Protein 3W5S (pdb70)

Solvent-accessible surface area: 25792 Å² total; per-residue (Å²): 100,68,107,14,57,25,76,27,42,82,17,45,5,20,2,3,62,22,21,25,138,21,2,26,49,14,0,144,161,64,69,35,55,95,0,4,0,0,0,19,80,166,39,97,46,78,0,73,64,29,14,81,87,10,35,114,22,15,19,24,52,12,14,61,4,33,90,11,12,30,32,117,29,0,55,131,0,8,125,32,19,152,96,33,50,13,42,0,0,0,0,10,2,15,25,26,0,1,6,4,0,0,0,0,0,59,95,30,118,4,32,0,0,0,1,2,5,20,0,16,0,23,3,17,2,18,18,3,18,17,16,94,140,40,58,24,76,42,86,125,11,117,96,2,25,1,67,4,0,0,0,2,0,90,64,0,39,66,24,88,48,49,59,0,3,4,4,0,2,4,0,0,0,8,0,0,0,0,3,1,2,154,69,95,8,43,0,4,21,39,12,0,43,37,0,0,91,0,0,27,88,2,0,19,17,0,114,143,103,36,118,52,55,148,6,0,14,20,0,0,19,0,0,1,0,0,0,26,0,12,8,47,4,13,32,0,3,0,2,20,0,0,20,7,0,0,8,33,50,107,9,51,43,8,42,0,1,2,1,0,1,5,3,0,0,23,16,0,8,126,50,19,70,110,36,0,49,50,0,18,79,50,28,73,38,130,0,0,17,4,2,41,62,10,7,69,149,3,48,14,41,42,21,0,49,73,26,68,8,16,32,147,39,0,84,60,15,0,64,49,2,53,45,122,80,34,117,17,37,73,110,27,91,94,118,31,4,62,42,1,0,54,95,0,48,110,10,65,136,51,101,83,89,16,68,35,90,26,34,78,15,47,3,20,2,3,66,22,21,25,138,23,2,23,48,11,0,148,157,63,68,33,52,97,0,4,0,0,0,34,90,161,25,98,49,81,0,80,60,28,14,80,210,6,38,119,17,20,21,26,47,20,14,61,4,35,144,127,9,36,14,105,16,0,136,90,0,5,118,36,14,146,90,33,48,14,41,0,0,0,0,17,2,20,27,31,0,1,7,4,0,1,0,0,2,56,82,31,116,3,30,1,0,0,1,2,30,32,4,46,0,24,2,13,3,20,41,3,35,12,28,92,152,68,95,84,67,101,58,137,13,116,80,0,36,1,58,3,0,0,0,2,1,91,68,0,38,69,24,88,46,49,67,0,2,5,16,0,2,13,2,0,0,12,0,0,0,0,6,0,3,161,78,68,10,23,2,4,21,29,6,0,42,27,0,0,93,0,0,28,98,2,0,15,21,0,111,171,44,43,117,54,61,154,10,0,10,12,0,0,5,0,0,2,0,0,1,26,0,29,13,57,5,33,45,4,0,0,4,22,1,4,107,53,2,9,51,58,74,126,23,64,109,7,49,1,1,2,2,0,1,6,2,0,0,21,7,0,4,138,48,26,60,124,48,0,48,55,0,8,83,60,23,83,48,104,0,0,36,5,1,42,66,9,8,63,138,4,50,11,37,49,16,0,49,69,24,67,9,19,42,145,38,19,85,57,4,1,81,79,8,44,73,114,123,79,98,16,31,41,104,43,61,79,112,28,0,100,43,0,0,76,85,0,43,109,12,40,134,54

Structure (mmCIF, N/CA/C/O backbone):
data_3W5S
#
_entry.id   3W5S
#
_cell.length_a   56.855
_cell.length_b   121.150
_cell.length_c   94.109
_cell.angle_alpha   90.00
_cell.angle_beta   101.48
_cell.angle_gamma   90.00
#
_symmetry.space_group_name_H-M   'C 1 2 1'
#
loop_
_entity.id
_entity.type
_entity.pdbx_description
1 polymer 'Maleylacetate reductase'
2 non-polymer 'SULFATE ION'
3 non-polymer BENZAMIDINE
4 non-polymer GLYCEROL
5 water water
#
loop_
_atom_site.group_PDB
_atom_site.id
_atom_site.type_symbol
_atom_site.label_atom_id
_atom_site.label_alt_id
_atom_site.label_comp_id
_atom_site.label_asym_id
_atom_site.label_entity_id
_atom_site.label_seq_id
_atom_site.pdbx_PDB_ins_code
_atom_site.Cartn_x
_atom_site.Cartn_y
_atom_site.Cartn_z
_atom_site.occupancy
_atom_site.B_iso_or_equiv
_atom_site.auth_seq_id
_atom_site.auth_comp_id
_atom_site.auth_asym_id
_atom_site.auth_atom_id
_atom_site.pdbx_PDB_model_num
ATOM 1 N N . MET A 1 21 ? 21.834 85.238 8.793 1.00 37.22 1 MET A N 1
ATOM 2 C CA . MET A 1 21 ? 22.219 86.593 9.279 1.00 35.95 1 MET A CA 1
ATOM 3 C C . MET A 1 21 ? 22.709 87.470 8.142 1.00 35.05 1 MET A C 1
ATOM 4 O O . MET A 1 21 ? 23.492 87.016 7.296 1.00 36.28 1 MET A O 1
ATOM 9 N N . GLN A 1 22 ? 22.259 88.722 8.130 1.00 33.69 2 GLN A N 1
ATOM 10 C CA . GLN A 1 22 ? 22.794 89.717 7.203 1.00 31.94 2 GLN A CA 1
ATOM 11 C C . GLN A 1 22 ? 24.213 90.043 7.674 1.00 29.93 2 GLN A C 1
ATOM 12 O O . GLN A 1 22 ? 24.451 90.086 8.883 1.00 29.71 2 GLN A O 1
ATOM 14 N N . PRO A 1 23 ? 25.155 90.242 6.733 1.00 28.04 3 PRO A N 1
ATOM 15 C CA . PRO A 1 23 ? 26.479 90.715 7.155 1.00 26.44 3 PRO A CA 1
ATOM 16 C C . PRO A 1 23 ? 26.437 92.134 7.689 1.00 23.88 3 PRO A C 1
ATOM 17 O O . PRO A 1 23 ? 25.525 92.915 7.373 1.00 24.70 3 PRO A O 1
ATOM 21 N N . PHE A 1 24 ? 27.422 92.466 8.513 1.00 20.66 4 PHE A N 1
ATOM 22 C CA . PHE A 1 24 ? 27.502 93.762 9.129 1.00 18.52 4 PHE A CA 1
ATOM 23 C C . PHE A 1 24 ? 28.925 94.091 9.513 1.00 17.46 4 PHE A C 1
ATOM 24 O O . PHE A 1 24 ? 29.808 93.222 9.508 1.00 16.86 4 PHE A O 1
ATOM 32 N N . VAL A 1 25 ? 29.121 95.354 9.848 1.00 17.52 5 VAL A N 1
ATOM 33 C CA . VAL A 1 25 ? 30.343 95.863 10.430 1.00 17.90 5 VAL A CA 1
ATOM 34 C C . VAL A 1 25 ? 29.931 96.552 11.713 1.00 18.55 5 VAL A C 1
ATOM 35 O O . VAL A 1 25 ? 28.945 97.331 11.747 1.00 20.83 5 VAL A O 1
ATOM 39 N N . TYR A 1 26 ? 30.662 96.278 12.779 1.00 16.85 6 TYR A N 1
ATOM 40 C CA . TYR A 1 26 ? 30.464 96.937 14.047 1.00 16.47 6 TYR A CA 1
ATOM 41 C C . TYR A 1 26 ? 31.766 97.626 14.379 1.00 16.44 6 TYR A C 1
ATOM 42 O O . TYR A 1 26 ? 32.810 97.001 14.295 1.00 17.13 6 TYR A O 1
ATOM 51 N N . THR A 1 27 ? 31.707 98.916 14.712 1.00 16.28 7 THR A N 1
ATOM 52 C CA . THR A 1 27 ? 32.909 99.724 14.948 1.00 17.92 7 THR A CA 1
ATOM 53 C C . THR A 1 27 ? 32.776 100.450 16.275 1.00 17.57 7 THR A C 1
ATOM 54 O O . THR A 1 27 ? 31.715 101.018 16.569 1.00 18.74 7 THR A O 1
ATOM 58 N N . THR A 1 28 ? 33.853 100.437 17.054 1.00 17.74 8 THR A N 1
ATOM 59 C CA . THR A 1 28 ? 33.972 101.250 18.264 1.00 18.01 8 THR A CA 1
ATOM 60 C C . THR A 1 28 ? 35.130 102.231 18.077 1.00 18.69 8 THR A C 1
ATOM 61 O O . THR A 1 28 ? 36.104 101.962 17.347 1.00 18.93 8 THR A O 1
ATOM 65 N N . ALA A 1 29 ? 34.972 103.398 18.705 1.00 19.38 9 ALA A N 1
ATOM 66 C CA . ALA A 1 29 ? 35.986 104.435 18.717 1.00 20.76 9 ALA A CA 1
ATOM 67 C C . ALA A 1 29 ? 36.339 104.752 20.178 1.00 21.49 9 ALA A C 1
ATOM 68 O O . ALA A 1 29 ? 35.623 104.340 21.087 1.00 22.77 9 ALA A O 1
ATOM 70 N N . PRO A 1 30 ? 37.455 105.449 20.425 1.00 22.82 10 PRO A N 1
ATOM 71 C CA . PRO A 1 30 ? 37.853 105.721 21.814 1.00 23.04 10 PRO A CA 1
ATOM 72 C C . PRO A 1 30 ? 36.956 106.730 22.505 1.00 22.94 10 PRO A C 1
ATOM 73 O O . PRO A 1 30 ? 36.820 107.851 22.019 1.00 23.96 10 PRO A O 1
ATOM 77 N N . ALA A 1 31 ? 36.374 106.334 23.639 1.00 21.28 11 ALA A N 1
ATOM 78 C CA . ALA A 1 31 ? 35.547 107.225 24.456 1.00 21.05 11 ALA A CA 1
ATOM 79 C C . ALA A 1 31 ? 35.457 106.682 25.876 1.00 19.95 11 ALA A C 1
ATOM 80 O O . ALA A 1 31 ? 35.677 105.489 26.127 1.00 21.16 11 ALA A O 1
ATOM 82 N N . ARG A 1 32 ? 35.205 107.592 26.802 1.00 17.94 12 ARG A N 1
ATOM 83 C CA . ARG A 1 32 ? 35.103 107.286 28.217 1.00 16.45 12 ARG A CA 1
ATOM 84 C C . ARG A 1 32 ? 33.806 107.920 28.697 1.00 17.00 12 ARG A C 1
ATOM 85 O O . ARG A 1 32 ? 33.672 109.145 28.703 1.00 16.21 12 ARG A O 1
ATOM 93 N N . ILE A 1 33 ? 32.865 107.071 29.109 1.00 16.29 13 ILE A N 1
ATOM 94 C CA . ILE A 1 33 ? 31.531 107.512 29.499 1.00 16.78 13 ILE A CA 1
ATOM 95 C C . ILE A 1 33 ? 31.357 107.250 30.983 1.00 17.69 13 ILE A C 1
ATOM 96 O O . ILE A 1 33 ? 31.369 106.090 31.424 1.00 18.69 13 ILE A O 1
ATOM 101 N N . VAL A 1 34 ? 31.208 108.322 31.752 1.00 16.63 14 VAL A N 1
ATOM 102 C CA . VAL A 1 34 ? 30.992 108.239 33.193 1.00 17.46 14 VAL A CA 1
ATOM 103 C C . VAL A 1 34 ? 29.518 108.458 33.468 1.00 17.45 14 VAL A C 1
ATOM 104 O O . VAL A 1 34 ? 28.954 109.446 33.006 1.00 18.37 14 VAL A O 1
ATOM 108 N N . PHE A 1 35 ? 28.866 107.539 34.180 1.00 17.12 15 PHE A N 1
ATOM 109 C CA . PHE A 1 35 ? 27.417 107.639 34.354 1.00 17.05 15 PHE A CA 1
ATOM 110 C C . PHE A 1 35 ? 27.070 107.427 35.809 1.00 18.10 15 PHE A C 1
ATOM 111 O O . PHE A 1 35 ? 27.406 106.392 36.388 1.00 18.97 15 PHE A O 1
ATOM 119 N N . GLY A 1 36 ? 26.351 108.381 36.382 1.00 17.28 16 GLY A N 1
ATOM 120 C CA . GLY A 1 36 ? 25.861 108.207 37.752 1.00 18.29 16 GLY A CA 1
ATOM 121 C C . GLY A 1 36 ? 25.350 109.505 38.333 1.00 19.06 16 GLY A C 1
ATOM 122 O O . GLY A 1 36 ? 25.875 110.563 38.033 1.00 18.15 16 GLY A O 1
ATOM 123 N N . THR A 1 37 ? 24.327 109.426 39.181 1.00 20.73 17 THR A N 1
ATOM 124 C CA . THR A 1 37 ? 23.849 110.627 39.856 1.00 23.01 17 THR A CA 1
ATOM 125 C C . THR A 1 37 ? 24.940 111.161 40.763 1.00 23.28 17 THR A C 1
ATOM 126 O O . THR A 1 37 ? 25.582 110.398 41.497 1.00 24.52 17 THR A O 1
ATOM 130 N N . GLY A 1 38 ? 25.173 112.465 40.664 1.00 22.31 18 GLY A N 1
ATOM 131 C CA . GLY A 1 38 ? 26.266 113.142 41.339 1.00 22.65 18 GLY A CA 1
ATOM 132 C C . GLY A 1 38 ? 27.632 113.013 40.677 1.00 22.15 18 GLY A C 1
ATOM 133 O O . GLY A 1 38 ? 28.616 113.533 41.213 1.00 23.32 18 GLY A O 1
ATOM 134 N N . SER A 1 39 ? 27.713 112.340 39.531 1.00 21.17 19 SER A N 1
ATOM 135 C CA . SER A 1 39 ? 29.020 112.085 38.892 1.00 20.55 19 SER A CA 1
ATOM 136 C C . SER A 1 39 ? 29.734 113.361 38.432 1.00 20.83 19 SER A C 1
ATOM 137 O O . SER A 1 39 ? 30.941 113.351 38.202 1.00 21.05 19 SER A O 1
ATOM 140 N N . SER A 1 40 ? 28.991 114.453 38.311 1.00 20.53 20 SER A N 1
ATOM 141 C CA . SER A 1 40 ? 29.552 115.701 37.824 1.00 21.16 20 SER A CA 1
ATOM 142 C C . SER A 1 40 ? 30.475 116.360 38.850 1.00 22.69 20 SER A C 1
ATOM 143 O O . SER A 1 40 ? 31.164 117.320 38.527 1.00 24.21 20 SER A O 1
ATOM 146 N N . VAL A 1 41 ? 30.523 115.816 40.063 1.00 23.54 21 VAL A N 1
ATOM 147 C CA . VAL A 1 41 ? 31.537 116.257 41.031 1.00 25.56 21 VAL A CA 1
ATOM 148 C C . VAL A 1 41 ? 32.937 115.937 40.522 1.00 25.71 21 VAL A C 1
ATOM 149 O O . VAL A 1 41 ? 33.911 116.529 40.986 1.00 27.13 21 VAL A O 1
ATOM 153 N N . GLY A 1 42 ? 33.023 115.017 39.563 1.00 24.37 22 GLY A N 1
ATOM 154 C CA . GLY A 1 42 ? 34.291 114.512 39.043 1.00 24.43 22 GLY A CA 1
ATOM 155 C C . GLY A 1 42 ? 34.887 115.263 37.863 1.00 23.63 22 GLY A C 1
ATOM 156 O O . GLY A 1 42 ? 35.855 114.793 37.259 1.00 23.18 22 GLY A O 1
ATOM 157 N N . VAL A 1 43 ? 34.339 116.431 37.527 1.00 22.71 23 VAL A N 1
ATOM 158 C CA . VAL A 1 43 ? 34.798 117.137 36.320 1.00 21.67 23 VAL A CA 1
ATOM 159 C C . VAL A 1 43 ? 36.298 117.453 36.420 1.00 22.05 23 VAL A C 1
ATOM 160 O O . VAL A 1 43 ? 37.041 117.193 35.484 1.00 21.91 23 VAL A O 1
ATOM 164 N N . ALA A 1 44 ? 36.725 117.990 37.563 1.00 22.61 24 ALA A N 1
ATOM 165 C CA . ALA A 1 44 ? 38.138 118.297 37.796 1.00 22.65 24 ALA A CA 1
ATOM 166 C C . ALA A 1 44 ? 39.053 117.100 37.584 1.00 24.06 24 ALA A C 1
ATOM 167 O O . ALA A 1 44 ? 40.080 117.213 36.910 1.00 24.15 24 ALA A O 1
ATOM 169 N N . GLU A 1 45 ? 38.681 115.964 38.169 1.00 24.30 25 GLU A N 1
ATOM 170 C CA . GLU A 1 45 ? 39.463 114.738 38.032 1.00 24.93 25 GLU A CA 1
ATOM 171 C C . GLU A 1 45 ? 39.548 114.296 36.576 1.00 23.95 25 GLU A C 1
ATOM 172 O O . GLU A 1 45 ? 40.583 113.797 36.148 1.00 25.00 25 GLU A O 1
ATOM 174 N N . GLU A 1 46 ? 38.467 114.495 35.819 1.00 22.69 26 GLU A N 1
ATOM 175 C CA . GLU A 1 46 ? 38.462 114.116 34.415 1.00 22.08 26 GLU A CA 1
ATOM 176 C C . GLU A 1 46 ? 39.370 115.008 33.586 1.00 22.13 26 GLU A C 1
ATOM 177 O O . GLU A 1 46 ? 40.050 114.522 32.687 1.00 21.92 26 GLU A O 1
ATOM 183 N N . ILE A 1 47 ? 39.422 116.299 33.918 1.00 21.87 27 ILE A N 1
ATOM 184 C CA . ILE A 1 47 ? 40.375 117.200 33.270 1.00 22.58 27 ILE A CA 1
ATOM 185 C C . ILE A 1 47 ? 41.819 116.751 33.551 1.00 24.25 27 ILE A C 1
ATOM 186 O O . ILE A 1 47 ? 42.631 116.636 32.633 1.00 24.42 27 ILE A O 1
ATOM 191 N N . ARG A 1 48 ? 42.112 116.440 34.807 1.00 24.93 28 ARG A N 1
ATOM 192 C CA . ARG A 1 48 ? 43.455 115.991 35.200 1.00 26.58 28 ARG A CA 1
ATOM 193 C C . ARG A 1 48 ? 43.830 114.633 34.605 1.00 26.95 28 ARG A C 1
ATOM 194 O O . ARG A 1 48 ? 45.002 114.389 34.278 1.00 27.30 28 ARG A O 1
ATOM 202 N N . ARG A 1 49 ? 42.838 113.754 34.452 1.00 26.43 29 ARG A N 1
ATOM 203 C CA . ARG A 1 49 ? 43.061 112.420 33.905 1.00 27.40 29 ARG A CA 1
ATOM 204 C C . ARG A 1 49 ? 43.539 112.513 32.452 1.00 27.10 29 ARG A C 1
ATOM 205 O O . ARG A 1 49 ? 44.329 111.687 31.990 1.00 27.79 29 ARG A O 1
ATOM 213 N N . LEU A 1 50 ? 43.081 113.550 31.754 1.00 26.58 30 LEU A N 1
ATOM 214 C CA . LEU A 1 50 ? 43.511 113.822 30.386 1.00 26.42 30 LEU A CA 1
ATOM 215 C C . LEU A 1 50 ? 44.876 114.512 30.306 1.00 27.17 30 LEU A C 1
ATOM 216 O O . LEU A 1 50 ? 45.401 114.729 29.210 1.00 27.76 30 LEU A O 1
ATOM 221 N N . GLY A 1 51 ? 45.437 114.866 31.461 1.00 27.51 31 GLY A N 1
ATOM 222 C CA . GLY A 1 51 ? 46.707 115.574 31.528 1.00 28.73 31 GLY A CA 1
ATOM 223 C C . GLY A 1 51 ? 46.570 117.049 31.191 1.00 28.37 31 GLY A C 1
ATOM 224 O O . GLY A 1 51 ? 47.552 117.689 30.800 1.00 30.15 31 GLY A O 1
ATOM 225 N N . LEU A 1 52 ? 45.355 117.584 31.345 1.00 27.45 32 LEU A N 1
ATOM 226 C CA . LEU A 1 52 ? 45.044 118.953 30.949 1.00 26.95 32 LEU A CA 1
ATOM 227 C C . LEU A 1 52 ? 44.803 119.848 32.162 1.00 27.28 32 LEU A C 1
ATOM 228 O O . LEU A 1 52 ? 44.709 119.358 33.290 1.00 28.35 32 LEU A O 1
ATOM 233 N N . SER A 1 53 ? 44.700 121.159 31.947 1.00 27.23 33 SER A N 1
ATOM 234 C CA . SER A 1 53 ? 44.612 122.068 33.083 1.00 27.69 33 SER A CA 1
ATOM 235 C C . SER A 1 53 ? 43.922 123.406 32.840 1.00 26.70 33 SER A C 1
ATOM 236 O O . SER A 1 53 ? 43.845 124.209 33.755 1.00 26.90 33 SER A O 1
ATOM 239 N N . ARG A 1 54 ? 43.439 123.665 31.625 1.00 25.21 34 ARG A N 1
ATOM 240 C CA . ARG A 1 54 ? 42.811 124.970 31.348 1.00 24.30 34 ARG A CA 1
ATOM 241 C C . ARG A 1 54 ? 41.565 124.835 30.470 1.00 22.71 34 ARG A C 1
ATOM 242 O O . ARG A 1 54 ? 41.619 125.029 29.260 1.00 22.70 34 ARG A O 1
ATOM 250 N N . ALA A 1 55 ? 40.436 124.533 31.094 1.00 21.63 35 ALA A N 1
ATOM 251 C CA . ALA A 1 55 ? 39.197 124.302 30.338 1.00 20.45 35 ALA A CA 1
ATOM 252 C C . ALA A 1 55 ? 38.435 125.588 29.985 1.00 19.92 35 ALA A C 1
ATOM 253 O O . ALA A 1 55 ? 38.283 126.475 30.821 1.00 22.00 35 ALA A O 1
ATOM 255 N N . LEU A 1 56 ? 37.940 125.688 28.748 1.00 19.53 36 LEU A N 1
ATOM 256 C CA . LEU A 1 56 ? 36.963 126.721 28.403 1.00 19.01 36 LEU A CA 1
ATOM 257 C C . LEU A 1 56 ? 35.589 126.089 28.618 1.00 18.31 36 LEU A C 1
ATOM 258 O O . LEU A 1 56 ? 35.250 125.107 27.946 1.00 18.24 36 LEU A O 1
ATOM 263 N N . VAL A 1 57 ? 34.825 126.600 29.581 1.00 18.05 37 VAL A N 1
ATOM 264 C CA . VAL A 1 57 ? 33.488 126.073 29.842 1.00 17.27 37 VAL A CA 1
ATOM 265 C C . VAL A 1 57 ? 32.499 126.724 28.876 1.00 17.26 37 VAL A C 1
ATOM 266 O O . VAL A 1 57 ? 32.425 127.954 28.763 1.00 18.71 37 VAL A O 1
ATOM 270 N N . LEU A 1 58 ? 31.729 125.887 28.187 1.00 15.78 38 LEU A N 1
ATOM 271 C CA . LEU A 1 58 ? 30.781 126.332 27.169 1.00 15.69 38 LEU A CA 1
ATOM 272 C C . LEU A 1 58 ? 29.352 126.135 27.633 1.00 15.49 38 LEU A C 1
ATOM 273 O O . LEU A 1 58 ? 29.038 125.168 28.330 1.00 16.31 38 LEU A O 1
ATOM 278 N N . SER A 1 59 ? 28.507 127.099 27.272 1.00 16.36 39 SER A N 1
ATOM 279 C CA . SER A 1 59 ? 27.048 126.982 27.465 1.00 16.14 39 SER A CA 1
ATOM 280 C C . SER A 1 59 ? 26.294 127.805 26.431 1.00 16.19 39 SER A C 1
ATOM 281 O O . SER A 1 59 ? 26.876 128.614 25.701 1.00 16.15 39 SER A O 1
ATOM 284 N N . THR A 1 60 ? 24.982 127.590 26.383 1.00 16.49 40 THR A N 1
ATOM 285 C CA . THR A 1 60 ? 24.059 128.569 25.832 1.00 17.69 40 THR A CA 1
ATOM 286 C C . THR A 1 60 ? 23.737 129.606 26.935 1.00 19.01 40 THR A C 1
ATOM 287 O O . THR A 1 60 ? 24.070 129.434 28.109 1.00 19.80 40 THR A O 1
ATOM 291 N N . PRO A 1 61 ? 23.018 130.667 26.573 1.00 20.81 41 PRO A N 1
ATOM 292 C CA . PRO A 1 61 ? 22.597 131.609 27.608 1.00 22.36 41 PRO A CA 1
ATOM 293 C C . PRO A 1 61 ? 21.673 131.005 28.669 1.00 23.21 41 PRO A C 1
ATOM 294 O O . PRO A 1 61 ? 21.614 131.522 29.799 1.00 24.90 41 PRO A O 1
ATOM 298 N N . HIS A 1 62 ? 21.019 129.900 28.306 1.00 23.75 42 HIS A N 1
ATOM 299 C CA . HIS A 1 62 ? 20.039 129.227 29.153 1.00 23.51 42 HIS A CA 1
ATOM 300 C C . HIS A 1 62 ? 20.677 128.529 30.343 1.00 22.45 42 HIS A C 1
ATOM 301 O O . HIS A 1 62 ? 19.991 128.203 31.317 1.00 23.06 42 HIS A O 1
ATOM 308 N N . GLN A 1 63 ? 21.989 128.296 30.267 1.00 20.57 43 GLN A N 1
ATOM 309 C CA . GLN A 1 63 ? 22.720 127.702 31.380 1.00 20.18 43 GLN A CA 1
ATOM 310 C C . GLN A 1 63 ? 23.999 128.468 31.712 1.00 18.48 43 GLN A C 1
ATOM 311 O O . GLN A 1 63 ? 24.964 127.921 32.245 1.00 19.29 43 GLN A O 1
ATOM 317 N N . LYS A 1 64 ? 23.963 129.769 31.454 1.00 19.42 44 LYS A N 1
ATOM 318 C CA . LYS A 1 64 ? 25.089 130.634 31.762 1.00 20.19 44 LYS A CA 1
ATOM 319 C C . LYS A 1 64 ? 25.538 130.570 33.228 1.00 20.19 44 LYS A C 1
ATOM 320 O O . LYS A 1 64 ? 26.734 130.402 33.497 1.00 21.19 44 LYS A O 1
ATOM 326 N N . GLY A 1 65 ? 24.598 130.705 34.167 1.00 20.93 45 GLY A N 1
ATOM 327 C CA . GLY A 1 65 ? 24.932 130.660 35.590 1.00 20.55 45 GLY A CA 1
ATOM 328 C C . GLY A 1 65 ? 25.515 129.328 35.995 1.00 20.89 45 GLY A C 1
ATOM 329 O O . GLY A 1 65 ? 26.491 129.278 36.734 1.00 22.08 45 GLY A O 1
ATOM 330 N N . ASP A 1 66 ? 24.936 128.242 35.465 1.00 20.12 46 ASP A N 1
ATOM 331 C CA . ASP A 1 66 ? 25.449 126.909 35.764 1.00 20.51 46 ASP A CA 1
ATOM 332 C C . ASP A 1 66 ? 26.894 126.771 35.274 1.00 19.45 46 ASP A C 1
ATOM 333 O O . ASP A 1 66 ? 27.742 126.211 35.962 1.00 21.37 46 ASP A O 1
ATOM 338 N N . ALA A 1 67 ? 27.176 127.317 34.106 1.00 20.27 47 ALA A N 1
ATOM 339 C CA . ALA A 1 67 ? 28.532 127.269 33.559 1.00 19.91 47 ALA A CA 1
ATOM 340 C C . ALA A 1 67 ? 29.517 128.074 34.413 1.00 20.62 47 ALA A C 1
ATOM 341 O O . ALA A 1 67 ? 30.648 127.634 34.665 1.00 20.26 47 ALA A O 1
ATOM 343 N N . GLU A 1 68 ? 29.064 129.232 34.885 1.00 20.62 48 GLU A N 1
ATOM 344 C CA . GLU A 1 68 ? 29.910 130.103 35.713 1.00 21.44 48 GLU A CA 1
ATOM 345 C C . GLU A 1 68 ? 30.215 129.481 37.075 1.00 21.50 48 GLU A C 1
ATOM 346 O O . GLU A 1 68 ? 31.347 129.579 37.576 1.00 22.37 48 GLU A O 1
ATOM 352 N N . ALA A 1 69 ? 29.205 128.821 37.635 1.00 21.26 49 ALA A N 1
ATOM 353 C CA . ALA A 1 69 ? 29.339 128.103 38.879 1.00 22.66 49 ALA A CA 1
ATOM 354 C C . ALA A 1 69 ? 30.307 126.935 38.719 1.00 22.10 49 ALA A C 1
ATOM 355 O O . ALA A 1 69 ? 31.189 126.754 39.565 1.00 23.19 49 ALA A O 1
ATOM 357 N N . LEU A 1 70 ? 30.182 126.175 37.614 1.00 20.39 50 LEU A N 1
ATOM 358 C CA . LEU A 1 70 ? 31.134 125.099 37.349 1.00 20.98 50 LEU A CA 1
ATOM 359 C C . LEU A 1 70 ? 32.559 125.635 37.193 1.00 21.15 50 LEU A C 1
ATOM 360 O O . LEU A 1 70 ? 33.508 125.078 37.763 1.00 22.35 50 LEU A O 1
ATOM 365 N N . ALA A 1 71 ? 32.710 126.720 36.436 1.00 21.25 51 ALA A N 1
ATOM 366 C CA . ALA A 1 71 ? 34.024 127.351 36.278 1.00 21.89 51 ALA A CA 1
ATOM 367 C C . ALA A 1 71 ? 34.626 127.753 37.619 1.00 23.56 51 ALA A C 1
ATOM 368 O O . ALA A 1 71 ? 35.817 127.526 37.860 1.00 24.01 51 ALA A O 1
ATOM 370 N N . ALA A 1 72 ? 33.796 128.313 38.495 1.00 23.77 52 ALA A N 1
ATOM 371 C CA . ALA A 1 72 ? 34.255 128.701 39.828 1.00 24.92 52 ALA A CA 1
ATOM 372 C C . ALA A 1 72 ? 34.708 127.474 40.629 1.00 24.99 52 ALA A C 1
ATOM 373 O O . ALA A 1 72 ? 35.768 127.508 41.264 1.00 25.07 52 ALA A O 1
ATOM 375 N N . ARG A 1 73 ? 33.937 126.388 40.549 1.00 24.03 53 ARG A N 1
ATOM 376 C CA . ARG A 1 73 ? 34.302 125.136 41.210 1.00 25.73 53 ARG A CA 1
ATOM 377 C C . ARG A 1 73 ? 35.629 124.597 40.697 1.00 25.76 53 ARG A C 1
ATOM 378 O O . ARG A 1 73 ? 36.444 124.112 41.489 1.00 27.98 53 ARG A O 1
ATOM 380 N N . LEU A 1 74 ? 35.848 124.691 39.383 1.00 24.98 54 LEU A N 1
ATOM 381 C CA . LEU A 1 74 ? 37.115 124.256 38.783 1.00 25.19 54 LEU A CA 1
ATOM 382 C C . LEU A 1 74 ? 38.335 125.087 39.166 1.00 26.43 54 LEU A C 1
ATOM 383 O O . LEU A 1 74 ? 39.451 124.584 39.109 1.00 26.83 54 LEU A O 1
ATOM 388 N N . GLY A 1 75 ? 38.129 126.350 39.537 1.00 27.05 55 GLY A N 1
ATOM 389 C CA . GLY A 1 75 ? 39.230 127.198 39.996 1.00 28.72 55 GLY A CA 1
ATOM 390 C C . GLY A 1 75 ? 40.295 127.319 38.917 1.00 28.96 55 GLY A C 1
ATOM 391 O O . GLY A 1 75 ? 39.978 127.714 37.790 1.00 28.76 55 GLY A O 1
ATOM 392 N N . PRO A 1 76 ? 41.555 126.943 39.246 1.00 29.88 56 PRO A N 1
ATOM 393 C CA . PRO A 1 76 ? 42.670 127.113 38.317 1.00 30.03 56 PRO A CA 1
ATOM 394 C C . PRO A 1 76 ? 42.561 126.230 37.079 1.00 29.10 56 PRO A C 1
ATOM 395 O O . PRO A 1 76 ? 43.277 126.451 36.101 1.00 29.93 56 PRO A O 1
ATOM 399 N N . LEU A 1 77 ? 41.657 125.251 37.117 1.00 27.99 57 LEU A N 1
ATOM 400 C CA . LEU A 1 77 ? 41.419 124.372 35.963 1.00 28.05 57 LEU A CA 1
ATOM 401 C C . LEU A 1 77 ? 40.485 124.979 34.922 1.00 27.46 57 LEU A C 1
ATOM 402 O O . LEU A 1 77 ? 40.336 124.417 33.830 1.00 27.09 57 LEU A O 1
ATOM 407 N N . ALA A 1 78 ? 39.855 126.112 35.235 1.00 28.24 58 ALA A N 1
ATOM 408 C CA . ALA A 1 78 ? 39.006 126.787 34.247 1.00 27.10 58 ALA A CA 1
ATOM 409 C C . ALA A 1 78 ? 39.718 128.004 33.673 1.00 27.41 58 ALA A C 1
ATOM 410 O O . ALA A 1 78 ? 40.247 128.837 34.416 1.00 29.15 58 ALA A O 1
ATOM 412 N N . ALA A 1 79 ? 39.756 128.085 32.346 1.00 26.25 59 ALA A N 1
ATOM 413 C CA . ALA A 1 79 ? 40.378 129.214 31.660 1.00 26.74 59 ALA A CA 1
ATOM 414 C C . ALA A 1 79 ? 39.371 130.318 31.323 1.00 26.16 59 ALA A C 1
ATOM 415 O O . ALA A 1 79 ? 39.757 131.448 31.016 1.00 27.52 59 ALA A O 1
ATOM 417 N N . GLY A 1 80 ? 38.080 129.997 31.390 1.00 24.33 60 GLY A N 1
ATOM 418 C CA . GLY A 1 80 ? 37.052 130.966 31.048 1.00 23.69 60 GLY A CA 1
ATOM 419 C C . GLY A 1 80 ? 35.722 130.310 30.752 1.00 22.23 60 GLY A C 1
ATOM 420 O O . GLY A 1 80 ? 35.598 129.099 30.810 1.00 22.21 60 GLY A O 1
ATOM 421 N N . VAL A 1 81 ? 34.734 131.137 30.444 1.00 22.61 61 VAL A N 1
ATOM 422 C CA . VAL A 1 81 ? 33.375 130.694 30.132 1.00 21.37 61 VAL A CA 1
ATOM 423 C C . VAL A 1 81 ? 32.958 131.366 28.829 1.00 21.03 61 VAL A C 1
ATOM 424 O O . VAL A 1 81 ? 33.126 132.580 28.650 1.00 21.60 61 VAL A O 1
ATOM 428 N N . PHE A 1 82 ? 32.431 130.582 27.894 1.00 20.03 62 PHE A N 1
ATOM 429 C CA . PHE A 1 82 ? 31.795 131.159 26.726 1.00 19.86 62 PHE A CA 1
ATOM 430 C C . PHE A 1 82 ? 30.355 130.661 26.735 1.00 19.58 62 PHE A C 1
ATOM 431 O O . PHE A 1 82 ? 30.094 129.472 26.517 1.00 18.59 62 PHE A O 1
ATOM 439 N N . SER A 1 83 ? 29.425 131.581 27.000 1.00 20.23 63 SER A N 1
ATOM 440 C CA . SER A 1 83 ? 28.029 131.219 27.258 1.00 20.20 63 SER A CA 1
ATOM 441 C C . SER A 1 83 ? 27.088 131.613 26.111 1.00 20.46 63 SER A C 1
ATOM 442 O O . SER A 1 83 ? 25.860 131.754 26.322 1.00 22.55 63 SER A O 1
ATOM 445 N N . ASP A 1 84 ? 27.628 131.701 24.893 1.00 20.47 64 ASP A N 1
ATOM 446 C CA . ASP A 1 84 ? 26.872 132.191 23.745 1.00 19.83 64 ASP A CA 1
ATOM 447 C C . ASP A 1 84 ? 26.580 131.122 22.644 1.00 19.32 64 ASP A C 1
ATOM 448 O O . ASP A 1 84 ? 26.251 131.437 21.485 1.00 19.70 64 ASP A O 1
ATOM 453 N N . ALA A 1 85 ? 26.635 129.844 23.023 1.00 18.01 65 ALA A N 1
ATOM 454 C CA . ALA A 1 85 ? 26.255 128.783 22.078 1.00 17.03 65 ALA A CA 1
ATOM 455 C C . ALA A 1 85 ? 24.851 129.012 21.524 1.00 18.22 65 ALA A C 1
ATOM 456 O O . ALA A 1 85 ? 23.952 129.439 22.247 1.00 19.18 65 ALA A O 1
ATOM 458 N N . ALA A 1 86 ? 24.677 128.686 20.245 1.00 17.30 66 ALA A N 1
ATOM 459 C CA . ALA A 1 86 ? 23.454 128.970 19.497 1.00 17.87 66 ALA A CA 1
ATOM 460 C C . ALA A 1 86 ? 22.908 127.754 18.779 1.00 17.24 66 ALA A C 1
ATOM 461 O O . ALA A 1 86 ? 23.671 126.883 18.317 1.00 16.61 66 ALA A O 1
ATOM 463 N N . MET A 1 87 ? 21.588 127.678 18.687 1.00 17.31 67 MET A N 1
ATOM 464 C CA . MET A 1 87 ? 20.969 126.574 17.967 1.00 17.15 67 MET A CA 1
ATOM 465 C C . MET A 1 87 ? 21.467 126.517 16.524 1.00 16.65 67 MET A C 1
ATOM 466 O O . MET A 1 87 ? 21.649 127.553 15.872 1.00 18.02 67 MET A O 1
ATOM 471 N N . HIS A 1 88 ? 21.691 125.296 16.045 1.00 15.86 68 HIS A N 1
ATOM 472 C CA . HIS A 1 88 ? 22.110 125.035 14.665 1.00 16.30 68 HIS A CA 1
ATOM 473 C C . HIS A 1 88 ? 23.586 125.345 14.370 1.00 16.88 68 HIS A C 1
ATOM 474 O O . HIS A 1 88 ? 24.018 125.270 13.223 1.00 17.53 68 HIS A O 1
ATOM 481 N N . THR A 1 89 ? 24.338 125.679 15.415 1.00 15.88 69 THR A N 1
ATOM 482 C CA . THR A 1 89 ? 25.798 125.841 15.368 1.00 16.05 69 THR A CA 1
ATOM 483 C C . THR A 1 89 ? 26.243 126.677 14.154 1.00 17.04 69 THR A C 1
ATOM 484 O O . THR A 1 89 ? 26.962 126.189 13.268 1.00 16.38 69 THR A O 1
ATOM 488 N N . PRO A 1 90 ? 25.807 127.949 14.097 1.00 17.02 70 PRO A N 1
ATOM 489 C CA . PRO A 1 90 ? 26.163 128.829 12.990 1.00 17.65 70 PRO A CA 1
ATOM 490 C C . PRO A 1 90 ? 27.660 129.160 13.022 1.00 18.22 70 PRO A C 1
ATOM 491 O O . PRO A 1 90 ? 28.226 129.373 14.086 1.00 17.77 70 PRO A O 1
ATOM 495 N N . VAL A 1 91 ? 28.285 129.200 11.860 1.00 19.19 71 VAL A N 1
ATOM 496 C CA . VAL A 1 91 ? 29.725 129.425 11.782 1.00 20.20 71 VAL A CA 1
ATOM 497 C C . VAL A 1 91 ? 30.197 130.735 12.429 1.00 20.82 71 VAL A C 1
ATOM 498 O O . VAL A 1 91 ? 31.310 130.794 12.948 1.00 21.46 71 VAL A O 1
ATOM 502 N N . GLU A 1 92 ? 29.329 131.754 12.452 1.00 21.63 72 GLU A N 1
ATOM 503 C CA . GLU A 1 92 ? 29.691 133.056 13.045 1.00 22.30 72 GLU A CA 1
ATOM 504 C C . GLU A 1 92 ? 29.948 132.973 14.540 1.00 21.38 72 GLU A C 1
ATOM 505 O O . GLU A 1 92 ? 30.815 133.669 15.083 1.00 22.22 72 GLU A O 1
ATOM 511 N N . VAL A 1 93 ? 29.169 132.131 15.208 1.00 19.97 73 VAL A N 1
ATOM 512 C CA . VAL A 1 93 ? 29.306 131.948 16.639 1.00 19.40 73 VAL A CA 1
ATOM 513 C C . VAL A 1 93 ? 30.550 131.099 16.909 1.00 19.36 73 VAL A C 1
ATOM 514 O O . VAL A 1 93 ? 31.324 131.394 17.815 1.00 19.30 73 VAL A O 1
ATOM 518 N N . THR A 1 94 ? 30.752 130.052 16.110 1.00 18.70 74 THR A N 1
ATOM 519 C CA . THR A 1 94 ? 31.948 129.228 16.237 1.00 18.94 74 THR A CA 1
ATOM 520 C C . THR A 1 94 ? 33.202 130.082 16.098 1.00 19.56 74 THR A C 1
ATOM 521 O O . THR A 1 94 ? 34.138 129.914 16.881 1.00 20.01 74 THR A O 1
ATOM 525 N N . LYS A 1 95 ? 33.198 131.016 15.149 1.00 19.86 75 LYS A N 1
ATOM 526 C CA . LYS A 1 95 ? 34.364 131.872 14.944 1.00 21.01 75 LYS A CA 1
ATOM 527 C C . LYS A 1 95 ? 34.683 132.662 16.220 1.00 22.24 75 LYS A C 1
ATOM 528 O O . LYS A 1 95 ? 35.860 132.791 16.581 1.00 22.51 75 LYS A O 1
ATOM 530 N N . ARG A 1 96 ? 33.654 133.185 16.901 1.00 22.61 76 ARG A N 1
ATOM 531 C CA . ARG A 1 96 ? 33.834 133.908 18.178 1.00 23.39 76 ARG A CA 1
ATOM 532 C C . ARG A 1 96 ? 34.379 132.998 19.249 1.00 22.00 76 ARG A C 1
ATOM 533 O O . ARG A 1 96 ? 35.259 133.375 20.026 1.00 22.91 76 ARG A O 1
ATOM 541 N N . ALA A 1 97 ? 33.817 131.797 19.323 1.00 20.80 77 ALA A N 1
ATOM 542 C CA . ALA A 1 97 ? 34.191 130.860 20.361 1.00 20.19 77 ALA A CA 1
ATOM 543 C C . ALA A 1 97 ? 35.628 130.377 20.208 1.00 20.29 77 ALA A C 1
ATOM 544 O O . ALA A 1 97 ? 36.331 130.204 21.203 1.00 20.25 77 ALA A O 1
ATOM 546 N N . VAL A 1 98 ? 36.051 130.127 18.972 1.00 20.45 78 VAL A N 1
ATOM 547 C CA . VAL A 1 98 ? 37.440 129.728 18.704 1.00 20.70 78 VAL A CA 1
ATOM 548 C C . VAL A 1 98 ? 38.411 130.858 19.088 1.00 22.03 78 VAL A C 1
ATOM 549 O O . VAL A 1 98 ? 39.479 130.608 19.668 1.00 22.71 78 VAL A O 1
ATOM 553 N N . GLU A 1 99 ? 38.047 132.092 18.759 1.00 22.76 79 GLU A N 1
ATOM 554 C CA . GLU A 1 99 ? 38.863 133.238 19.167 1.00 24.62 79 GLU A CA 1
ATOM 555 C C . GLU A 1 99 ? 38.964 133.295 20.693 1.00 24.22 79 GLU A C 1
ATOM 556 O O . GLU A 1 99 ? 40.035 133.570 21.243 1.00 25.04 79 GLU A O 1
ATOM 562 N N . ALA A 1 100 ? 37.864 132.982 21.375 1.00 23.80 80 ALA A N 1
ATOM 563 C CA . ALA A 1 100 ? 37.849 133.009 22.838 1.00 23.72 80 ALA A CA 1
ATOM 564 C C . ALA A 1 100 ? 38.701 131.877 23.414 1.00 23.37 80 ALA A C 1
ATOM 565 O O . ALA A 1 100 ? 39.425 132.079 24.396 1.00 23.80 80 ALA A O 1
ATOM 567 N N . TYR A 1 101 ? 38.611 130.701 22.793 1.00 22.39 81 TYR A N 1
ATOM 568 C CA . TYR A 1 101 ? 39.406 129.536 23.161 1.00 21.83 81 TYR A CA 1
ATOM 569 C C . TYR A 1 101 ? 40.893 129.851 23.074 1.00 23.02 81 TYR A C 1
ATOM 570 O O . TYR A 1 101 ? 41.673 129.524 23.970 1.00 22.81 81 TYR A O 1
ATOM 579 N N . ARG A 1 102 ? 41.281 130.477 21.969 1.00 23.24 82 ARG A N 1
ATOM 580 C CA . ARG A 1 102 ? 42.677 130.800 21.737 1.00 24.78 82 ARG A CA 1
ATOM 581 C C . ARG A 1 102 ? 43.111 131.867 22.731 1.00 25.88 82 ARG A C 1
ATOM 582 O O . ARG A 1 102 ? 44.111 131.691 23.439 1.00 26.93 82 ARG A O 1
ATOM 590 N N . ALA A 1 103 ? 42.334 132.942 22.843 1.00 25.61 83 ALA A N 1
ATOM 591 C CA . ALA A 1 103 ? 42.726 134.059 23.709 1.00 27.66 83 ALA A CA 1
ATOM 592 C C . ALA A 1 103 ? 42.818 133.650 25.176 1.00 27.27 83 ALA A C 1
ATOM 593 O O . ALA A 1 103 ? 43.660 134.170 25.902 1.00 28.77 83 ALA A O 1
ATOM 595 N N . ALA A 1 104 ? 41.962 132.716 25.600 1.00 26.94 84 ALA A N 1
ATOM 596 C CA . ALA A 1 104 ? 41.956 132.258 26.997 1.00 26.41 84 ALA A CA 1
ATOM 597 C C . ALA A 1 104 ? 43.083 131.284 27.347 1.00 26.82 84 ALA A C 1
ATOM 598 O O . ALA A 1 104 ? 43.270 130.950 28.522 1.00 27.78 84 ALA A O 1
ATOM 600 N N . GLY A 1 105 ? 43.806 130.812 26.337 1.00 25.15 85 GLY A N 1
ATOM 601 C CA . GLY A 1 105 ? 44.845 129.809 26.528 1.00 25.51 85 GLY A CA 1
ATOM 602 C C . GLY A 1 105 ? 44.287 128.469 26.957 1.00 24.38 85 GLY A C 1
ATOM 603 O O . GLY A 1 105 ? 44.978 127.700 27.635 1.00 25.73 85 GLY A O 1
ATOM 604 N N . ALA A 1 106 ? 43.041 128.181 26.562 1.00 23.10 86 ALA A N 1
ATOM 605 C CA . ALA A 1 106 ? 42.414 126.919 26.942 1.00 21.95 86 ALA A CA 1
ATOM 606 C C . ALA A 1 106 ? 43.123 125.741 26.277 1.00 21.90 86 ALA A C 1
ATOM 607 O O . ALA A 1 106 ? 43.720 125.877 25.204 1.00 22.12 86 ALA A O 1
ATOM 609 N N . ASP A 1 107 ? 43.056 124.579 26.925 1.00 21.90 87 ASP A N 1
ATOM 610 C CA . ASP A 1 107 ? 43.603 123.353 26.345 1.00 22.14 87 ASP A CA 1
ATOM 611 C C . ASP A 1 107 ? 42.527 122.284 26.178 1.00 21.04 87 ASP A C 1
ATOM 612 O O . ASP A 1 107 ? 42.810 121.158 25.775 1.00 21.60 87 ASP A O 1
ATOM 617 N N . CYS A 1 108 ? 41.288 122.651 26.478 1.00 20.44 88 CYS A N 1
ATOM 618 C CA . CYS A 1 108 ? 40.147 121.765 26.267 1.00 19.00 88 CYS A CA 1
ATOM 619 C C . CYS A 1 108 ? 38.863 122.554 26.419 1.00 18.66 88 CYS A C 1
ATOM 620 O O . CYS A 1 108 ? 38.874 123.706 26.871 1.00 19.09 88 CYS A O 1
ATOM 623 N N . VAL A 1 109 ? 37.751 121.929 26.040 1.00 16.98 89 VAL A N 1
ATOM 624 C CA . VAL A 1 109 ? 36.420 122.500 26.291 1.00 16.89 89 VAL A CA 1
ATOM 625 C C . VAL A 1 109 ? 35.617 121.587 27.199 1.00 15.74 89 VAL A C 1
ATOM 626 O O . VAL A 1 109 ? 35.744 120.355 27.115 1.00 16.44 89 VAL A O 1
ATOM 630 N N . VAL A 1 110 ? 34.853 122.191 28.107 1.00 15.47 90 VAL A N 1
ATOM 631 C CA . VAL A 1 110 ? 33.880 121.471 28.902 1.00 15.41 90 VAL A CA 1
ATOM 632 C C . VAL A 1 110 ? 32.522 121.965 28.440 1.00 15.58 90 VAL A C 1
ATOM 633 O O . VAL A 1 110 ? 32.171 123.133 28.642 1.00 15.55 90 VAL A O 1
ATOM 637 N N . SER A 1 111 ? 31.753 121.081 27.805 1.00 14.50 91 SER A N 1
ATOM 638 C CA . SER A 1 111 ? 30.486 121.467 27.195 1.00 14.91 91 SER A CA 1
ATOM 639 C C . SER A 1 111 ? 29.318 121.137 28.107 1.00 14.40 91 SER A C 1
ATOM 640 O O . SER A 1 111 ? 28.832 120.001 28.123 1.00 15.44 91 SER A O 1
ATOM 643 N N . LEU A 1 112 ? 28.867 122.138 28.864 1.00 14.87 92 LEU A N 1
ATOM 644 C CA . LEU A 1 112 ? 27.787 121.931 29.826 1.00 15.38 92 LEU A CA 1
ATOM 645 C C . LEU A 1 112 ? 26.485 122.348 29.177 1.00 15.71 92 LEU A C 1
ATOM 646 O O . LEU A 1 112 ? 26.220 123.541 29.010 1.00 16.19 92 LEU A O 1
ATOM 651 N N . GLY A 1 113 ? 25.629 121.386 28.855 1.00 14.42 93 GLY A N 1
ATOM 652 C CA . GLY A 1 113 ? 24.340 121.758 28.277 1.00 15.36 93 GLY A CA 1
ATOM 653 C C . GLY A 1 113 ? 23.776 120.761 27.297 1.00 14.49 93 GLY A C 1
ATOM 654 O O . GLY A 1 113 ? 24.139 119.571 27.273 1.00 14.71 93 GLY A O 1
ATOM 655 N N . GLY A 1 114 ? 22.877 121.274 26.473 1.00 15.14 94 GLY A N 1
ATOM 656 C CA . GLY A 1 114 ? 22.208 120.426 25.471 1.00 15.11 94 GLY A CA 1
ATOM 657 C C . GLY A 1 114 ? 22.971 120.303 24.159 1.00 14.84 94 GLY A C 1
ATOM 658 O O . GLY A 1 114 ? 24.187 120.565 24.067 1.00 15.15 94 GLY A O 1
ATOM 659 N N . GLY A 1 115 ? 22.242 119.907 23.127 1.00 13.65 95 GLY A N 1
ATOM 660 C CA . GLY A 1 115 ? 22.842 119.646 21.836 1.00 12.91 95 GLY A CA 1
ATOM 661 C C . GLY A 1 115 ? 23.507 120.859 21.205 1.00 13.18 95 GLY A C 1
ATOM 662 O O . GLY A 1 115 ? 24.507 120.719 20.510 1.00 14.07 95 GLY A O 1
ATOM 663 N N . SER A 1 116 ? 22.962 122.047 21.427 1.00 13.96 96 SER A N 1
ATOM 664 C CA . SER A 1 116 ? 23.631 123.225 20.904 1.00 14.12 96 SER A CA 1
ATOM 665 C C . SER A 1 116 ? 25.003 123.435 21.548 1.00 13.95 96 SER A C 1
ATOM 666 O O . SER A 1 116 ? 25.969 123.818 20.877 1.00 15.01 96 SER A O 1
ATOM 669 N N . THR A 1 117 ? 25.100 123.202 22.853 1.00 13.75 97 THR A N 1
ATOM 670 C CA . THR A 1 117 ? 26.378 123.368 23.513 1.00 13.66 97 THR A CA 1
ATOM 671 C C . THR A 1 117 ? 27.365 122.282 23.078 1.00 13.11 97 THR A C 1
ATOM 672 O O . THR A 1 117 ? 28.527 122.567 22.783 1.00 14.51 97 THR A O 1
ATOM 676 N N . THR A 1 118 ? 26.891 121.038 22.982 1.00 13.01 98 THR A N 1
ATOM 677 C CA . THR A 1 118 ? 27.780 119.985 22.506 1.00 13.14 98 THR A CA 1
ATOM 678 C C . THR A 1 118 ? 28.285 120.307 21.087 1.00 12.87 98 THR A C 1
ATOM 679 O O . THR A 1 118 ? 29.469 120.110 20.763 1.00 13.82 98 THR A O 1
ATOM 683 N N . GLY A 1 119 ? 27.358 120.769 20.242 1.00 12.39 99 GLY A N 1
ATOM 684 C CA . GLY A 1 119 ? 27.699 121.156 18.869 1.00 13.31 99 GLY A CA 1
ATOM 685 C C . GLY A 1 119 ? 28.782 122.224 18.789 1.00 12.88 99 GLY A C 1
ATOM 686 O O . GLY A 1 119 ? 29.709 122.116 17.979 1.00 13.64 99 GLY A O 1
ATOM 687 N N . LEU A 1 120 ? 28.681 123.245 19.643 1.00 13.33 100 LEU A N 1
ATOM 688 C CA . LEU A 1 120 ? 29.726 124.257 19.690 1.00 13.21 100 LEU A CA 1
ATOM 689 C C . LEU A 1 120 ? 31.084 123.670 20.058 1.00 14.59 100 LEU A C 1
ATOM 690 O O . LEU A 1 120 ? 32.096 123.991 19.425 1.00 14.18 100 LEU A O 1
ATOM 695 N N . GLY A 1 121 ? 31.106 122.833 21.091 1.00 13.64 101 GLY A N 1
ATOM 696 C CA . GLY A 1 121 ? 32.359 122.176 21.483 1.00 14.32 101 GLY A CA 1
ATOM 697 C C . GLY A 1 121 ? 32.970 121.380 20.333 1.00 13.09 101 GLY A C 1
ATOM 698 O O . GLY A 1 121 ? 34.198 121.375 20.158 1.00 14.53 101 GLY A O 1
ATOM 699 N N . LYS A 1 122 ? 32.103 120.667 19.600 1.00 13.21 102 LYS A N 1
ATOM 700 C CA . LYS A 1 122 ? 32.556 119.892 18.454 1.00 13.48 102 LYS A CA 1
ATOM 701 C C . LYS A 1 122 ? 33.122 120.793 17.367 1.00 14.47 102 LYS A C 1
ATOM 702 O O . LYS A 1 122 ? 34.137 120.459 16.754 1.00 15.35 102 LYS A O 1
ATOM 708 N N . ALA A 1 123 ? 32.490 121.950 17.152 1.00 14.66 103 ALA A N 1
ATOM 709 C CA . ALA A 1 123 ? 32.929 122.866 16.106 1.00 14.90 103 ALA A CA 1
ATOM 710 C C . ALA A 1 123 ? 34.276 123.508 16.490 1.00 15.17 103 ALA A C 1
ATOM 711 O O . ALA A 1 123 ? 35.143 123.728 15.630 1.00 17.05 103 ALA A O 1
ATOM 713 N N . ILE A 1 124 ? 34.453 123.768 17.788 1.00 15.60 104 ILE A N 1
ATOM 714 C CA . ILE A 1 124 ? 35.737 124.244 18.303 1.00 16.35 104 ILE A CA 1
ATOM 715 C C . ILE A 1 124 ? 36.809 123.151 18.128 1.00 16.37 104 ILE A C 1
ATOM 716 O O . ILE A 1 124 ? 37.906 123.424 17.636 1.00 17.98 104 ILE A O 1
ATOM 721 N N . ALA A 1 125 ? 36.473 121.912 18.492 1.00 16.33 105 ALA A N 1
ATOM 722 C CA . ALA A 1 125 ? 37.407 120.788 18.357 1.00 16.81 105 ALA A CA 1
ATOM 723 C C . ALA A 1 125 ? 37.853 120.601 16.907 1.00 17.48 105 ALA A C 1
ATOM 724 O O . ALA A 1 125 ? 39.031 120.338 16.648 1.00 19.76 105 ALA A O 1
ATOM 726 N N . LEU A 1 126 ? 36.908 120.722 15.967 1.00 18.04 106 LEU A N 1
ATOM 727 C CA . LEU A 1 126 ? 37.221 120.557 14.548 1.00 19.23 106 LEU A CA 1
ATOM 728 C C . LEU A 1 126 ? 38.306 121.542 14.105 1.00 20.03 106 LEU A C 1
ATOM 729 O O . LEU A 1 126 ? 39.181 121.193 13.303 1.00 21.00 106 LEU A O 1
ATOM 734 N N . ARG A 1 127 ? 38.236 122.767 14.628 1.00 20.50 107 ARG A N 1
ATOM 735 C CA . ARG A 1 127 ? 39.150 123.847 14.228 1.00 21.60 107 ARG A CA 1
ATOM 736 C C . ARG A 1 127 ? 40.452 123.932 15.034 1.00 22.51 107 ARG A C 1
ATOM 737 O O . ARG A 1 127 ? 41.454 124.475 14.541 1.00 24.98 107 ARG A O 1
ATOM 745 N N . THR A 1 128 ? 40.437 123.408 16.257 1.00 21.67 108 THR A N 1
ATOM 746 C CA . THR A 1 128 ? 41.559 123.579 17.196 1.00 21.34 108 THR A CA 1
ATOM 747 C C . THR A 1 128 ? 42.179 122.293 17.745 1.00 21.65 108 THR A C 1
ATOM 748 O O . THR A 1 128 ? 43.223 122.360 18.412 1.00 23.00 108 THR A O 1
ATOM 752 N N . ASP A 1 129 ? 41.532 121.152 17.507 1.00 20.66 109 ASP A N 1
ATOM 753 C CA . ASP A 1 129 ? 41.887 119.858 18.123 1.00 22.00 109 ASP A CA 1
ATOM 754 C C . ASP A 1 129 ? 41.643 119.801 19.630 1.00 20.76 109 ASP A C 1
ATOM 755 O O . ASP A 1 129 ? 42.113 118.860 20.295 1.00 22.20 109 ASP A O 1
ATOM 760 N N . ALA A 1 130 ? 40.886 120.765 20.166 1.00 19.76 110 ALA A N 1
ATOM 761 C CA . ALA A 1 130 ? 40.557 120.761 21.607 1.00 18.62 110 ALA A CA 1
ATOM 762 C C . ALA A 1 130 ? 39.917 119.438 22.025 1.00 18.51 110 ALA A C 1
ATOM 763 O O . ALA A 1 130 ? 38.914 119.027 21.421 1.00 18.45 110 ALA A O 1
ATOM 765 N N . PRO A 1 131 ? 40.463 118.788 23.075 1.00 17.81 111 PRO A N 1
ATOM 766 C CA . PRO A 1 131 ? 39.728 117.697 23.705 1.00 17.03 111 PRO A CA 1
ATOM 767 C C . PRO A 1 131 ? 38.428 118.226 24.298 1.00 16.79 111 PRO A C 1
ATOM 768 O O . PRO A 1 131 ? 38.356 119.377 24.719 1.00 16.93 111 PRO A O 1
ATOM 772 N N . GLN A 1 132 ? 37.413 117.369 24.305 1.00 15.34 112 GLN A N 1
ATOM 773 C CA . GLN A 1 132 ? 36.098 117.731 24.827 1.00 15.38 112 GLN A CA 1
ATOM 774 C C . GLN A 1 132 ? 35.708 116.861 26.005 1.00 15.21 112 GLN A C 1
ATOM 775 O O . GLN A 1 132 ? 35.800 115.622 25.914 1.00 16.28 112 GLN A O 1
ATOM 781 N N . ILE A 1 133 ? 35.260 117.500 27.091 1.00 15.25 113 ILE A N 1
ATOM 782 C CA . ILE A 1 133 ? 34.563 116.826 28.168 1.00 15.58 113 ILE A CA 1
ATOM 783 C C . ILE A 1 133 ? 33.135 117.342 28.135 1.00 14.84 113 ILE A C 1
ATOM 784 O O . ILE A 1 133 ? 32.892 118.533 28.348 1.00 15.16 113 ILE A O 1
ATOM 789 N N . VAL A 1 134 ? 32.187 116.456 27.838 1.00 14.18 114 VAL A N 1
ATOM 790 C CA . VAL A 1 134 ? 30.809 116.880 27.641 1.00 14.01 114 VAL A CA 1
ATOM 791 C C . VAL A 1 134 ? 29.953 116.474 28.822 1.00 14.15 114 VAL A C 1
ATOM 792 O O . VAL A 1 134 ? 30.018 115.319 29.282 1.00 15.11 114 VAL A O 1
ATOM 796 N N . ILE A 1 135 ? 29.144 117.422 29.283 1.00 13.61 115 ILE A N 1
ATOM 797 C CA . ILE A 1 135 ? 28.242 117.203 30.418 1.00 14.31 115 ILE A CA 1
ATOM 798 C C . ILE A 1 135 ? 26.808 117.463 29.903 1.00 13.53 115 ILE A C 1
ATOM 799 O O . ILE A 1 135 ? 26.304 118.590 29.990 1.00 14.76 115 ILE A O 1
ATOM 804 N N . PRO A 1 136 ? 26.135 116.419 29.380 1.00 13.25 116 PRO A N 1
ATOM 805 C CA . PRO A 1 136 ? 24.818 116.656 28.753 1.00 13.32 116 PRO A CA 1
ATOM 806 C C . PRO A 1 136 ? 23.725 116.905 29.749 1.00 14.67 116 PRO A C 1
ATOM 807 O O . PRO A 1 136 ? 23.673 116.277 30.816 1.00 15.40 116 PRO A O 1
ATOM 811 N N . THR A 1 137 ? 22.844 117.846 29.428 1.00 13.89 117 THR A N 1
ATOM 812 C CA . THR A 1 137 ? 21.727 118.142 30.329 1.00 14.44 117 THR A CA 1
ATOM 813 C C . THR A 1 137 ? 20.380 118.003 29.602 1.00 13.62 117 THR A C 1
ATOM 814 O O . THR A 1 137 ? 19.329 118.393 30.122 1.00 14.75 117 THR A O 1
ATOM 818 N N . THR A 1 138 ? 20.426 117.455 28.387 1.00 13.26 118 THR A N 1
ATOM 819 C CA . THR A 1 138 ? 19.189 117.140 27.638 1.00 13.38 118 THR A CA 1
ATOM 820 C C . THR A 1 138 ? 19.276 115.723 27.080 1.00 13.59 118 THR A C 1
ATOM 821 O O . THR A 1 138 ? 20.170 114.966 27.459 1.00 14.17 118 THR A O 1
ATOM 825 N N . TYR A 1 139 ? 18.366 115.384 26.169 1.00 12.76 119 TYR A N 1
ATOM 826 C CA . TYR A 1 139 ? 18.381 114.055 25.554 1.00 12.33 119 TYR A CA 1
ATOM 827 C C . TYR A 1 139 ? 18.888 114.065 24.107 1.00 12.25 119 TYR A C 1
ATOM 828 O O . TYR A 1 139 ? 18.708 113.088 23.393 1.00 12.98 119 TYR A O 1
ATOM 837 N N . ALA A 1 140 ? 19.569 115.143 23.717 1.00 11.74 120 ALA A N 1
ATOM 838 C CA . ALA A 1 140 ? 20.079 115.274 22.329 1.00 12.19 120 ALA A CA 1
ATOM 839 C C . ALA A 1 140 ? 21.017 114.154 21.874 1.00 12.00 120 ALA A C 1
ATOM 840 O O . ALA A 1 140 ? 21.005 113.800 20.708 1.00 13.17 120 ALA A O 1
ATOM 842 N N . GLY A 1 141 ? 21.838 113.622 22.786 1.00 12.82 121 GLY A N 1
ATOM 843 C CA . GLY A 1 141 ? 22.708 112.496 22.464 1.00 13.13 121 GLY A CA 1
ATOM 844 C C . GLY A 1 141 ? 23.955 112.852 21.663 1.00 12.91 121 GLY A C 1
ATOM 845 O O . GLY A 1 141 ? 24.733 111.968 21.362 1.00 13.95 121 GLY A O 1
ATOM 846 N N . SER A 1 142 ? 24.149 114.129 21.344 1.00 13.44 122 SER A N 1
ATOM 847 C CA . SER A 1 142 ? 25.274 114.561 20.531 1.00 13.76 122 SER A CA 1
ATOM 848 C C . SER A 1 142 ? 26.621 114.215 21.166 1.00 13.26 122 SER A C 1
ATOM 849 O O . SER A 1 142 ? 27.599 113.950 20.450 1.00 13.78 122 SER A O 1
ATOM 852 N N . GLU A 1 143 ? 26.641 114.116 22.493 1.00 13.06 123 GLU A N 1
ATOM 853 C CA . GLU A 1 143 ? 27.858 113.837 23.244 1.00 13.57 123 GLU A CA 1
ATOM 854 C C . GLU A 1 143 ? 28.560 112.537 22.878 1.00 13.78 123 GLU A C 1
ATOM 855 O O . GLU A 1 143 ? 29.764 112.395 23.135 1.00 14.28 123 GLU A O 1
ATOM 861 N N . VAL A 1 144 ? 27.830 111.587 22.289 1.00 14.16 124 VAL A N 1
ATOM 862 C CA . VAL A 1 144 ? 28.406 110.282 21.931 1.00 15.36 124 VAL A CA 1
ATOM 863 C C . VAL A 1 144 ? 28.408 110.010 20.436 1.00 15.94 124 VAL A C 1
ATOM 864 O O . VAL A 1 144 ? 28.464 108.827 20.001 1.00 18.51 124 VAL A O 1
ATOM 868 N N . THR A 1 145 ? 28.355 111.060 19.619 1.00 14.44 125 THR A N 1
ATOM 869 C CA . THR A 1 145 ? 28.425 110.847 18.169 1.00 14.95 125 THR A CA 1
ATOM 870 C C . THR A 1 145 ? 29.597 111.610 17.595 1.00 14.66 125 THR A C 1
ATOM 871 O O . THR A 1 145 ? 30.009 112.628 18.147 1.00 14.34 125 THR A O 1
ATOM 875 N N . PRO A 1 146 ? 30.130 111.140 16.445 1.00 15.09 126 PRO A N 1
ATOM 876 C CA . PRO A 1 146 ? 31.196 111.844 15.739 1.00 16.20 126 PRO A CA 1
ATOM 877 C C . PRO A 1 146 ? 30.630 112.773 14.674 1.00 16.10 126 PRO A C 1
ATOM 878 O O . PRO A 1 146 ? 31.339 113.135 13.716 1.00 17.04 126 PRO A O 1
ATOM 882 N N . ILE A 1 147 ? 29.359 113.151 14.817 1.00 15.52 127 ILE A N 1
ATOM 883 C CA . ILE A 1 147 ? 28.654 113.917 13.784 1.00 16.20 127 ILE A CA 1
ATOM 884 C C . ILE A 1 147 ? 28.526 115.369 14.213 1.00 15.71 127 ILE A C 1
ATOM 885 O O . ILE A 1 147 ? 28.188 115.664 15.363 1.00 15.27 127 ILE A O 1
ATOM 890 N N . LEU A 1 148 ? 28.791 116.287 13.293 1.00 16.45 128 LEU A N 1
ATOM 891 C CA . LEU A 1 148 ? 28.565 117.717 13.544 1.00 17.10 128 LEU A CA 1
ATOM 892 C C . LEU A 1 148 ? 27.792 118.364 12.425 1.00 17.52 128 LEU A C 1
ATOM 893 O O . LEU A 1 148 ? 28.180 118.265 11.272 1.00 17.42 128 LEU A O 1
ATOM 898 N N . GLY A 1 149 ? 26.708 119.051 12.775 1.00 16.83 129 GLY A N 1
ATOM 899 C CA . GLY A 1 149 ? 25.967 119.876 11.810 1.00 17.91 129 GLY A CA 1
ATOM 900 C C . GLY A 1 149 ? 26.281 121.334 12.081 1.00 17.91 129 GLY A C 1
ATOM 901 O O . GLY A 1 149 ? 26.228 121.785 13.235 1.00 19.45 129 GLY A O 1
ATOM 902 N N . GLN A 1 150 ? 26.613 122.073 11.030 1.00 17.92 130 GLN A N 1
ATOM 903 C CA . GLN A 1 150 ? 26.913 123.500 11.148 1.00 17.72 130 GLN A CA 1
ATOM 904 C C . GLN A 1 150 ? 26.112 124.247 10.107 1.00 19.46 130 GLN A C 1
ATOM 905 O O . GLN A 1 150 ? 25.916 123.765 8.997 1.00 20.15 130 GLN A O 1
ATOM 911 N N . THR A 1 151 ? 25.711 125.462 10.441 1.00 19.47 131 THR A N 1
ATOM 912 C CA . THR A 1 151 ? 24.906 126.243 9.519 1.00 21.12 131 THR A CA 1
ATOM 913 C C . THR A 1 151 ? 25.682 127.426 8.984 1.00 21.81 131 THR A C 1
ATOM 914 O O . THR A 1 151 ? 26.339 128.146 9.718 1.00 21.59 131 THR A O 1
ATOM 918 N N . GLU A 1 152 ? 25.622 127.574 7.665 1.00 23.24 132 GLU A N 1
ATOM 919 C CA . GLU A 1 152 ? 26.286 128.663 6.988 1.00 25.71 132 GLU A CA 1
ATOM 920 C C . GLU A 1 152 ? 25.455 129.018 5.767 1.00 27.34 132 GLU A C 1
ATOM 921 O O . GLU A 1 152 ? 25.049 128.141 4.990 1.00 27.38 132 GLU A O 1
ATOM 927 N N . ASN A 1 153 ? 25.189 130.314 5.638 1.00 29.17 133 ASN A N 1
ATOM 928 C CA . ASN A 1 153 ? 24.404 130.855 4.541 1.00 30.89 133 ASN A CA 1
ATOM 929 C C . ASN A 1 153 ? 23.104 130.099 4.293 1.00 30.57 133 ASN A C 1
ATOM 930 O O . ASN A 1 153 ? 22.778 129.750 3.152 1.00 31.95 133 ASN A O 1
ATOM 935 N N . GLY A 1 154 ? 22.386 129.850 5.389 1.00 30.22 134 GLY A N 1
ATOM 936 C CA . GLY A 1 154 ? 21.052 129.251 5.365 1.00 29.62 134 GLY A CA 1
ATOM 937 C C . GLY A 1 154 ? 20.987 127.757 5.109 1.00 28.64 134 GLY A C 1
ATOM 938 O O . GLY A 1 154 ? 19.910 127.217 4.858 1.00 29.76 134 GLY A O 1
ATOM 939 N N . VAL A 1 155 ? 22.129 127.080 5.156 1.00 26.43 135 VAL A N 1
ATOM 940 C CA . VAL A 1 155 ? 22.156 125.645 4.919 1.00 25.80 135 VAL A CA 1
ATOM 941 C C . VAL A 1 155 ? 22.960 124.992 6.035 1.00 23.61 135 VAL A C 1
ATOM 942 O O . VAL A 1 155 ? 24.068 125.439 6.369 1.00 23.42 135 VAL A O 1
ATOM 946 N N . LYS A 1 156 ? 22.384 123.946 6.624 1.00 23.44 136 LYS A N 1
ATOM 947 C CA . LYS A 1 156 ? 23.058 123.132 7.620 1.00 22.94 136 LYS A CA 1
ATOM 948 C C . LYS A 1 156 ? 23.667 121.940 6.903 1.00 24.15 136 LYS A C 1
ATOM 949 O O . LYS A 1 156 ? 23.002 121.284 6.090 1.00 26.18 136 LYS A O 1
ATOM 955 N N . THR A 1 157 ? 24.948 121.715 7.121 1.00 23.93 137 THR A N 1
ATOM 956 C CA . THR A 1 157 ? 25.612 120.566 6.506 1.00 25.35 137 THR A CA 1
ATOM 957 C C . THR A 1 157 ? 26.248 119.740 7.601 1.00 23.79 137 THR A C 1
ATOM 958 O O . THR A 1 157 ? 26.715 120.287 8.598 1.00 24.37 137 THR A O 1
ATOM 962 N N A THR A 1 158 ? 26.250 118.423 7.430 0.50 23.53 138 THR A N 1
ATOM 963 N N B THR A 1 158 ? 26.290 118.433 7.380 0.50 23.84 138 THR A N 1
ATOM 964 C CA A THR A 1 158 ? 26.815 117.520 8.427 0.50 22.69 138 THR A CA 1
ATOM 965 C CA B THR A 1 158 ? 26.802 117.483 8.346 0.50 23.28 138 THR A CA 1
ATOM 966 C C A THR A 1 158 ? 28.146 116.932 7.979 0.50 22.65 138 THR A C 1
ATOM 967 C C B THR A 1 158 ? 28.195 116.993 7.947 0.50 22.96 138 THR A C 1
ATOM 968 O O A THR A 1 158 ? 28.368 116.665 6.788 0.50 24.13 138 THR A O 1
ATOM 969 O O B THR A 1 158 ? 28.516 116.870 6.752 0.50 24.22 138 THR A O 1
ATOM 976 N N . LEU A 1 159 ? 29.027 116.763 8.959 1.00 22.09 139 LEU A N 1
ATOM 977 C CA . LEU A 1 159 ? 30.328 116.133 8.802 1.00 22.82 139 LEU A CA 1
ATOM 978 C C . LEU A 1 159 ? 30.426 115.059 9.868 1.00 21.61 139 LEU A C 1
ATOM 979 O O . LEU A 1 159 ? 29.813 115.165 10.941 1.00 19.04 139 LEU A O 1
ATOM 984 N N . ARG A 1 160 ? 31.232 114.039 9.589 1.00 22.71 140 ARG A N 1
ATOM 985 C CA . ARG A 1 160 ? 31.508 112.991 10.561 1.00 23.09 140 ARG A CA 1
ATOM 986 C C . ARG A 1 160 ? 33.003 112.708 10.534 1.00 23.07 140 ARG A C 1
ATOM 987 O O . ARG A 1 160 ? 33.592 112.617 9.439 1.00 24.80 140 ARG A O 1
ATOM 995 N N . GLY A 1 161 ? 33.618 112.575 11.708 1.00 21.27 141 GLY A N 1
ATOM 996 C CA . GLY A 1 161 ? 35.041 112.228 11.783 1.00 22.01 141 GLY A CA 1
ATOM 997 C C . GLY A 1 161 ? 35.524 112.075 13.206 1.00 21.33 141 GLY A C 1
ATOM 998 O O . GLY A 1 161 ? 34.860 112.512 14.152 1.00 20.48 141 GLY A O 1
ATOM 999 N N . PRO A 1 162 ? 36.698 111.462 13.368 1.00 22.63 142 PRO A N 1
ATOM 1000 C CA . PRO A 1 162 ? 37.243 111.214 14.694 1.00 22.98 142 PRO A CA 1
ATOM 1001 C C . PRO A 1 162 ? 37.534 112.485 15.475 1.00 22.51 142 PRO A C 1
ATOM 1002 O O . PRO A 1 162 ? 37.486 112.469 16.722 1.00 22.93 142 PRO A O 1
ATOM 1006 N N . GLU A 1 163 ? 37.830 113.576 14.763 1.00 22.50 143 GLU A N 1
ATOM 1007 C CA . GLU A 1 163 ? 38.132 114.858 15.396 1.00 22.19 143 GLU A CA 1
ATOM 1008 C C . GLU A 1 163 ? 36.931 115.364 16.192 1.00 20.93 143 GLU A C 1
ATOM 1009 O O . GLU A 1 163 ? 37.084 116.139 17.133 1.00 21.06 143 GLU A O 1
ATOM 1015 N N . ILE A 1 164 ? 35.740 114.920 15.789 1.00 19.96 144 ILE A N 1
ATOM 1016 C CA . ILE A 1 164 ? 34.484 115.443 16.320 1.00 18.28 144 ILE A CA 1
ATOM 1017 C C . ILE A 1 164 ? 34.022 114.682 17.558 1.00 17.32 144 ILE A C 1
ATOM 1018 O O . ILE A 1 164 ? 33.408 115.267 18.461 1.00 15.79 144 ILE A O 1
ATOM 1023 N N . LEU A 1 165 ? 34.303 113.378 17.617 1.00 17.17 145 LEU A N 1
ATOM 1024 C CA . LEU A 1 165 ? 33.812 112.542 18.741 1.00 17.34 145 LEU A CA 1
ATOM 1025 C C . LEU A 1 165 ? 34.381 113.011 20.087 1.00 16.67 145 LEU A C 1
ATOM 1026 O O . LEU A 1 165 ? 35.600 113.088 20.245 1.00 17.34 145 LEU A O 1
ATOM 1031 N N . PRO A 1 166 ? 33.507 113.344 21.061 1.00 14.94 146 PRO A N 1
ATOM 1032 C CA . PRO A 1 166 ? 34.060 113.784 22.346 1.00 15.41 146 PRO A CA 1
ATOM 1033 C C . PRO A 1 166 ? 34.838 112.692 23.072 1.00 15.54 146 PRO A C 1
ATOM 1034 O O . PRO A 1 166 ? 34.457 111.514 23.050 1.00 16.81 146 PRO A O 1
ATOM 1038 N N . GLU A 1 167 ? 35.949 113.094 23.679 1.00 16.02 147 GLU A N 1
ATOM 1039 C CA . GLU A 1 167 ? 36.783 112.166 24.444 1.00 16.05 147 GLU A CA 1
ATOM 1040 C C . GLU A 1 167 ? 36.090 111.621 25.699 1.00 15.51 147 GLU A C 1
ATOM 1041 O O . GLU A 1 167 ? 36.257 110.447 26.036 1.00 17.57 147 GLU A O 1
ATOM 1047 N N . VAL A 1 168 ? 35.381 112.491 26.420 1.00 15.13 148 VAL A N 1
ATOM 1048 C CA . VAL A 1 168 ? 34.852 112.126 27.722 1.00 15.41 148 VAL A CA 1
ATOM 1049 C C . VAL A 1 168 ? 33.461 112.676 27.860 1.00 14.37 148 VAL A C 1
ATOM 1050 O O . VAL A 1 168 ? 33.212 113.829 27.481 1.00 15.22 148 VAL A O 1
ATOM 1054 N N . VAL A 1 169 ? 32.560 111.857 28.412 1.00 13.83 149 VAL A N 1
ATOM 1055 C CA . VAL A 1 169 ? 31.174 112.287 28.670 1.00 13.59 149 VAL A CA 1
ATOM 1056 C C . VAL A 1 169 ? 30.850 111.962 30.112 1.00 13.86 149 VAL A C 1
ATOM 1057 O O . VAL A 1 169 ? 31.162 110.868 30.588 1.00 15.10 149 VAL A O 1
ATOM 1061 N N . ILE A 1 170 ? 30.215 112.911 30.791 1.00 14.15 150 ILE A N 1
ATOM 1062 C CA . ILE A 1 170 ? 29.796 112.733 32.199 1.00 14.33 150 ILE A CA 1
ATOM 1063 C C . ILE A 1 170 ? 28.288 112.890 32.250 1.00 14.00 150 ILE A C 1
ATOM 1064 O O . ILE A 1 170 ? 27.760 114.003 32.049 1.00 15.21 150 ILE A O 1
ATOM 1069 N N . TYR A 1 171 ? 27.596 111.781 32.526 1.00 14.57 151 TYR A N 1
ATOM 1070 C CA . TYR A 1 171 ? 26.122 111.755 32.631 1.00 14.08 151 TYR A CA 1
ATOM 1071 C C . TYR A 1 171 ? 25.735 111.786 34.098 1.00 14.92 151 TYR A C 1
ATOM 1072 O O . TYR A 1 171 ? 25.984 110.822 34.842 1.00 15.85 151 TYR A O 1
ATOM 1081 N N . ASP A 1 172 ? 25.100 112.883 34.493 1.00 14.50 152 ASP A N 1
ATOM 1082 C CA . ASP A 1 172 ? 24.655 113.070 35.866 1.00 15.36 152 ASP A CA 1
ATOM 1083 C C . ASP A 1 172 ? 23.188 113.467 35.822 1.00 15.78 152 ASP A C 1
ATOM 1084 O O . ASP A 1 172 ? 22.857 114.616 35.520 1.00 15.65 152 ASP A O 1
ATOM 1089 N N . ALA A 1 173 ? 22.296 112.531 36.112 1.00 16.36 153 ALA A N 1
ATOM 1090 C CA . ALA A 1 173 ? 20.870 112.812 36.009 1.00 15.96 153 ALA A CA 1
ATOM 1091 C C . ALA A 1 173 ? 20.403 113.981 36.880 1.00 16.44 153 ALA A C 1
ATOM 1092 O O . ALA A 1 173 ? 19.389 114.591 36.568 1.00 17.11 153 ALA A O 1
ATOM 1094 N N . GLU A 1 174 ? 21.123 114.273 37.964 1.00 17.83 154 GLU A N 1
ATOM 1095 C CA . GLU A 1 174 ? 20.741 115.410 38.803 1.00 18.34 154 GLU A CA 1
ATOM 1096 C C . GLU A 1 174 ? 20.764 116.723 38.028 1.00 18.56 154 GLU A C 1
ATOM 1097 O O . GLU A 1 174 ? 20.021 117.667 38.342 1.00 17.91 154 GLU A O 1
ATOM 1103 N N . LEU A 1 175 ? 21.564 116.764 36.960 1.00 17.74 155 LEU A N 1
ATOM 1104 C CA . LEU A 1 175 ? 21.706 117.969 36.149 1.00 17.94 155 LEU A CA 1
ATOM 1105 C C . LEU A 1 175 ? 20.571 118.161 35.146 1.00 17.59 155 LEU A C 1
ATOM 1106 O O . LEU A 1 175 ? 20.500 119.178 34.453 1.00 19.20 155 LEU A O 1
ATOM 1111 N N . THR A 1 176 ? 19.670 117.188 35.093 1.00 16.39 156 THR A N 1
ATOM 1112 C CA . THR A 1 176 ? 18.516 117.249 34.208 1.00 16.23 156 THR A CA 1
ATOM 1113 C C . THR A 1 176 ? 17.203 117.576 34.928 1.00 16.09 156 THR A C 1
ATOM 1114 O O . THR A 1 176 ? 16.163 117.751 34.276 1.00 16.13 156 THR A O 1
ATOM 1118 N N . LEU A 1 177 ? 17.235 117.649 36.270 1.00 17.26 157 LEU A N 1
ATOM 1119 C CA . LEU A 1 177 ? 16.018 117.951 37.022 1.00 18.92 157 LEU A CA 1
ATOM 1120 C C . LEU A 1 177 ? 15.394 119.271 36.622 1.00 18.58 157 LEU A C 1
ATOM 1121 O O . LEU A 1 177 ? 14.169 119.382 36.587 1.00 20.29 157 LEU A O 1
ATOM 1126 N N . GLY A 1 178 ? 16.227 120.254 36.287 1.00 17.01 158 GLY A N 1
ATOM 1127 C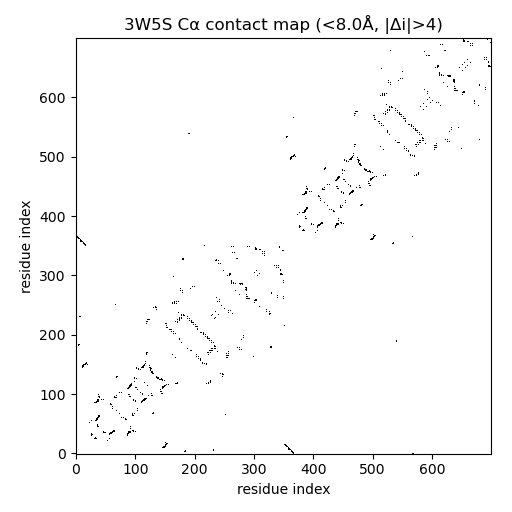 CA . GLY A 1 178 ? 15.738 121.566 35.907 1.00 17.15 158 GLY A CA 1
ATOM 1128 C C . GLY A 1 178 ? 15.351 121.753 34.456 1.00 15.89 158 GLY A C 1
ATOM 1129 O O . GLY A 1 178 ? 14.977 122.863 34.073 1.00 17.09 158 GLY A O 1
ATOM 1130 N N . LEU A 1 179 ? 15.445 120.700 33.645 1.00 15.56 159 LEU A N 1
ATOM 1131 C CA . LEU A 1 179 ? 15.082 120.825 32.236 1.00 15.13 159 LEU A CA 1
ATOM 1132 C C . LEU A 1 179 ? 13.562 120.978 32.140 1.00 15.22 159 LEU A C 1
ATOM 1133 O O . LEU A 1 179 ? 12.833 120.132 32.616 1.00 15.75 159 LEU A O 1
ATOM 1138 N N . PRO A 1 180 ? 13.076 122.090 31.565 1.00 15.52 160 PRO A N 1
ATOM 1139 C CA . PRO A 1 180 ? 11.622 122.313 31.545 1.00 15.73 160 PRO A CA 1
ATOM 1140 C C . PRO A 1 180 ? 10.899 121.156 30.875 1.00 15.13 160 PRO A C 1
ATOM 1141 O O . PRO A 1 180 ? 11.459 120.498 30.006 1.00 15.17 160 PRO A O 1
ATOM 1145 N N A VAL A 1 181 ? 9.658 120.910 31.286 0.50 16.00 161 VAL A N 1
ATOM 1146 N N B VAL A 1 181 ? 9.657 120.921 31.274 0.50 16.45 161 VAL A N 1
ATOM 1147 C CA A VAL A 1 181 ? 8.913 119.729 30.825 0.50 15.95 161 VAL A CA 1
ATOM 1148 C CA B VAL A 1 181 ? 8.986 119.690 30.869 0.50 16.72 161 VAL A CA 1
ATOM 1149 C C A VAL A 1 181 ? 8.772 119.692 29.320 0.50 16.25 161 VAL A C 1
ATOM 1150 C C B VAL A 1 181 ? 8.643 119.652 29.366 0.50 16.98 161 VAL A C 1
ATOM 1151 O O A VAL A 1 181 ? 9.054 118.680 28.689 0.50 15.53 161 VAL A O 1
ATOM 1152 O O B VAL A 1 181 ? 8.717 118.581 28.773 0.50 16.59 161 VAL A O 1
ATOM 1159 N N . GLY A 1 182 ? 8.319 120.796 28.753 1.00 17.39 162 GLY A N 1
ATOM 1160 C CA . GLY A 1 182 ? 8.049 120.864 27.302 1.00 17.40 162 GLY A CA 1
ATOM 1161 C C . GLY A 1 182 ? 9.241 120.401 26.477 1.00 16.82 162 GLY A C 1
ATOM 1162 O O . GLY A 1 182 ? 9.119 119.494 25.650 1.00 16.97 162 GLY A O 1
ATOM 1163 N N . ILE A 1 183 ? 10.403 121.005 26.717 1.00 15.99 163 ILE A N 1
ATOM 1164 C CA . ILE A 1 183 ? 11.624 120.630 25.999 1.00 15.72 163 ILE A CA 1
ATOM 1165 C C . ILE A 1 183 ? 12.136 119.248 26.420 1.00 14.31 163 ILE A C 1
ATOM 1166 O O . ILE A 1 183 ? 12.774 118.548 25.635 1.00 14.74 163 ILE A O 1
ATOM 1171 N N . SER A 1 184 ? 11.818 118.816 27.641 1.00 13.89 164 SER A N 1
ATOM 1172 C CA . SER A 1 184 ? 12.128 117.460 28.030 1.00 13.37 164 SER A CA 1
ATOM 1173 C C . SER A 1 184 ? 11.415 116.475 27.115 1.00 13.23 164 SER A C 1
ATOM 1174 O O . SER A 1 184 ? 12.014 115.463 26.712 1.00 13.80 164 SER A O 1
ATOM 1177 N N . MET A 1 185 ? 10.147 116.761 26.786 1.00 14.35 165 MET A N 1
ATOM 1178 C CA . MET A 1 185 ? 9.386 115.850 25.917 1.00 14.35 165 MET A CA 1
ATOM 1179 C C . MET A 1 185 ? 9.908 115.858 24.484 1.00 14.49 165 MET A C 1
ATOM 1180 O O . MET A 1 185 ? 10.113 114.786 23.869 1.00 14.71 165 MET A O 1
ATOM 1185 N N . THR A 1 186 ? 10.143 117.045 23.930 1.00 13.97 166 THR A N 1
ATOM 1186 C CA . THR A 1 186 ? 10.598 117.101 22.530 1.00 13.84 166 THR A CA 1
ATOM 1187 C C . THR A 1 186 ? 12.064 116.650 22.395 1.00 13.39 166 THR A C 1
ATOM 1188 O O . THR A 1 186 ? 12.406 115.943 21.430 1.00 13.42 166 THR A O 1
ATOM 1192 N N . SER A 1 187 ? 12.915 116.993 23.368 1.00 13.62 167 SER A N 1
ATOM 1193 C CA . SER A 1 187 ? 14.284 116.436 23.349 1.00 13.36 167 SER A CA 1
ATOM 1194 C C . SER A 1 187 ? 14.213 114.920 23.465 1.00 12.71 167 SER A C 1
ATOM 1195 O O . SER A 1 187 ? 14.980 114.204 22.812 1.00 12.87 167 SER A O 1
ATOM 1198 N N . GLY A 1 188 ? 13.278 114.416 24.278 1.00 12.67 168 GLY A N 1
ATOM 1199 C CA . GLY A 1 188 ? 13.103 112.963 24.407 1.00 12.14 168 GLY A CA 1
ATOM 1200 C C . GLY A 1 188 ? 12.742 112.313 23.079 1.00 12.14 168 GLY A C 1
ATOM 1201 O O . GLY A 1 188 ? 13.263 111.247 22.737 1.00 13.05 168 GLY A O 1
ATOM 1202 N N . LEU A 1 189 ? 11.844 112.962 22.325 1.00 12.57 169 LEU A N 1
ATOM 1203 C CA . LEU A 1 189 ? 11.479 112.474 20.988 1.00 12.64 169 LEU A CA 1
ATOM 1204 C C . LEU A 1 189 ? 12.651 112.561 20.009 1.00 13.25 169 LEU A C 1
ATOM 1205 O O . LEU A 1 189 ? 12.811 111.691 19.166 1.00 12.77 169 LEU A O 1
ATOM 1210 N N . ASN A 1 190 ? 13.494 113.584 20.162 1.00 12.77 170 ASN A N 1
ATOM 1211 C CA . ASN A 1 190 ? 14.765 113.708 19.407 1.00 12.80 170 ASN A CA 1
ATOM 1212 C C . ASN A 1 190 ? 15.653 112.486 19.659 1.00 11.92 170 ASN A C 1
ATOM 1213 O O . ASN A 1 190 ? 16.204 111.926 18.720 1.00 13.30 170 ASN A O 1
ATOM 1218 N N . ALA A 1 191 ? 15.763 112.066 20.923 1.00 12.27 171 ALA A N 1
ATOM 1219 C CA . ALA A 1 191 ? 16.527 110.847 21.259 1.00 11.70 171 ALA A CA 1
ATOM 1220 C C . ALA A 1 191 ? 15.899 109.635 20.560 1.00 11.66 171 ALA A C 1
ATOM 1221 O O . ALA A 1 191 ? 16.604 108.845 19.907 1.00 12.08 171 ALA A O 1
ATOM 1223 N N . MET A 1 192 ? 14.576 109.509 20.678 1.00 12.25 172 MET A N 1
ATOM 1224 C CA . MET A 1 192 ? 13.880 108.377 20.066 1.00 12.17 172 MET A CA 1
ATOM 1225 C C . MET A 1 192 ? 14.098 108.333 18.552 1.00 11.71 172 MET A C 1
ATOM 1226 O O . MET A 1 192 ? 14.257 107.241 17.983 1.00 13.09 172 MET A O 1
ATOM 1231 N N . ALA A 1 193 ? 14.170 109.496 17.912 1.00 12.13 173 ALA A N 1
ATOM 1232 C CA . ALA A 1 193 ? 14.420 109.571 16.466 1.00 12.40 173 ALA A CA 1
ATOM 1233 C C . ALA A 1 193 ? 15.759 108.912 16.104 1.00 11.86 173 ALA A C 1
ATOM 1234 O O . ALA A 1 193 ? 15.853 108.211 15.082 1.00 12.58 173 ALA A O 1
ATOM 1236 N N . HIS A 1 194 ? 16.780 109.119 16.955 1.00 11.96 174 HIS A N 1
ATOM 1237 C CA . HIS A 1 194 ? 18.088 108.517 16.724 1.00 12.20 174 HIS A CA 1
ATOM 1238 C C . HIS A 1 194 ? 17.971 106.996 16.689 1.00 12.14 174 HIS A C 1
ATOM 1239 O O . HIS A 1 194 ? 18.518 106.345 15.786 1.00 12.91 174 HIS A 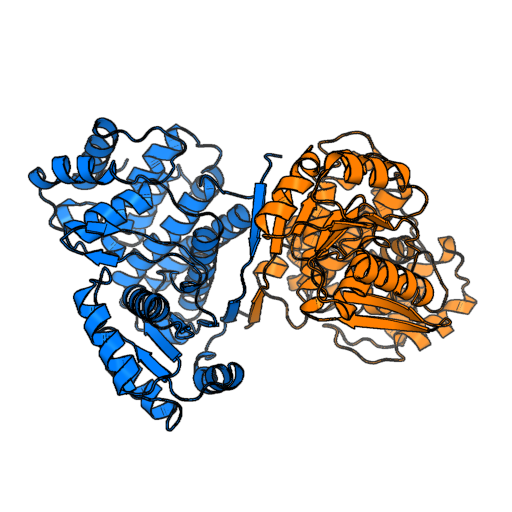O 1
ATOM 1246 N N . ALA A 1 195 ? 17.280 106.447 17.689 1.00 12.41 175 ALA A N 1
ATOM 1247 C CA . ALA A 1 195 ? 17.162 104.994 17.808 1.00 12.28 175 ALA A CA 1
ATOM 1248 C C . ALA A 1 195 ? 16.262 104.409 16.731 1.00 13.10 175 ALA A C 1
ATOM 1249 O O . ALA A 1 195 ? 16.549 103.329 16.223 1.00 13.55 175 ALA A O 1
ATOM 1251 N N . ALA A 1 196 ? 15.197 105.124 16.372 1.00 12.83 176 ALA A N 1
ATOM 1252 C CA . ALA A 1 196 ? 14.259 104.622 15.362 1.00 13.22 176 ALA A CA 1
ATOM 1253 C C . ALA A 1 196 ? 14.969 104.491 14.025 1.00 13.17 176 ALA A C 1
ATOM 1254 O O . ALA A 1 196 ? 14.884 103.449 13.372 1.00 13.29 176 ALA A O 1
ATOM 1256 N N . GLU A 1 197 ? 15.712 105.530 13.630 1.00 13.13 177 GLU A N 1
ATOM 1257 C CA . GLU A 1 197 ? 16.401 105.428 12.352 1.00 13.52 177 GLU A CA 1
ATOM 1258 C C . GLU A 1 197 ? 17.560 104.431 12.393 1.00 13.56 177 GLU A C 1
ATOM 1259 O O . GLU A 1 197 ? 17.914 103.861 11.363 1.00 14.01 177 GLU A O 1
ATOM 1265 N N . ALA A 1 198 ? 18.152 104.224 13.566 1.00 12.93 178 ALA A N 1
ATOM 1266 C CA . ALA A 1 198 ? 19.239 103.242 13.667 1.00 13.57 178 ALA A CA 1
ATOM 1267 C C . ALA A 1 198 ? 18.754 101.845 13.269 1.00 13.39 178 ALA A C 1
ATOM 1268 O O . ALA A 1 198 ? 19.538 101.047 12.770 1.00 13.60 178 ALA A O 1
ATOM 1270 N N . LEU A 1 199 ? 17.452 101.572 13.450 1.00 13.24 179 LEU A N 1
ATOM 1271 C CA . LEU A 1 199 ? 16.901 100.271 13.111 1.00 13.33 179 LEU A CA 1
ATOM 1272 C C . LEU A 1 199 ? 16.938 99.954 11.619 1.00 13.82 179 LEU A C 1
ATOM 1273 O O . LEU A 1 199 ? 16.984 98.766 11.250 1.00 14.29 179 LEU A O 1
ATOM 1278 N N . TYR A 1 200 ? 16.937 100.973 10.766 1.00 13.83 180 TYR A N 1
ATOM 1279 C CA . TYR A 1 200 ? 16.939 100.732 9.329 1.00 13.77 180 TYR A CA 1
ATOM 1280 C C . TYR A 1 200 ? 18.055 101.472 8.602 1.00 14.57 180 TYR A C 1
ATOM 1281 O O . TYR A 1 200 ? 18.060 101.515 7.362 1.00 15.15 180 TYR A O 1
ATOM 1290 N N . ALA A 1 201 ? 19.029 101.989 9.352 1.00 14.99 181 ALA A N 1
ATOM 1291 C CA . ALA A 1 201 ? 20.161 102.706 8.739 1.00 16.71 181 ALA A CA 1
ATOM 1292 C C . ALA A 1 201 ? 20.951 101.797 7.808 1.00 17.27 181 ALA A C 1
ATOM 1293 O O . ALA A 1 201 ? 21.000 100.564 7.976 1.00 17.48 181 ALA A O 1
ATOM 1295 N N . ARG A 1 202 ? 21.593 102.415 6.814 1.00 17.95 182 ARG A N 1
ATOM 1296 C CA . ARG A 1 202 ? 22.453 101.678 5.903 1.00 18.92 182 ARG A CA 1
ATOM 1297 C C . ARG A 1 202 ? 23.439 100.764 6.640 1.00 18.21 182 ARG A C 1
ATOM 1298 O O . ARG A 1 202 ? 23.601 99.623 6.267 1.00 20.40 182 ARG A O 1
ATOM 1306 N N . ASP A 1 203 ? 24.058 101.306 7.690 1.00 19.02 183 ASP A N 1
ATOM 1307 C CA . ASP A 1 203 ? 25.127 100.620 8.404 1.00 19.75 183 ASP A CA 1
ATOM 1308 C C . ASP A 1 203 ? 24.619 99.967 9.680 1.00 19.07 183 ASP A C 1
ATOM 1309 O O . ASP A 1 203 ? 25.377 99.776 10.608 1.00 19.49 183 ASP A O 1
ATOM 1314 N N . ARG A 1 204 ? 23.333 99.620 9.703 1.00 17.97 184 ARG A N 1
ATOM 1315 C CA . ARG A 1 204 ? 22.756 98.942 10.863 1.00 16.67 184 ARG A CA 1
ATOM 1316 C C . ARG A 1 204 ? 23.526 97.670 11.212 1.00 16.48 184 ARG A C 1
ATOM 1317 O O . ARG A 1 204 ? 24.115 97.021 10.353 1.00 17.52 184 ARG A O 1
ATOM 1325 N N . ASN A 1 205 ? 23.505 97.317 12.486 1.00 15.64 185 ASN A N 1
ATOM 1326 C CA . ASN A 1 205 ? 24.072 96.029 12.886 1.00 16.20 185 ASN A CA 1
ATOM 1327 C C . ASN A 1 205 ? 23.239 95.520 14.066 1.00 15.23 185 ASN A C 1
ATOM 1328 O O . ASN A 1 205 ? 22.531 96.314 14.705 1.00 14.88 185 ASN A O 1
ATOM 1333 N N . PRO A 1 206 ? 23.345 94.215 14.406 1.00 15.64 186 PRO A N 1
ATOM 1334 C CA . PRO A 1 206 ? 22.422 93.667 15.403 1.00 15.57 186 PRO A CA 1
ATOM 1335 C C . PRO A 1 206 ? 22.639 94.206 16.796 1.00 15.40 186 PRO A C 1
ATOM 1336 O O . PRO A 1 206 ? 21.688 94.253 17.595 1.00 15.92 186 PRO A O 1
ATOM 1340 N N . ILE A 1 207 ? 23.866 94.633 17.100 1.00 15.42 187 ILE A N 1
ATOM 1341 C CA . ILE A 1 207 ? 24.125 95.164 18.448 1.00 16.00 187 ILE A CA 1
ATOM 1342 C C . ILE A 1 207 ? 23.598 96.586 18.604 1.00 15.35 187 ILE A C 1
ATOM 1343 O O . ILE A 1 207 ? 22.954 96.921 19.610 1.00 15.53 187 ILE A O 1
ATOM 1348 N N . ALA A 1 208 ? 23.857 97.430 17.618 1.00 14.78 188 ALA A N 1
ATOM 1349 C CA . ALA A 1 208 ? 23.231 98.759 17.594 1.00 14.05 188 ALA A CA 1
ATOM 1350 C C . ALA A 1 208 ? 21.714 98.636 17.621 1.00 13.34 188 ALA A C 1
ATOM 1351 O O . ALA A 1 208 ? 21.057 99.385 18.335 1.00 14.14 188 ALA A O 1
ATOM 1353 N N . SER A 1 209 ? 21.150 97.676 16.890 1.00 13.30 189 SER A N 1
ATOM 1354 C CA . SER A 1 209 ? 19.681 97.512 16.912 1.00 13.49 189 SER A CA 1
ATOM 1355 C C . SER A 1 209 ? 19.175 97.101 18.297 1.00 14.11 189 SER A C 1
ATOM 1356 O O . SER A 1 209 ? 18.186 97.657 18.773 1.00 13.50 189 SER A O 1
ATOM 1359 N N . MET A 1 210 ? 19.875 96.175 18.963 1.00 13.89 190 MET A N 1
ATOM 1360 C CA . MET A 1 210 ? 19.549 95.807 20.355 1.00 15.34 190 MET A CA 1
ATOM 1361 C C . MET A 1 210 ? 19.588 97.022 21.282 1.00 15.19 190 MET A C 1
ATOM 1362 O O . MET A 1 210 ? 18.645 97.269 22.063 1.00 15.01 190 MET A O 1
ATOM 1367 N N . MET A 1 211 ? 20.641 97.817 21.142 1.00 14.42 191 MET A N 1
ATOM 1368 C CA . MET A 1 211 ? 20.796 99.010 21.972 1.00 13.98 191 MET A CA 1
ATOM 1369 C C . MET A 1 211 ? 19.733 100.062 21.656 1.00 13.41 191 MET A C 1
ATOM 1370 O O . MET A 1 211 ? 19.243 100.754 22.551 1.00 14.71 191 MET A O 1
ATOM 1375 N N . ALA A 1 212 ? 19.381 100.178 20.371 1.00 13.04 192 ALA A N 1
ATOM 1376 C CA . ALA A 1 212 ? 18.334 101.117 19.948 1.00 12.66 192 ALA A CA 1
ATOM 1377 C C . ALA A 1 212 ? 16.994 100.736 20.566 1.00 13.12 192 ALA A C 1
ATOM 1378 O O . ALA A 1 212 ? 16.252 101.600 21.049 1.00 13.33 192 ALA A O 1
ATOM 1380 N N . VAL A 1 213 ? 16.683 99.440 20.577 1.00 13.04 193 VAL A N 1
ATOM 1381 C CA . VAL A 1 213 ? 15.429 98.970 21.201 1.00 14.42 193 VAL A CA 1
ATOM 1382 C C . VAL A 1 213 ? 15.411 99.297 22.706 1.00 14.26 193 VAL A C 1
ATOM 1383 O O . VAL A 1 213 ? 14.409 99.784 23.229 1.00 14.77 193 VAL A O 1
ATOM 1387 N N . GLU A 1 214 ? 16.528 99.076 23.388 1.00 14.50 194 GLU A N 1
ATOM 1388 C CA . GLU A 1 214 ? 16.589 99.355 24.820 1.00 15.26 194 GLU A CA 1
ATOM 1389 C C . GLU A 1 214 ? 16.486 100.870 25.068 1.00 14.69 194 GLU A C 1
ATOM 1390 O O . GLU A 1 214 ? 15.815 101.288 26.006 1.00 14.88 194 GLU A O 1
ATOM 1396 N N . GLY A 1 215 ? 17.127 101.681 24.231 1.00 14.34 195 GLY A N 1
ATOM 1397 C CA . GLY A 1 215 ? 17.007 103.133 24.365 1.00 13.71 195 GLY A CA 1
ATOM 1398 C C . GLY A 1 215 ? 15.567 103.579 24.168 1.00 13.56 195 GLY A C 1
ATOM 1399 O O . GLY A 1 215 ? 15.028 104.393 24.946 1.00 14.28 195 GLY A O 1
ATOM 1400 N N . LEU A 1 216 ? 14.917 103.057 23.123 1.00 13.57 196 LEU A N 1
ATOM 1401 C CA . LEU A 1 216 ? 13.506 103.392 22.902 1.00 13.78 196 LEU A CA 1
ATOM 1402 C C . LEU A 1 216 ? 12.625 102.967 24.073 1.00 13.70 196 LEU A C 1
ATOM 1403 O O . LEU A 1 216 ? 11.743 103.709 24.500 1.00 13.91 196 LEU A O 1
ATOM 1408 N N . ARG A 1 217 ? 12.861 101.768 24.587 1.00 13.96 197 ARG A N 1
ATOM 1409 C CA . ARG A 1 217 ? 12.106 101.256 25.728 1.00 15.25 197 ARG A CA 1
ATOM 1410 C C . ARG A 1 217 ? 12.242 102.188 26.928 1.00 15.47 197 ARG A C 1
ATOM 1411 O O . ARG A 1 217 ? 11.250 102.530 27.569 1.00 16.08 197 ARG A O 1
ATOM 1419 N N . ALA A 1 218 ? 13.475 102.605 27.218 1.00 15.02 198 ALA A N 1
ATOM 1420 C CA . ALA A 1 218 ? 13.721 103.503 28.335 1.00 14.93 198 ALA A CA 1
ATOM 1421 C C . ALA A 1 218 ? 12.999 104.846 28.146 1.00 14.08 198 ALA A C 1
ATOM 1422 O O . ALA A 1 218 ? 12.420 105.373 29.090 1.00 14.69 198 ALA A O 1
ATOM 1424 N N . MET A 1 219 ? 13.043 105.389 26.924 1.00 13.41 199 MET A N 1
ATOM 1425 C CA . MET A 1 219 ? 12.407 106.700 26.710 1.00 14.38 199 MET A CA 1
ATOM 1426 C C . MET A 1 219 ? 10.893 106.608 26.836 1.00 14.76 199 MET A C 1
ATOM 1427 O O . MET A 1 219 ? 10.248 107.498 27.409 1.00 15.11 199 MET A O 1
ATOM 1432 N N . ILE A 1 220 ? 10.323 105.525 26.318 1.00 15.03 200 ILE A N 1
ATOM 1433 C CA . ILE A 1 220 ? 8.881 105.336 26.365 1.00 15.36 200 ILE A CA 1
ATOM 1434 C C . ILE A 1 220 ? 8.397 105.138 27.801 1.00 16.36 200 ILE A C 1
ATOM 1435 O O . ILE A 1 220 ? 7.316 105.627 28.184 1.00 18.02 200 ILE A O 1
ATOM 1440 N N . GLU A 1 221 ? 9.191 104.443 28.615 1.00 16.75 201 GLU A N 1
ATOM 1441 C CA . GLU A 1 221 ? 8.878 104.309 30.036 1.00 18.16 201 GLU A CA 1
ATOM 1442 C C . GLU A 1 221 ? 9.045 105.640 30.785 1.00 17.99 201 GLU A C 1
ATOM 1443 O O . GLU A 1 221 ? 8.187 106.024 31.595 1.00 18.85 201 GLU A O 1
ATOM 1449 N N . ALA A 1 222 ? 10.156 106.336 30.520 1.00 16.41 202 ALA A N 1
ATOM 1450 C CA . ALA A 1 222 ? 10.534 107.475 31.350 1.00 15.70 202 ALA A CA 1
ATOM 1451 C C . ALA A 1 222 ? 9.816 108.776 31.020 1.00 15.47 202 ALA A C 1
ATOM 1452 O O . ALA A 1 222 ? 9.487 109.538 31.926 1.00 16.67 202 ALA A O 1
ATOM 1454 N N . LEU A 1 223 ? 9.630 109.081 29.731 1.00 14.81 203 LEU A N 1
ATOM 1455 C CA . LEU A 1 223 ? 9.104 110.416 29.405 1.00 15.08 203 LEU A CA 1
ATOM 1456 C C . LEU A 1 223 ? 7.732 110.705 30.035 1.00 16.12 203 LEU A C 1
ATOM 1457 O O . LEU A 1 223 ? 7.537 111.793 30.541 1.00 15.93 203 LEU A O 1
ATOM 1462 N N . PRO A 1 224 ? 6.790 109.730 30.023 1.00 16.36 204 PRO A N 1
ATOM 1463 C CA . PRO A 1 224 ? 5.535 110.047 30.742 1.00 17.51 204 PRO A CA 1
ATOM 1464 C C . PRO A 1 224 ? 5.739 110.277 32.239 1.00 18.46 204 PRO A C 1
ATOM 1465 O O . PRO A 1 224 ? 5.010 111.081 32.838 1.00 19.99 204 PRO A O 1
ATOM 1469 N N . GLY A 1 225 ? 6.725 109.599 32.825 1.00 18.62 205 GLY A N 1
ATOM 1470 C CA . GLY A 1 225 ? 7.030 109.801 34.246 1.00 19.05 205 GLY A CA 1
ATOM 1471 C C . GLY A 1 225 ? 7.604 111.181 34.505 1.00 19.27 205 GLY A C 1
ATOM 1472 O O . GLY A 1 225 ? 7.259 111.834 35.499 1.00 20.05 205 GLY A O 1
ATOM 1473 N N . VAL A 1 226 ? 8.471 111.632 33.605 1.00 17.99 206 VAL A N 1
ATOM 1474 C CA . VAL A 1 226 ? 9.066 112.967 33.694 1.00 18.65 206 VAL A CA 1
ATOM 1475 C C . VAL A 1 226 ? 7.974 114.026 33.544 1.00 19.33 206 VAL A C 1
ATOM 1476 O O . VAL A 1 226 ? 7.970 115.016 34.266 1.00 20.64 206 VAL A O 1
ATOM 1480 N N . ARG A 1 227 ? 7.028 113.800 32.625 1.00 18.59 207 ARG A N 1
ATOM 1481 C CA . ARG A 1 227 ? 5.908 114.730 32.453 1.00 20.67 207 ARG A CA 1
ATOM 1482 C C . ARG A 1 227 ? 5.055 114.853 33.732 1.00 21.84 207 ARG A C 1
ATOM 1483 O O . ARG A 1 227 ? 4.653 115.962 34.109 1.00 23.87 207 ARG A O 1
ATOM 1491 N N A MET A 1 228 ? 4.825 113.707 34.377 0.50 22.34 208 MET A N 1
ATOM 1492 N N B MET A 1 228 ? 4.762 113.746 34.396 0.50 22.50 208 MET A N 1
ATOM 1493 C CA A MET A 1 228 ? 4.032 113.570 35.612 0.50 23.80 208 MET A CA 1
ATOM 1494 C CA B MET A 1 228 ? 3.978 113.853 35.627 0.50 23.96 208 MET A CA 1
ATOM 1495 C C A MET A 1 228 ? 4.717 114.209 36.821 0.50 23.80 208 MET A C 1
ATOM 1496 C C B MET A 1 228 ? 4.792 114.530 36.725 0.50 23.72 208 MET A C 1
ATOM 1497 O O A MET A 1 228 ? 4.034 114.739 37.714 0.50 24.27 208 MET A O 1
ATOM 1498 O O B MET A 1 228 ? 4.290 115.404 37.437 0.50 23.89 208 MET A O 1
ATOM 1507 N N . GLU A 1 229 ? 6.052 114.140 36.851 1.00 22.88 209 GLU A N 1
ATOM 1508 C CA . GLU A 1 229 ? 6.875 114.622 37.972 1.00 23.65 209 GLU A CA 1
ATOM 1509 C C . GLU A 1 229 ? 8.270 114.949 37.474 1.00 21.86 209 GLU A C 1
ATOM 1510 O O . GLU A 1 229 ? 9.146 114.099 37.495 1.00 21.01 209 GLU A O 1
ATOM 1516 N N . PRO A 1 230 ? 8.490 116.191 37.026 1.00 21.49 210 PRO A N 1
ATOM 1517 C CA . PRO A 1 230 ? 9.790 116.545 36.445 1.00 20.54 210 PRO A CA 1
ATOM 1518 C C . PRO A 1 230 ? 10.970 116.446 37.389 1.00 20.34 210 PRO A C 1
ATOM 1519 O O . PRO A 1 230 ? 12.109 116.349 36.925 1.00 19.73 210 PRO A O 1
ATOM 1523 N N . GLN A 1 231 ? 10.705 116.451 38.700 1.00 19.71 211 GLN A N 1
ATOM 1524 C CA . GLN A 1 231 ? 11.761 116.298 39.685 1.00 20.70 211 GLN A CA 1
ATOM 1525 C C . GLN A 1 231 ? 11.984 114.843 40.133 1.00 20.69 211 GLN A C 1
ATOM 1526 O O . GLN A 1 231 ? 12.769 114.613 41.049 1.00 21.51 211 GLN A O 1
ATOM 1532 N N . ASP A 1 232 ? 11.298 113.891 39.498 1.00 20.42 212 ASP A N 1
ATOM 1533 C CA . ASP A 1 232 ? 11.441 112.439 39.803 1.00 21.44 212 ASP A CA 1
ATOM 1534 C C . ASP A 1 232 ? 12.819 111.973 39.315 1.00 20.94 212 ASP A C 1
ATOM 1535 O O . ASP A 1 232 ? 13.039 111.817 38.116 1.00 19.18 212 ASP A O 1
ATOM 1540 N N A THR A 1 233 ? 13.748 111.763 40.247 0.50 21.54 213 THR A N 1
ATOM 1541 N N B THR A 1 233 ? 13.736 111.776 40.258 0.50 21.85 213 THR A N 1
ATOM 1542 C CA A THR A 1 233 ? 15.114 111.361 39.890 0.50 21.45 213 THR A CA 1
ATOM 1543 C CA B THR A 1 233 ? 15.092 111.330 39.953 0.50 22.22 213 THR A CA 1
ATOM 1544 C C A THR A 1 233 ? 15.179 109.981 39.210 0.50 21.03 213 THR A C 1
ATOM 1545 C C B THR A 1 233 ? 15.111 110.022 39.164 0.50 21.31 213 THR A C 1
ATOM 1546 O O A THR A 1 233 ? 16.036 109.760 38.348 0.50 20.20 213 THR A O 1
ATOM 1547 O O B THR A 1 233 ? 15.868 109.886 38.202 0.50 20.23 213 THR A O 1
ATOM 1554 N N . LYS A 1 234 ? 14.261 109.075 39.554 1.00 21.39 214 LYS A N 1
ATOM 1555 C CA . LYS A 1 234 ? 14.237 107.750 38.914 1.00 21.72 214 LYS A CA 1
ATOM 1556 C C . LYS A 1 234 ? 13.829 107.868 37.440 1.00 19.93 214 LYS A C 1
ATOM 1557 O O . LYS A 1 234 ? 14.489 107.300 36.548 1.00 18.77 214 LYS A O 1
ATOM 1563 N N . ALA A 1 235 ? 12.767 108.624 37.167 1.00 19.46 215 ALA A N 1
ATOM 1564 C CA . ALA A 1 235 ? 12.342 108.815 35.784 1.00 18.16 215 ALA A CA 1
ATOM 1565 C C . ALA A 1 235 ? 13.407 109.589 34.997 1.00 17.01 215 ALA A C 1
ATOM 1566 O O . ALA A 1 235 ? 13.712 109.234 33.843 1.00 16.21 215 ALA A O 1
ATOM 1568 N N . ARG A 1 236 ? 14.004 110.605 35.631 1.00 16.50 216 ARG A N 1
ATOM 1569 C CA . ARG A 1 236 ? 15.089 111.344 34.972 1.00 15.98 216 ARG A CA 1
ATOM 1570 C C . ARG A 1 236 ? 16.297 110.449 34.694 1.00 16.32 216 ARG A C 1
ATOM 1571 O O . ARG A 1 236 ? 16.865 110.534 33.606 1.00 14.87 216 ARG A O 1
ATOM 1579 N N . GLU A 1 237 ? 16.660 109.575 35.628 1.00 17.19 217 GLU A N 1
ATOM 1580 C CA . GLU A 1 237 ? 17.812 108.700 35.366 1.00 17.43 217 GLU A CA 1
ATOM 1581 C C . GLU A 1 237 ? 17.513 107.757 34.198 1.00 16.15 217 GLU A C 1
ATOM 1582 O O . GLU A 1 237 ? 18.380 107.557 33.343 1.00 15.83 217 GLU A O 1
ATOM 1588 N N . THR A 1 238 ? 16.302 107.196 34.170 1.00 15.65 218 THR A N 1
ATOM 1589 C CA . THR A 1 238 ? 15.923 106.318 33.055 1.00 15.70 218 THR A CA 1
ATOM 1590 C C . THR A 1 238 ? 15.945 107.041 31.701 1.00 15.20 218 THR A C 1
ATOM 1591 O O . THR A 1 238 ? 16.433 106.486 30.719 1.00 15.14 218 THR A O 1
ATOM 1595 N N . ALA A 1 239 ? 15.453 108.286 31.658 1.00 14.85 219 ALA A N 1
ATOM 1596 C CA . ALA A 1 239 ? 15.454 109.056 30.415 1.00 14.07 219 ALA A CA 1
ATOM 1597 C C . ALA A 1 239 ? 16.874 109.366 29.941 1.00 14.86 219 ALA A C 1
ATOM 1598 O O . ALA A 1 239 ? 17.151 109.338 28.748 1.00 14.77 219 ALA A O 1
ATOM 1600 N N . LEU A 1 240 ? 17.769 109.659 30.881 1.00 14.42 220 LEU A N 1
ATOM 1601 C CA . LEU A 1 240 ? 19.143 109.988 30.508 1.00 14.18 220 LEU A CA 1
ATOM 1602 C C . LEU A 1 240 ? 19.916 108.748 30.046 1.00 14.55 220 LEU A C 1
ATOM 1603 O O . LEU A 1 240 ? 20.666 108.829 29.059 1.00 14.62 220 LEU A O 1
ATOM 1608 N N . TYR A 1 241 ? 19.702 107.621 30.730 1.00 14.61 221 TYR A N 1
ATOM 1609 C CA . TYR A 1 241 ? 20.199 106.338 30.279 1.00 14.16 221 TYR A CA 1
ATOM 1610 C C . TYR A 1 241 ? 19.689 106.044 28.865 1.00 14.58 221 TYR A C 1
ATOM 1611 O O . TYR A 1 241 ? 20.469 105.637 27.986 1.00 14.67 221 TYR A O 1
ATOM 1620 N N . GLY A 1 242 ? 18.388 106.235 28.637 1.00 14.17 222 GLY A N 1
ATOM 1621 C CA . GLY A 1 242 ? 17.864 106.013 27.294 1.00 13.64 222 GLY A CA 1
ATOM 1622 C C . GLY A 1 242 ? 18.504 106.926 26.274 1.00 13.26 222 GLY A C 1
ATOM 1623 O O . GLY A 1 242 ? 18.824 106.493 25.167 1.00 13.18 222 GLY A O 1
ATOM 1624 N N . ALA A 1 243 ? 18.712 108.199 26.632 1.00 13.23 223 ALA A N 1
ATOM 1625 C CA . ALA A 1 243 ? 19.293 109.158 25.675 1.00 13.31 223 ALA A CA 1
ATOM 1626 C C . ALA A 1 243 ? 20.725 108.799 25.320 1.00 13.34 223 ALA A C 1
ATOM 1627 O O . ALA A 1 243 ? 21.146 109.006 24.173 1.00 13.30 223 ALA A O 1
ATOM 1629 N N . TRP A 1 244 ? 21.469 108.273 26.294 1.00 13.75 224 TRP A N 1
ATOM 1630 C CA . TRP A 1 244 ? 22.816 107.787 26.049 1.00 13.72 224 TRP A CA 1
ATOM 1631 C C . TRP A 1 244 ? 22.807 106.671 25.009 1.00 14.08 224 TRP A C 1
ATOM 1632 O O . TRP A 1 244 ? 23.568 106.702 24.034 1.00 13.18 224 TRP A O 1
ATOM 1643 N N . LEU A 1 245 ? 21.904 105.705 25.172 1.00 12.99 225 LEU A N 1
ATOM 1644 C CA . LEU A 1 245 ? 21.860 104.607 24.208 1.00 13.12 225 LEU A CA 1
ATOM 1645 C C . LEU A 1 245 ? 21.389 105.080 22.830 1.00 12.34 225 LEU A C 1
ATOM 1646 O O . LEU A 1 245 ? 21.941 104.669 21.803 1.00 12.74 225 LEU A O 1
ATOM 1651 N N . CYS A 1 246 ? 20.383 105.949 22.814 1.00 12.17 226 CYS A N 1
ATOM 1652 C CA . CYS A 1 246 ? 19.898 106.496 21.544 1.00 12.90 226 CYS A CA 1
ATOM 1653 C C . CYS A 1 246 ? 20.990 107.272 20.807 1.00 13.18 226 CYS A C 1
ATOM 1654 O O . CYS A 1 246 ? 21.161 107.124 19.587 1.00 13.57 226 CYS A O 1
ATOM 1657 N N . GLY A 1 247 ? 21.760 108.090 21.528 1.00 13.65 227 GLY A N 1
ATOM 1658 C CA . GLY A 1 247 ? 22.851 108.825 20.867 1.00 13.72 227 GLY A CA 1
ATOM 1659 C C . GLY A 1 247 ? 23.950 107.891 20.402 1.00 13.73 227 GLY A C 1
ATOM 1660 O O . GLY A 1 247 ? 24.508 108.062 19.334 1.00 14.82 227 GLY A O 1
ATOM 1661 N N . THR A 1 248 ? 24.238 106.873 21.199 1.00 13.35 228 THR A N 1
ATOM 1662 C CA . THR A 1 248 ? 25.310 105.937 20.881 1.00 14.36 228 THR A CA 1
ATOM 1663 C C . THR A 1 248 ? 25.017 105.238 19.559 1.00 14.58 228 THR A C 1
ATOM 1664 O O . THR A 1 248 ? 25.914 105.094 18.710 1.00 15.39 228 THR A O 1
ATOM 1668 N N . VAL A 1 249 ? 23.761 104.814 19.376 1.00 14.60 229 VAL A N 1
ATOM 1669 C CA . VAL A 1 249 ? 23.458 104.065 18.154 1.00 15.49 229 VAL A CA 1
ATOM 1670 C C . VAL A 1 249 ? 23.455 104.974 16.943 1.00 15.26 229 VAL A C 1
ATOM 1671 O O . VAL A 1 249 ? 23.919 104.558 15.891 1.00 15.75 229 VAL A O 1
ATOM 1675 N N . LEU A 1 250 ? 22.993 106.229 17.086 1.00 16.29 230 LEU A N 1
ATOM 1676 C CA . LEU A 1 250 ? 23.189 107.245 16.031 1.00 17.54 230 LEU A CA 1
ATOM 1677 C C . LEU A 1 250 ? 24.664 107.370 15.623 1.00 18.37 230 LEU A C 1
ATOM 1678 O O . LEU A 1 250 ? 25.003 107.312 14.435 1.00 18.40 230 LEU A O 1
ATOM 1683 N N . GLY A 1 251 ? 25.541 107.522 16.607 1.00 18.21 231 GLY A N 1
ATOM 1684 C CA . GLY A 1 251 ? 26.969 107.636 16.362 1.00 19.15 231 GLY A CA 1
ATOM 1685 C C . GLY A 1 251 ? 27.536 106.410 15.672 1.00 20.11 231 GLY A C 1
ATOM 1686 O O . GLY A 1 251 ? 28.488 106.508 14.887 1.00 22.13 231 GLY A O 1
ATOM 1687 N N . ALA A 1 252 ? 26.981 105.244 15.988 1.00 18.35 232 ALA A N 1
ATOM 1688 C CA . ALA A 1 252 ? 27.527 103.985 15.466 1.00 18.96 232 ALA A CA 1
ATOM 1689 C C . ALA A 1 252 ? 27.095 103.712 14.032 1.00 18.64 232 ALA A C 1
ATOM 1690 O O . ALA A 1 252 ? 27.925 103.268 13.224 1.00 20.43 232 ALA A O 1
ATOM 1692 N N . VAL A 1 253 ? 25.814 103.917 13.711 1.00 17.20 233 VAL A N 1
ATOM 1693 C CA . VAL A 1 253 ? 25.278 103.407 12.446 1.00 17.24 233 VAL A CA 1
ATOM 1694 C C . VAL A 1 253 ? 24.764 104.482 11.507 1.00 17.08 233 VAL A C 1
ATOM 1695 O O . VAL A 1 253 ? 24.441 104.199 10.352 1.00 19.20 233 VAL A O 1
ATOM 1699 N N . GLY A 1 254 ? 24.657 105.709 12.000 1.00 17.63 234 GLY A N 1
ATOM 1700 C CA . GLY A 1 254 ? 24.303 106.794 11.125 1.00 18.99 234 GLY A CA 1
ATOM 1701 C C . GLY A 1 254 ? 22.815 107.057 11.095 1.00 18.88 234 GLY A C 1
ATOM 1702 O O . GLY A 1 254 ? 22.081 106.695 12.026 1.00 20.28 234 GLY A O 1
ATOM 1703 N N . MET A 1 255 ? 22.394 107.750 10.033 1.00 20.00 235 MET A N 1
ATOM 1704 C CA . MET A 1 255 ? 21.047 108.310 10.000 1.00 19.44 235 MET A CA 1
ATOM 1705 C C . MET A 1 255 ? 20.486 108.319 8.588 1.00 18.01 235 MET A C 1
ATOM 1706 O O . MET A 1 255 ? 21.155 107.934 7.608 1.00 18.93 235 MET A O 1
ATOM 1711 N N . SER A 1 256 ? 19.225 108.733 8.509 1.00 15.39 236 SER A N 1
ATOM 1712 C CA . SER A 1 256 ? 18.481 108.551 7.279 1.00 15.16 236 SER A CA 1
ATOM 1713 C C . SER A 1 256 ? 17.537 109.731 7.034 1.00 15.27 236 SER A C 1
ATOM 1714 O O . SER A 1 256 ? 17.808 110.863 7.487 1.00 14.06 236 SER A O 1
ATOM 1717 N N . LEU A 1 257 ? 16.457 109.468 6.306 1.00 14.75 237 LEU A N 1
ATOM 1718 C CA . LEU A 1 257 ? 15.513 110.520 5.884 1.00 14.69 237 LEU A CA 1
ATOM 1719 C C . LEU A 1 257 ? 15.062 111.438 6.996 1.00 13.73 237 LEU A C 1
ATOM 1720 O O . LEU A 1 257 ? 14.996 112.666 6.796 1.00 13.67 237 LEU A O 1
ATOM 1725 N N . HIS A 1 258 ? 14.714 110.884 8.155 1.00 13.12 238 HIS A N 1
ATOM 1726 C CA . HIS A 1 258 ? 14.201 111.731 9.206 1.00 12.52 238 HIS A CA 1
ATOM 1727 C C . HIS A 1 258 ? 15.222 112.799 9.628 1.00 12.70 238 HIS A C 1
ATOM 1728 O O . HIS A 1 258 ? 14.894 113.996 9.689 1.00 12.23 238 HIS A O 1
ATOM 1735 N N . HIS A 1 259 ? 16.450 112.375 9.903 1.00 12.28 239 HIS A N 1
ATOM 1736 C CA . HIS A 1 259 ? 17.469 113.336 10.282 1.00 11.93 239 HIS A CA 1
ATOM 1737 C C . HIS A 1 259 ? 17.754 114.328 9.159 1.00 13.32 239 HIS A C 1
ATOM 1738 O O . HIS A 1 259 ? 17.960 115.513 9.439 1.00 14.00 239 HIS A O 1
ATOM 1745 N N . LYS A 1 260 ? 17.721 113.876 7.902 1.00 14.31 240 LYS A N 1
ATOM 1746 C CA . LYS A 1 260 ? 17.943 114.776 6.769 1.00 14.30 240 LYS A CA 1
ATOM 1747 C C . LYS A 1 260 ? 16.893 115.879 6.758 1.00 14.52 240 LYS A C 1
ATOM 1748 O O . LYS A 1 260 ? 17.239 117.048 6.581 1.00 14.77 240 LYS A O 1
ATOM 1754 N N . LEU A 1 261 ? 15.629 115.498 6.916 1.00 14.71 241 LEU A N 1
ATOM 1755 C CA . LEU A 1 261 ? 14.565 116.511 6.882 1.00 15.25 241 LEU A CA 1
ATOM 1756 C C . LEU A 1 261 ? 14.702 117.464 8.068 1.00 15.44 241 LEU A C 1
ATOM 1757 O O . LEU A 1 261 ? 14.515 118.691 7.923 1.00 16.03 241 LEU A O 1
ATOM 1762 N N . CYS A 1 262 ? 15.045 116.935 9.242 1.00 14.83 242 CYS A N 1
ATOM 1763 C CA . CYS A 1 262 ? 15.235 117.807 10.408 1.00 15.04 242 CYS A CA 1
ATOM 1764 C C . CYS A 1 262 ? 16.360 118.805 10.157 1.00 15.29 242 CYS A C 1
ATOM 1765 O O . CYS A 1 262 ? 16.246 119.992 10.490 1.00 15.96 242 CYS A O 1
ATOM 1768 N N . HIS A 1 263 ? 17.467 118.339 9.602 1.00 15.45 243 HIS A N 1
ATOM 1769 C CA . HIS A 1 263 ? 18.574 119.246 9.332 1.00 15.76 243 HIS A CA 1
ATOM 1770 C C . HIS A 1 263 ? 18.253 120.281 8.271 1.00 16.68 243 HIS A C 1
ATOM 1771 O O . HIS A 1 263 ? 18.682 121.438 8.373 1.00 17.75 243 HIS A O 1
ATOM 1778 N N . THR A 1 264 ? 17.491 119.874 7.266 1.00 17.04 244 THR A N 1
ATOM 1779 C CA . THR A 1 264 ? 17.113 120.768 6.194 1.00 17.65 244 THR A CA 1
ATOM 1780 C C . THR A 1 264 ? 16.236 121.901 6.745 1.00 17.94 244 THR A C 1
ATOM 1781 O O . THR A 1 264 ? 16.553 123.088 6.576 1.00 18.98 244 THR A O 1
ATOM 1785 N N . LEU A 1 265 ? 15.134 121.545 7.398 1.00 17.82 245 LEU A N 1
ATOM 1786 C CA . LEU A 1 265 ? 14.195 122.561 7.910 1.00 18.76 245 LEU A CA 1
ATOM 1787 C C . LEU A 1 265 ? 14.810 123.349 9.067 1.00 20.07 245 LEU A C 1
ATOM 1788 O O . LEU A 1 265 ? 14.693 124.577 9.153 1.00 19.19 245 LEU A O 1
ATOM 1793 N N . GLY A 1 266 ? 15.483 122.638 9.965 1.00 20.46 246 GLY A N 1
ATOM 1794 C CA . GLY A 1 266 ? 16.084 123.272 11.137 1.00 22.40 246 GLY A CA 1
ATOM 1795 C C . GLY A 1 266 ? 17.043 124.350 10.729 1.00 23.81 246 GLY A C 1
ATOM 1796 O O . GLY A 1 266 ? 16.905 125.501 11.159 1.00 25.78 246 GLY A O 1
ATOM 1797 N N . GLY A 1 267 ? 17.991 123.990 9.864 1.00 24.37 247 GLY A N 1
ATOM 1798 C CA . GLY A 1 267 ? 19.023 124.875 9.375 1.00 25.24 247 GLY A CA 1
ATOM 1799 C C . GLY A 1 267 ? 18.438 126.049 8.629 1.00 25.35 247 GLY A C 1
ATOM 1800 O O . GLY A 1 267 ? 18.674 127.203 9.003 1.00 27.41 247 GLY A O 1
ATOM 1801 N N . SER A 1 268 ? 17.630 125.750 7.612 1.00 24.16 248 SER A N 1
ATOM 1802 C CA . SER A 1 268 ? 17.198 126.745 6.640 1.00 24.62 248 SER A CA 1
ATOM 1803 C C . SER A 1 268 ? 16.066 127.658 7.102 1.00 23.44 248 SER A C 1
ATOM 1804 O O . SER A 1 268 ? 16.013 128.834 6.705 1.00 24.57 248 SER A O 1
ATOM 1807 N N . LEU A 1 269 ? 15.174 127.121 7.930 1.00 21.57 249 LEU A N 1
ATOM 1808 C CA . LEU A 1 269 ? 14.084 127.932 8.498 1.00 20.00 249 LEU A CA 1
ATOM 1809 C C . LEU A 1 269 ? 14.327 128.332 9.951 1.00 19.80 249 LEU A C 1
ATOM 1810 O O . LEU A 1 269 ? 13.501 129.023 10.547 1.00 20.73 249 LEU A O 1
ATOM 1815 N N . ASP A 1 270 ? 15.470 127.938 10.505 1.00 19.22 250 ASP A N 1
ATOM 1816 C CA . ASP A 1 270 ? 15.810 128.238 11.898 1.00 19.83 250 ASP A CA 1
ATOM 1817 C C . ASP A 1 270 ? 14.712 127.755 12.848 1.00 20.07 250 ASP A C 1
ATOM 1818 O O . ASP A 1 270 ? 14.376 128.419 13.846 1.00 21.90 250 ASP A O 1
ATOM 1823 N N . LEU A 1 271 ? 14.160 126.591 12.545 1.00 18.94 251 LEU A N 1
ATOM 1824 C CA . LEU A 1 271 ? 13.129 126.011 13.411 1.00 17.95 251 LEU A CA 1
ATOM 1825 C C . LEU A 1 271 ? 13.696 125.513 14.746 1.00 18.29 251 LEU A C 1
ATOM 1826 O O . LEU A 1 271 ? 14.846 125.049 14.794 1.00 18.82 251 LEU A O 1
ATOM 1831 N N . PRO A 1 272 ? 12.890 125.558 15.819 1.00 17.85 252 PRO A N 1
ATOM 1832 C CA . PRO A 1 272 ? 13.277 124.913 17.066 1.00 17.63 252 PRO A CA 1
ATOM 1833 C C . PRO A 1 272 ? 13.620 123.451 16.763 1.00 16.15 252 PRO A C 1
ATOM 1834 O O . PRO A 1 272 ? 12.807 122.704 16.187 1.00 16.08 252 PRO A O 1
ATOM 1838 N N . HIS A 1 273 ? 14.829 123.056 17.134 1.00 15.52 253 HIS A N 1
ATOM 1839 C CA . HIS A 1 273 ? 15.392 121.804 16.663 1.00 15.22 253 HIS A CA 1
ATOM 1840 C C . HIS A 1 273 ? 14.689 120.552 17.213 1.00 14.32 253 HIS A C 1
ATOM 1841 O O . HIS A 1 273 ? 14.227 119.703 16.437 1.00 14.21 253 HIS A O 1
ATOM 1848 N N . ALA A 1 274 ? 14.621 120.412 18.542 1.00 14.89 254 ALA A N 1
ATOM 1849 C CA . ALA A 1 274 ? 13.953 119.223 19.109 1.00 13.51 254 ALA A CA 1
ATOM 1850 C C . ALA A 1 274 ? 12.497 119.136 18.669 1.00 13.89 254 ALA A C 1
ATOM 1851 O O . ALA A 1 274 ? 11.970 118.038 18.448 1.00 13.79 254 ALA A O 1
ATOM 1853 N N . GLU A 1 275 ? 11.847 120.298 18.580 1.00 14.35 255 GLU A N 1
ATOM 1854 C CA . GLU A 1 275 ? 10.459 120.365 18.144 1.00 14.29 255 GLU A CA 1
ATOM 1855 C C . GLU A 1 275 ? 10.294 119.855 16.717 1.00 13.16 255 GLU A C 1
ATOM 1856 O O . GLU A 1 275 ? 9.299 119.204 16.416 1.00 14.16 255 GLU A O 1
ATOM 1862 N N . THR A 1 276 ? 11.258 120.159 15.851 1.00 13.46 256 THR A N 1
ATOM 1863 C CA . THR A 1 276 ? 11.208 119.697 14.460 1.00 13.72 256 THR A CA 1
ATOM 1864 C C . THR A 1 276 ? 11.279 118.178 14.425 1.00 12.99 256 THR A C 1
ATOM 1865 O O . THR A 1 276 ? 10.493 117.524 13.736 1.00 13.43 256 THR A O 1
ATOM 1869 N N . HIS A 1 277 ? 12.194 117.598 15.212 1.00 13.01 257 HIS A N 1
ATOM 1870 C CA . HIS A 1 277 ? 12.204 116.148 15.403 1.00 12.84 257 HIS A CA 1
ATOM 1871 C C . HIS A 1 277 ? 10.870 115.593 15.852 1.00 12.99 257 HIS A C 1
ATOM 1872 O O . HIS A 1 277 ? 10.380 114.605 15.290 1.00 13.20 257 HIS A O 1
ATOM 1879 N N . ALA A 1 278 ? 10.309 116.197 16.902 1.00 13.01 258 ALA A N 1
ATOM 1880 C CA . ALA A 1 278 ? 9.063 115.703 17.457 1.00 12.93 258 ALA A CA 1
ATOM 1881 C C . ALA A 1 278 ? 7.947 115.693 16.435 1.00 14.15 258 ALA A C 1
ATOM 1882 O O . ALA A 1 278 ? 7.197 114.725 16.360 1.00 14.53 258 ALA A O 1
ATOM 1884 N N . VAL A 1 279 ? 7.831 116.782 15.669 1.00 13.63 259 VAL A N 1
ATOM 1885 C CA . VAL A 1 279 ? 6.772 116.895 14.667 1.00 13.66 259 VAL A CA 1
ATOM 1886 C C . VAL A 1 279 ? 6.966 115.925 13.508 1.00 14.32 259 VAL A C 1
ATOM 1887 O O . VAL A 1 279 ? 6.014 115.258 13.099 1.00 14.24 259 VAL A O 1
ATOM 1891 N N . LEU A 1 280 ? 8.189 115.804 13.012 1.00 13.54 260 LEU A N 1
ATOM 1892 C CA . LEU A 1 280 ? 8.401 115.007 11.807 1.00 13.62 260 LEU A CA 1
ATOM 1893 C C . LEU A 1 280 ? 8.396 113.502 12.056 1.00 13.68 260 LEU A C 1
ATOM 1894 O O . LEU A 1 280 ? 8.041 112.733 11.166 1.00 13.88 260 LEU A O 1
ATOM 1899 N N . LEU A 1 281 ? 8.800 113.093 13.256 1.00 13.10 261 LEU A N 1
ATOM 1900 C CA . LEU A 1 281 ? 9.110 111.654 13.478 1.00 12.98 261 LEU A CA 1
ATOM 1901 C C . LEU A 1 281 ? 7.970 110.677 13.127 1.00 13.52 261 LEU A C 1
ATOM 1902 O O . LEU A 1 281 ? 8.221 109.673 12.487 1.00 13.94 261 LEU A O 1
ATOM 1907 N N . PRO A 1 282 ? 6.711 110.983 13.486 1.00 13.87 262 PRO A N 1
ATOM 1908 C CA . PRO A 1 282 ? 5.688 109.971 13.134 1.00 13.87 262 PRO A CA 1
ATOM 1909 C C . PRO A 1 282 ? 5.568 109.809 11.608 1.00 14.40 262 PRO A C 1
ATOM 1910 O O . PRO A 1 282 ? 5.279 108.701 11.105 1.00 14.12 262 PRO A O 1
ATOM 1914 N N . TYR A 1 283 ? 5.775 110.907 10.871 1.00 14.28 263 TYR A N 1
ATOM 1915 C CA . TYR A 1 283 ? 5.607 110.880 9.404 1.00 14.64 263 TYR A CA 1
ATOM 1916 C C . TYR A 1 283 ? 6.783 110.214 8.709 1.00 15.19 263 TYR A C 1
ATOM 1917 O O . TYR A 1 283 ? 6.604 109.467 7.757 1.00 15.81 263 TYR A O 1
ATOM 1926 N N . THR A 1 284 ? 7.992 110.516 9.169 1.00 14.16 264 THR A N 1
ATOM 1927 C CA . THR A 1 284 ? 9.161 109.930 8.514 1.00 14.42 264 THR A CA 1
ATOM 1928 C C . THR A 1 284 ? 9.214 108.429 8.823 1.00 14.16 264 THR A C 1
ATOM 1929 O O . THR A 1 284 ? 9.461 107.613 7.922 1.00 14.29 264 THR A O 1
ATOM 1933 N N . ILE A 1 285 ? 8.922 108.046 10.070 1.00 13.24 265 ILE A N 1
ATOM 1934 C CA . ILE A 1 285 ? 8.839 106.617 10.395 1.00 13.58 265 ILE A CA 1
ATOM 1935 C C . ILE A 1 285 ? 7.702 105.916 9.654 1.00 14.85 265 ILE A C 1
ATOM 1936 O O . ILE A 1 285 ? 7.920 104.839 9.097 1.00 15.30 265 ILE A O 1
ATOM 1941 N N . ALA A 1 286 ? 6.513 106.527 9.566 1.00 15.20 266 ALA A N 1
ATOM 1942 C CA . ALA A 1 286 ? 5.430 105.922 8.798 1.00 15.07 266 ALA A CA 1
ATOM 1943 C C . ALA A 1 286 ? 5.824 105.696 7.339 1.00 15.25 266 ALA A C 1
ATOM 1944 O O . ALA A 1 286 ? 5.465 104.678 6.748 1.00 17.25 266 ALA A O 1
ATOM 1946 N N . TYR A 1 287 ? 6.553 106.651 6.766 1.00 14.86 267 TYR A N 1
ATOM 1947 C CA . TYR A 1 287 ? 6.992 106.524 5.373 1.00 14.92 267 TYR A CA 1
ATOM 1948 C C . TYR A 1 287 ? 7.923 105.328 5.181 1.00 15.38 267 TYR A C 1
ATOM 1949 O O . TYR A 1 287 ? 7.730 104.508 4.277 1.00 17.09 267 TYR A O 1
ATOM 1958 N N . VAL A 1 288 ? 8.926 105.226 6.040 1.00 15.03 268 VAL A N 1
ATOM 1959 C CA . VAL A 1 288 ? 9.883 104.132 5.918 1.00 14.41 268 VAL A CA 1
ATOM 1960 C C . VAL A 1 288 ? 9.225 102.789 6.263 1.00 14.63 268 VAL A C 1
ATOM 1961 O O . VAL A 1 288 ? 9.560 101.743 5.686 1.00 15.04 268 VAL A O 1
ATOM 1965 N N . GLU A 1 289 ? 8.303 102.816 7.222 1.00 15.32 269 GLU A N 1
ATOM 1966 C CA . GLU A 1 289 ? 7.649 101.584 7.692 1.00 16.18 269 GLU A CA 1
ATOM 1967 C C . GLU A 1 289 ? 6.862 100.872 6.596 1.00 17.45 269 GLU A C 1
ATOM 1968 O O . GLU A 1 289 ? 6.673 99.662 6.659 1.00 18.13 269 GLU A O 1
ATOM 1974 N N . GLN A 1 290 ? 6.430 101.609 5.581 1.00 17.93 270 GLN A N 1
ATOM 1975 C CA . GLN A 1 290 ? 5.741 101.008 4.445 1.00 19.87 270 GLN A CA 1
ATOM 1976 C C . GLN A 1 290 ? 6.639 100.024 3.726 1.00 19.87 270 GLN A C 1
ATOM 1977 O O . GLN A 1 290 ? 6.158 99.016 3.206 1.00 22.08 270 GLN A O 1
ATOM 1983 N N . ALA A 1 291 ? 7.941 100.305 3.725 1.00 18.73 271 ALA A N 1
ATOM 1984 C CA . ALA A 1 291 ? 8.910 99.500 2.983 1.00 19.32 271 ALA A CA 1
ATOM 1985 C C . ALA A 1 291 ? 9.635 98.433 3.801 1.00 18.72 271 ALA A C 1
ATOM 1986 O O . ALA A 1 291 ? 9.880 97.317 3.290 1.00 19.88 271 ALA A O 1
ATOM 1988 N N . VAL A 1 292 ? 9.941 98.744 5.064 1.00 17.61 272 VAL A N 1
ATOM 1989 C CA . VAL A 1 292 ? 10.685 97.827 5.934 1.00 17.03 272 VAL A CA 1
ATOM 1990 C C . VAL A 1 292 ? 9.989 97.632 7.278 1.00 16.50 272 VAL A C 1
ATOM 1991 O O . VAL A 1 292 ? 10.580 97.887 8.345 1.00 15.60 272 VAL A O 1
ATOM 1995 N N . PRO A 1 293 ? 8.720 97.171 7.252 1.00 16.82 273 PRO A N 1
ATOM 1996 C CA . PRO A 1 293 ? 8.007 97.072 8.521 1.00 17.14 273 PRO A CA 1
ATOM 1997 C C . PRO A 1 293 ? 8.649 96.087 9.483 1.00 17.80 273 PRO A C 1
ATOM 1998 O O . PRO A 1 293 ? 8.536 96.266 10.692 1.00 17.81 273 PRO A O 1
ATOM 2002 N N A ASP A 1 294 ? 9.310 95.075 8.927 0.50 18.21 274 ASP A N 1
ATOM 2003 N N B ASP A 1 294 ? 9.299 95.040 8.981 0.50 18.37 274 ASP A N 1
ATOM 2004 C CA A ASP A 1 294 ? 10.045 94.088 9.701 0.50 18.38 274 ASP A CA 1
ATOM 2005 C CA B ASP A 1 294 ? 9.976 94.128 9.901 0.50 18.72 274 ASP A CA 1
ATOM 2006 C C A ASP A 1 294 ? 11.207 94.687 10.516 0.50 17.66 274 ASP A C 1
ATOM 2007 C C B ASP A 1 294 ? 11.137 94.807 10.638 0.50 17.78 274 ASP A C 1
ATOM 2008 O O A ASP A 1 294 ? 11.477 94.252 11.638 0.50 17.52 274 ASP A O 1
ATOM 2009 O O B ASP A 1 294 ? 11.346 94.541 11.829 0.50 17.27 274 ASP A O 1
ATOM 2018 N N . GLN A 1 295 ? 11.867 95.704 9.962 1.00 17.22 275 GLN A N 1
ATOM 2019 C CA . GLN A 1 295 ? 12.995 96.374 10.624 1.00 16.88 275 GLN A CA 1
ATOM 2020 C C . GLN A 1 295 ? 12.503 97.289 11.727 1.00 16.08 275 GLN A C 1
ATOM 2021 O O . GLN A 1 295 ? 13.178 97.471 12.754 1.00 16.69 275 GLN A O 1
ATOM 2027 N N . LEU A 1 296 ? 11.297 97.833 11.539 1.00 14.33 276 LEU A N 1
ATOM 2028 C CA . LEU A 1 296 ? 10.695 98.703 12.565 1.00 14.49 276 LEU A CA 1
ATOM 2029 C C . LEU A 1 296 ? 9.820 97.980 13.591 1.00 14.70 276 LEU A C 1
ATOM 2030 O O . LEU A 1 296 ? 9.334 98.595 14.533 1.00 14.77 276 LEU A O 1
ATOM 2035 N N . ALA A 1 297 ? 9.646 96.670 13.405 1.00 15.52 277 ALA A N 1
ATOM 2036 C CA . ALA A 1 297 ? 8.774 95.887 14.296 1.00 15.70 277 ALA A CA 1
ATOM 2037 C C . ALA A 1 297 ? 9.076 96.040 15.790 1.00 16.42 277 ALA A C 1
ATOM 2038 O O . ALA A 1 297 ? 8.152 96.133 16.570 1.00 16.59 277 ALA A O 1
ATOM 2040 N N . PRO A 1 298 ? 10.375 96.105 16.185 1.00 16.39 278 PRO A N 1
ATOM 2041 C CA . PRO A 1 298 ? 10.613 96.210 17.623 1.00 17.10 278 PRO A CA 1
ATOM 2042 C C . PRO A 1 298 ? 10.122 97.533 18.214 1.00 16.77 278 PRO A C 1
ATOM 2043 O O . PRO A 1 298 ? 9.739 97.606 19.397 1.00 17.38 278 PRO A O 1
ATOM 2047 N N . LEU A 1 299 ? 10.137 98.588 17.398 1.00 15.34 279 LEU A N 1
ATOM 2048 C CA . LEU A 1 299 ? 9.607 99.874 17.815 1.00 14.53 279 LEU A CA 1
ATOM 2049 C C . LEU A 1 299 ? 8.081 99.833 17.863 1.00 15.25 279 LEU A C 1
ATOM 2050 O O . LEU A 1 299 ? 7.464 100.294 18.835 1.00 15.47 279 LEU A O 1
ATOM 2055 N N . ALA A 1 300 ? 7.489 99.249 16.814 1.00 14.34 280 ALA A N 1
ATOM 2056 C CA . ALA A 1 300 ? 6.041 99.029 16.782 1.00 15.21 280 ALA A CA 1
ATOM 2057 C C . ALA A 1 300 ? 5.596 98.312 18.078 1.00 15.85 280 ALA A C 1
ATOM 2058 O O . ALA A 1 300 ? 4.610 98.734 18.697 1.00 16.78 280 ALA A O 1
ATOM 2060 N N . ALA A 1 301 ? 6.354 97.293 18.502 1.00 15.88 281 ALA A N 1
ATOM 2061 C CA . ALA A 1 301 ? 6.027 96.567 19.750 1.00 17.39 281 ALA A CA 1
ATOM 2062 C C . ALA A 1 301 ? 6.016 97.495 20.951 1.00 18.07 281 ALA A C 1
ATOM 2063 O O . ALA A 1 301 ? 5.108 97.432 21.784 1.00 19.49 281 ALA A O 1
ATOM 2065 N N . LEU A 1 302 ? 7.012 98.371 21.029 1.00 17.12 282 LEU A N 1
ATOM 2066 C CA . LEU A 1 302 ? 7.146 99.215 22.219 1.00 17.87 282 LEU A CA 1
ATOM 2067 C C . LEU A 1 302 ? 6.091 100.290 22.295 1.00 18.35 282 LEU A C 1
ATOM 2068 O O . LEU A 1 302 ? 5.774 100.740 23.396 1.00 19.51 282 LEU A O 1
ATOM 2073 N N . VAL A 1 303 ? 5.578 100.748 21.145 1.00 17.90 283 VAL A N 1
ATOM 2074 C CA . VAL A 1 303 ? 4.507 101.742 21.159 1.00 18.60 283 VAL A CA 1
ATOM 2075 C C . VAL A 1 303 ? 3.110 101.112 21.111 1.00 19.44 283 VAL A C 1
ATOM 2076 O O . VAL A 1 303 ? 2.113 101.830 21.123 1.00 19.76 283 VAL A O 1
ATOM 2080 N N . GLY A 1 304 ? 3.047 99.785 21.033 1.00 19.87 284 GLY A N 1
ATOM 2081 C CA . GLY A 1 304 ? 1.778 99.054 21.102 1.00 21.19 284 GLY A CA 1
ATOM 2082 C C . GLY A 1 304 ? 0.908 99.278 19.887 1.00 20.63 284 GLY A C 1
ATOM 2083 O O . GLY A 1 304 ? -0.316 99.198 19.969 1.00 21.39 284 GLY A O 1
ATOM 2084 N N . GLY A 1 305 ? 1.543 99.554 18.747 1.00 19.56 285 GLY A N 1
ATOM 2085 C CA . GLY A 1 305 ? 0.812 99.810 17.507 1.00 20.92 285 GLY A CA 1
ATOM 2086 C C . GLY A 1 305 ? 1.768 99.757 16.342 1.00 20.76 285 GLY A C 1
ATOM 2087 O O . GLY A 1 305 ? 2.867 99.211 16.465 1.00 23.41 285 GLY A O 1
ATOM 2088 N N . ARG A 1 306 ? 1.392 100.352 15.222 1.00 19.86 286 ARG A N 1
ATOM 2089 C CA . ARG A 1 306 ? 2.369 100.566 14.166 1.00 19.50 286 ARG A CA 1
ATOM 2090 C C . ARG A 1 306 ? 3.403 101.586 14.649 1.00 18.16 286 ARG A C 1
ATOM 2091 O O . ARG A 1 306 ? 3.114 102.375 15.555 1.00 17.52 286 ARG A O 1
ATOM 2099 N N . ALA A 1 307 ? 4.613 101.516 14.103 1.00 17.24 287 ALA A N 1
ATOM 2100 C CA . ALA A 1 307 ? 5.670 102.418 14.513 1.00 16.42 287 ALA A CA 1
ATOM 2101 C C . ALA A 1 307 ? 5.275 103.871 14.301 1.00 16.91 287 ALA A C 1
ATOM 2102 O O . ALA A 1 307 ? 5.398 104.677 15.214 1.00 16.63 287 ALA A O 1
ATOM 2104 N N . GLY A 1 308 ? 4.803 104.203 13.102 1.00 16.83 288 GLY A N 1
ATOM 2105 C CA . GLY A 1 308 ? 4.504 105.621 12.776 1.00 16.78 288 GLY A CA 1
ATOM 2106 C C . GLY A 1 308 ? 3.319 106.184 13.548 1.00 16.71 288 GLY A C 1
ATOM 2107 O O . GLY A 1 308 ? 3.436 107.184 14.292 1.00 16.35 288 GLY A O 1
ATOM 2108 N N . THR A 1 309 ? 2.166 105.539 13.398 1.00 17.09 289 THR A N 1
ATOM 2109 C CA . THR A 1 309 ? 0.978 105.948 14.143 1.00 17.45 289 THR A CA 1
ATOM 2110 C C . THR A 1 309 ? 1.177 105.807 15.640 1.00 17.05 289 THR A C 1
ATOM 2111 O O . THR A 1 309 ? 0.693 106.627 16.409 1.00 17.05 289 THR A O 1
ATOM 2115 N N . GLY A 1 310 ? 1.904 104.772 16.050 1.00 16.30 290 GLY A N 1
ATOM 2116 C CA . GLY A 1 310 ? 2.178 104.584 17.477 1.00 16.44 290 GLY A CA 1
ATOM 2117 C C . GLY A 1 310 ? 3.016 105.712 18.061 1.00 16.01 290 GLY A C 1
ATOM 2118 O O . GLY A 1 310 ? 2.785 106.149 19.205 1.00 16.87 290 GLY A O 1
ATOM 2119 N N . LEU A 1 311 ? 3.977 106.213 17.284 1.00 15.27 291 LEU A N 1
ATOM 2120 C CA . LEU A 1 311 ? 4.746 107.384 17.705 1.00 14.65 291 LEU A CA 1
ATOM 2121 C C . LEU A 1 311 ? 3.891 108.633 17.783 1.00 15.65 291 LEU A C 1
ATOM 2122 O O . LEU A 1 311 ? 4.048 109.454 18.705 1.00 15.69 291 LEU A O 1
ATOM 2127 N N . TYR A 1 312 ? 2.971 108.770 16.828 1.00 15.53 292 TYR A N 1
ATOM 2128 C CA . TYR A 1 312 ? 2.068 109.924 16.837 1.00 16.04 292 TYR A CA 1
ATOM 2129 C C . TYR A 1 312 ? 1.233 109.899 18.119 1.00 17.00 292 TYR A C 1
ATOM 2130 O O . TYR A 1 312 ? 1.081 110.926 18.822 1.00 17.67 292 TYR A O 1
ATOM 2139 N N . ASP A 1 313 ? 0.696 108.717 18.439 1.00 16.62 293 ASP A N 1
ATOM 2140 C CA . ASP A 1 313 ? -0.116 108.584 19.658 1.00 17.99 293 ASP A CA 1
ATOM 2141 C C . ASP A 1 313 ? 0.689 108.814 20.937 1.00 17.59 293 ASP A C 1
ATOM 2142 O O . ASP A 1 313 ? 0.208 109.461 21.875 1.00 18.73 293 ASP A O 1
ATOM 2147 N N . PHE A 1 314 ? 1.919 108.304 20.963 1.00 17.47 294 PHE A N 1
ATOM 2148 C CA . PHE A 1 314 ? 2.787 108.470 22.120 1.00 16.89 294 PHE A CA 1
ATOM 2149 C C . PHE A 1 314 ? 3.147 109.960 22.301 1.00 16.73 294 PHE A C 1
ATOM 2150 O O . PHE A 1 314 ? 3.088 110.492 23.419 1.00 17.11 294 PHE A O 1
ATOM 2158 N N . ALA A 1 315 ? 3.512 110.627 21.210 1.00 16.10 295 ALA A N 1
ATOM 2159 C CA . ALA A 1 315 ? 3.841 112.059 21.260 1.00 15.78 295 ALA A CA 1
ATOM 2160 C C . ALA A 1 315 ? 2.650 112.874 21.789 1.00 16.69 295 ALA A C 1
ATOM 2161 O O . ALA A 1 315 ? 2.834 113.835 22.534 1.00 17.42 295 ALA A O 1
ATOM 2163 N N . ALA A 1 316 ? 1.434 112.463 21.430 1.00 17.52 296 ALA A N 1
ATOM 2164 C CA . ALA A 1 316 ? 0.229 113.108 21.962 1.00 19.38 296 ALA A CA 1
ATOM 2165 C C . ALA A 1 316 ? 0.075 112.934 23.479 1.00 20.08 296 ALA A C 1
ATOM 2166 O O . ALA A 1 316 ? -0.357 113.880 24.172 1.00 21.54 296 ALA A O 1
ATOM 2168 N N . ARG A 1 317 ? 0.446 111.760 23.995 1.00 19.73 297 ARG A N 1
ATOM 2169 C CA . ARG A 1 317 ? 0.437 111.511 25.447 1.00 21.37 297 ARG A CA 1
ATOM 2170 C C . ARG A 1 317 ? 1.431 112.442 26.146 1.00 20.04 297 ARG A C 1
ATOM 2171 O O . ARG A 1 317 ? 1.232 112.788 27.309 1.00 21.31 297 ARG A O 1
ATOM 2179 N N . LEU A 1 318 ? 2.512 112.814 25.444 1.00 18.99 298 LEU A N 1
ATOM 2180 C CA . LEU A 1 318 ? 3.511 113.717 26.001 1.00 18.18 298 LEU A CA 1
ATOM 2181 C C . LEU A 1 318 ? 3.184 115.194 25.844 1.00 18.33 298 LEU A C 1
ATOM 2182 O O . LEU A 1 318 ? 3.852 116.030 26.444 1.00 18.76 298 LEU A O 1
ATOM 2187 N N . GLY A 1 319 ? 2.188 115.501 25.015 1.00 18.93 299 GLY A N 1
ATOM 2188 C CA . GLY A 1 319 ? 1.775 116.872 24.750 1.00 18.63 299 GLY A CA 1
ATOM 2189 C C . GLY A 1 319 ? 2.709 117.626 23.815 1.00 18.33 299 GLY A C 1
ATOM 2190 O O . GLY A 1 319 ? 2.732 118.858 23.816 1.00 19.37 299 GLY A O 1
ATOM 2191 N N . ALA A 1 320 ? 3.481 116.889 23.015 1.00 17.34 300 ALA A N 1
ATOM 2192 C CA . ALA A 1 320 ? 4.433 117.497 22.105 1.00 17.25 300 ALA A CA 1
ATOM 2193 C C . ALA A 1 320 ? 3.720 118.168 20.926 1.00 17.34 300 ALA A C 1
ATOM 2194 O O . ALA A 1 320 ? 2.609 117.771 20.561 1.00 18.35 300 ALA A O 1
ATOM 2196 N N . PRO A 1 321 ? 4.347 119.181 20.324 1.00 17.94 301 PRO A N 1
ATOM 2197 C CA . PRO A 1 321 ? 3.754 119.741 19.107 1.00 18.33 301 PRO A CA 1
ATOM 2198 C C . PRO A 1 321 ? 3.664 118.695 18.006 1.00 17.56 301 PRO A C 1
ATOM 2199 O O . PRO A 1 321 ? 4.521 117.814 17.925 1.00 18.30 301 PRO A O 1
ATOM 2203 N N . ALA A 1 322 ? 2.611 118.773 17.185 1.00 18.89 302 ALA A N 1
ATOM 2204 C CA . ALA A 1 322 ? 2.350 117.742 16.170 1.00 17.81 302 ALA A CA 1
ATOM 2205 C C . ALA A 1 322 ? 2.338 118.203 14.712 1.00 17.66 302 ALA A C 1
ATOM 2206 O O . ALA A 1 322 ? 2.235 117.349 13.821 1.00 17.94 302 ALA A O 1
ATOM 2208 N N . SER A 1 323 ? 2.454 119.513 14.461 1.00 16.74 303 SER A N 1
ATOM 2209 C CA . SER A 1 323 ? 2.409 120.013 13.085 1.00 16.58 303 SER A CA 1
ATOM 2210 C C . SER A 1 323 ? 3.535 120.992 12.794 1.00 16.86 303 SER A C 1
ATOM 2211 O O . SER A 1 323 ? 3.998 121.709 13.690 1.00 17.06 303 SER A O 1
ATOM 2214 N N . LEU A 1 324 ? 3.958 121.024 11.533 1.00 16.00 304 LEU A N 1
ATOM 2215 C CA . LEU A 1 324 ? 4.923 122.026 11.133 1.00 15.52 304 LEU A CA 1
ATOM 2216 C C . LEU A 1 324 ? 4.282 123.409 11.147 1.00 16.11 304 LEU A C 1
ATOM 2217 O O . LEU A 1 324 ? 4.981 124.393 11.365 1.00 16.44 304 LEU A O 1
ATOM 2222 N N . ALA A 1 325 ? 2.959 123.490 10.960 1.00 15.18 305 ALA A N 1
ATOM 2223 C CA . ALA A 1 325 ? 2.273 124.783 11.070 1.00 16.49 305 ALA A CA 1
ATOM 2224 C C . ALA A 1 325 ? 2.474 125.413 12.444 1.00 16.14 305 ALA A C 1
ATOM 2225 O O . ALA A 1 325 ? 2.643 126.642 12.537 1.00 17.06 305 ALA A O 1
ATOM 2227 N N . ALA A 1 326 ? 2.481 124.590 13.495 1.00 16.61 306 ALA A N 1
ATOM 2228 C CA . ALA A 1 326 ? 2.736 125.087 14.854 1.00 17.32 306 ALA A CA 1
ATOM 2229 C C . ALA A 1 326 ? 4.146 125.664 15.031 1.00 16.61 306 ALA A C 1
ATOM 2230 O O . ALA A 1 326 ? 4.366 126.484 15.919 1.00 16.83 306 ALA A O 1
ATOM 2232 N N . LEU A 1 327 ? 5.081 125.242 14.183 1.00 16.03 307 LEU A N 1
ATOM 2233 C CA . LEU A 1 327 ? 6.456 125.740 14.247 1.00 15.58 307 LEU A CA 1
ATOM 2234 C C . LEU A 1 327 ? 6.685 126.973 13.368 1.00 16.93 307 LEU A C 1
ATOM 2235 O O . LEU A 1 327 ? 7.809 127.402 13.217 1.00 17.41 307 LEU A O 1
ATOM 2240 N N . GLY A 1 328 ? 5.608 127.522 12.810 1.00 17.50 308 GLY A N 1
ATOM 2241 C CA . GLY A 1 328 ? 5.670 128.715 11.983 1.00 18.58 308 GLY A CA 1
ATOM 2242 C C . GLY A 1 328 ? 6.052 128.495 10.531 1.00 18.68 308 GLY A C 1
ATOM 2243 O O . GLY A 1 328 ? 6.347 129.458 9.817 1.00 20.49 308 GLY A O 1
ATOM 2244 N N . VAL A 1 329 ? 6.031 127.240 10.086 1.00 18.88 309 VAL A N 1
ATOM 2245 C CA . VAL A 1 329 ? 6.275 126.937 8.686 1.00 19.17 309 VAL A CA 1
ATOM 2246 C C . VAL A 1 329 ? 5.062 127.354 7.865 1.00 20.17 309 VAL A C 1
ATOM 2247 O O . VAL A 1 329 ? 3.911 127.144 8.267 1.00 22.00 309 VAL A O 1
ATOM 2251 N N . GLY A 1 330 ? 5.330 127.978 6.721 1.00 20.84 310 GLY A N 1
ATOM 2252 C CA . GLY A 1 330 ? 4.285 128.340 5.788 1.00 22.62 310 GLY A CA 1
ATOM 2253 C C . GLY A 1 330 ? 4.226 127.298 4.687 1.00 23.42 310 GLY A C 1
ATOM 2254 O O . GLY A 1 330 ? 5.237 126.703 4.311 1.00 23.78 310 GLY A O 1
ATOM 2255 N N . GLY A 1 331 ? 3.028 127.079 4.174 1.00 26.19 311 GLY A N 1
ATOM 2256 C CA . GLY A 1 331 ? 2.848 126.177 3.034 1.00 27.47 311 GLY A CA 1
ATOM 2257 C C . GLY A 1 331 ? 3.753 126.530 1.865 1.00 28.78 311 GLY A C 1
ATOM 2258 O O . GLY A 1 331 ? 4.217 125.649 1.153 1.00 28.77 311 GLY A O 1
ATOM 2259 N N . GLU A 1 332 ? 4.040 127.820 1.701 1.00 30.74 312 GLU A N 1
ATOM 2260 C CA . GLU A 1 332 ? 4.889 128.299 0.610 1.00 32.51 312 GLU A CA 1
ATOM 2261 C C . GLU A 1 332 ? 6.371 127.930 0.749 1.00 31.77 312 GLU A C 1
ATOM 2262 O O . GLU A 1 332 ? 7.114 128.038 -0.230 1.00 33.03 312 GLU A O 1
ATOM 2268 N N . ASP A 1 333 ? 6.778 127.507 1.953 1.00 30.06 313 ASP A N 1
ATOM 2269 C CA . ASP A 1 333 ? 8.151 127.101 2.308 1.00 29.46 313 ASP A CA 1
ATOM 2270 C C . ASP A 1 333 ? 8.454 125.671 1.812 1.00 28.48 313 ASP A C 1
ATOM 2271 O O . ASP A 1 333 ? 9.607 125.289 1.659 1.00 28.42 313 ASP A O 1
ATOM 2276 N N . LEU A 1 334 ? 7.418 124.868 1.603 1.00 27.53 314 LEU A N 1
ATOM 2277 C CA . LEU A 1 334 ? 7.612 123.412 1.536 1.00 26.59 314 LEU A CA 1
ATOM 2278 C C . LEU A 1 334 ? 8.253 122.930 0.235 1.00 27.13 314 LEU A C 1
ATOM 2279 O O . LEU A 1 334 ? 9.016 121.965 0.264 1.00 25.96 314 LEU A O 1
ATOM 2284 N N . ASP A 1 335 ? 7.943 123.594 -0.882 1.00 28.33 315 ASP A N 1
ATOM 2285 C CA . ASP A 1 335 ? 8.567 123.277 -2.175 1.00 29.34 315 ASP A CA 1
ATOM 2286 C C . ASP A 1 335 ? 10.089 123.385 -2.075 1.00 27.81 315 ASP A C 1
ATOM 2287 O O . ASP A 1 335 ? 10.809 122.440 -2.420 1.00 27.17 315 ASP A O 1
ATOM 2292 N N . ALA A 1 336 ? 10.556 124.527 -1.577 1.00 27.33 316 ALA A N 1
ATOM 2293 C CA . ALA A 1 336 ? 11.985 124.810 -1.435 1.00 26.81 316 ALA A CA 1
ATOM 2294 C C . ALA A 1 336 ? 12.657 123.824 -0.495 1.00 25.57 316 ALA A C 1
ATOM 2295 O O . ALA A 1 336 ? 13.773 123.376 -0.754 1.00 25.97 316 ALA A O 1
ATOM 2297 N N . MET A 1 337 ? 11.980 123.514 0.609 1.00 24.53 317 MET A N 1
ATOM 2298 C CA . MET A 1 337 ? 12.493 122.532 1.556 1.00 22.81 317 MET A CA 1
ATOM 2299 C C . MET A 1 337 ? 12.580 121.118 0.984 1.00 22.93 317 MET A C 1
ATOM 2300 O O . MET A 1 337 ? 13.586 120.435 1.183 1.00 22.06 317 MET A O 1
ATOM 2305 N N . ALA A 1 338 ? 11.550 120.702 0.246 1.00 22.85 318 ALA A N 1
ATOM 2306 C CA . ALA A 1 338 ? 11.585 119.404 -0.434 1.00 23.54 318 ALA A CA 1
ATOM 2307 C C . ALA A 1 338 ? 12.743 119.344 -1.445 1.00 24.20 318 ALA A C 1
ATOM 2308 O O . ALA A 1 338 ? 13.417 118.336 -1.520 1.00 24.61 318 ALA A O 1
ATOM 2310 N N . GLU A 1 339 ? 12.982 120.427 -2.186 1.00 25.18 319 GLU A N 1
ATOM 2311 C CA . GLU A 1 339 ? 14.124 120.494 -3.106 1.00 26.30 319 GLU A CA 1
ATOM 2312 C C . GLU A 1 339 ? 15.456 120.432 -2.353 1.00 25.11 319 GLU A C 1
ATOM 2313 O O . GLU A 1 339 ? 16.345 119.671 -2.729 1.00 25.16 319 GLU A O 1
ATOM 2316 N N . LEU A 1 340 ? 15.597 121.229 -1.295 1.00 24.01 320 LEU A N 1
ATOM 2317 C CA . LEU A 1 340 ? 16.857 121.259 -0.543 1.00 23.81 320 LEU A CA 1
ATOM 2318 C C . LEU A 1 340 ? 17.178 119.917 0.119 1.00 23.40 320 LEU A C 1
ATOM 2319 O O . LEU A 1 340 ? 18.344 119.514 0.218 1.00 23.44 320 LEU A O 1
ATOM 2324 N N . ALA A 1 341 ? 16.138 119.209 0.548 1.00 22.20 321 ALA A N 1
ATOM 2325 C CA . ALA A 1 341 ? 16.320 117.901 1.173 1.00 22.37 321 ALA A CA 1
ATOM 2326 C C . ALA A 1 341 ? 16.862 116.836 0.213 1.00 22.85 321 ALA A C 1
ATOM 2327 O O . ALA A 1 341 ? 17.386 115.823 0.650 1.00 23.47 321 ALA A O 1
ATOM 2329 N N . THR A 1 342 ? 16.753 117.075 -1.093 1.00 23.83 322 THR A N 1
ATOM 2330 C CA . THR A 1 342 ? 17.326 116.133 -2.079 1.00 24.92 322 THR A CA 1
ATOM 2331 C C . THR A 1 342 ? 18.807 116.404 -2.389 1.00 26.26 322 THR A C 1
ATOM 2332 O O . THR A 1 342 ? 19.460 115.602 -3.083 1.00 28.49 322 THR A O 1
ATOM 2336 N N . ALA A 1 343 ? 19.333 117.530 -1.905 1.00 26.66 323 ALA A N 1
ATOM 2337 C CA . ALA A 1 343 ? 20.771 117.805 -1.974 1.00 27.27 323 ALA A CA 1
ATOM 2338 C C . ALA A 1 343 ? 21.492 117.111 -0.827 1.00 26.75 323 ALA A C 1
ATOM 2339 O O . ALA A 1 343 ? 21.054 117.193 0.333 1.00 26.62 323 ALA A O 1
ATOM 2341 N N . ASN A 1 344 ? 22.579 116.416 -1.160 1.00 27.44 324 ASN A N 1
ATOM 2342 C CA . ASN A 1 344 ? 23.364 115.666 -0.175 1.00 26.53 324 ASN A CA 1
ATOM 2343 C C . ASN A 1 344 ? 22.453 114.821 0.733 1.00 25.33 324 ASN A C 1
ATOM 2344 O O . ASN A 1 344 ? 22.468 114.978 1.960 1.00 24.35 324 ASN A O 1
ATOM 2349 N N . PRO A 1 345 ? 21.629 113.942 0.131 1.00 24.86 325 PRO A N 1
ATOM 2350 C CA . PRO A 1 345 ? 20.673 113.166 0.924 1.00 24.07 325 PRO A CA 1
ATOM 2351 C C . PRO A 1 345 ? 21.344 112.152 1.838 1.00 23.34 325 PRO A C 1
ATOM 2352 O O . PRO A 1 345 ? 22.485 111.736 1.593 1.00 23.86 325 PRO A O 1
ATOM 2356 N N . TYR A 1 346 ? 20.640 111.750 2.890 1.00 22.01 326 TYR A N 1
ATOM 2357 C CA . TYR A 1 346 ? 21.105 110.601 3.663 1.00 21.36 326 TYR A CA 1
ATOM 2358 C C . TYR A 1 346 ? 20.463 109.336 3.106 1.00 21.49 326 TYR A C 1
ATOM 2359 O O . TYR A 1 346 ? 19.326 109.378 2.607 1.00 22.22 326 TYR A O 1
ATOM 2368 N N . TRP A 1 347 ? 21.185 108.213 3.177 1.00 20.36 327 TRP A N 1
ATOM 2369 C CA . TRP A 1 347 ? 20.657 106.942 2.678 1.00 21.03 327 TRP A CA 1
ATOM 2370 C C . TRP A 1 347 ? 19.343 106.554 3.344 1.00 19.85 327 TRP A C 1
ATOM 2371 O O . TRP A 1 347 ? 19.181 106.717 4.549 1.00 19.63 327 TRP A O 1
ATOM 2382 N N . CYS A 1 348 ? 18.436 105.989 2.552 1.00 19.33 328 CYS A N 1
ATOM 2383 C CA . CYS A 1 348 ? 17.114 105.528 3.015 1.00 18.84 328 CYS A CA 1
ATOM 2384 C C . CYS A 1 348 ? 16.735 104.205 2.315 1.00 18.77 328 CYS A C 1
ATOM 2385 O O . CYS A 1 348 ? 17.016 104.044 1.130 1.00 19.96 328 CYS A O 1
ATOM 2388 N N . PRO A 1 349 ? 16.078 103.259 3.024 1.00 18.85 329 PRO A N 1
ATOM 2389 C CA . PRO A 1 349 ? 15.668 102.000 2.379 1.00 20.16 329 PRO A CA 1
ATOM 2390 C C . PRO A 1 349 ? 14.556 102.173 1.343 1.00 21.83 329 PRO A C 1
ATOM 2391 O O . PRO A 1 349 ? 14.342 101.277 0.537 1.00 23.19 329 PRO A O 1
ATOM 2395 N N . ARG A 1 350 ? 13.892 103.327 1.362 1.00 22.11 330 ARG A N 1
ATOM 2396 C CA . ARG A 1 350 ? 12.888 103.705 0.372 1.00 24.45 330 ARG A CA 1
ATOM 2397 C C . ARG A 1 350 ? 13.465 104.878 -0.448 1.00 24.81 330 ARG A C 1
ATOM 2398 O O . ARG A 1 350 ? 14.143 105.747 0.134 1.00 25.45 330 ARG A O 1
ATOM 2406 N N . PRO A 1 351 ? 13.208 104.930 -1.773 1.00 25.38 331 PRO A N 1
ATOM 2407 C CA . PRO A 1 351 ? 13.590 106.102 -2.567 1.00 26.06 331 PRO A CA 1
ATOM 2408 C C . PRO A 1 351 ? 12.941 107.328 -1.957 1.00 25.98 331 PRO A C 1
ATOM 2409 O O . PRO A 1 351 ? 11.797 107.248 -1.503 1.00 27.08 331 PRO A O 1
ATOM 2413 N N . VAL A 1 352 ? 13.670 108.436 -1.938 1.00 25.65 332 VAL A N 1
ATOM 2414 C CA . VAL A 1 352 ? 13.183 109.674 -1.337 1.00 27.18 332 VAL A CA 1
ATOM 2415 C C . VAL A 1 352 ? 13.380 110.841 -2.311 1.00 27.30 332 VAL A C 1
ATOM 2416 O O . VAL A 1 352 ? 14.197 111.745 -2.074 1.00 29.24 332 VAL A O 1
ATOM 2420 N N . GLU A 1 353 ? 12.615 110.824 -3.395 1.00 26.90 333 GLU A N 1
ATOM 2421 C CA . GLU A 1 353 ? 12.695 111.899 -4.389 1.00 27.20 333 GLU A CA 1
ATOM 2422 C C . GLU A 1 353 ? 11.810 113.075 -3.984 1.00 26.21 333 GLU A C 1
ATOM 2423 O O . GLU A 1 353 ? 11.019 112.965 -3.039 1.00 24.77 333 GLU A O 1
ATOM 2426 N N . LYS A 1 354 ? 11.943 114.195 -4.697 1.00 26.04 334 LYS A N 1
ATOM 2427 C CA . LYS A 1 354 ? 11.342 115.459 -4.283 1.00 26.12 334 LYS A CA 1
ATOM 2428 C C . LYS A 1 354 ? 9.824 115.390 -4.100 1.00 26.24 334 LYS A C 1
ATOM 2429 O O . LYS A 1 354 ? 9.293 115.950 -3.136 1.00 24.85 334 LYS A O 1
ATOM 2435 N N . THR A 1 355 ? 9.138 114.722 -5.025 1.00 26.30 335 THR A N 1
ATOM 2436 C CA . THR A 1 355 ? 7.681 114.572 -4.953 1.00 26.56 335 THR A CA 1
ATOM 2437 C C . THR A 1 355 ? 7.236 113.909 -3.645 1.00 25.46 335 THR A C 1
ATOM 2438 O O . THR A 1 355 ? 6.354 114.419 -2.942 1.00 24.10 335 THR A O 1
ATOM 2442 N N . ALA A 1 356 ? 7.882 112.797 -3.306 1.00 24.16 336 ALA A N 1
ATOM 2443 C CA . ALA A 1 356 ? 7.603 112.092 -2.066 1.00 23.46 336 ALA A CA 1
ATOM 2444 C C . ALA A 1 356 ? 7.901 112.935 -0.828 1.00 22.75 336 ALA A C 1
ATOM 2445 O O . ALA A 1 356 ? 7.105 112.956 0.108 1.00 21.94 336 ALA A O 1
ATOM 2447 N N . ILE A 1 357 ? 9.034 113.643 -0.830 1.00 22.50 337 ILE A N 1
ATOM 2448 C CA . ILE A 1 357 ? 9.404 114.452 0.331 1.00 21.89 337 ILE A CA 1
ATOM 2449 C C . ILE A 1 357 ? 8.398 115.584 0.493 1.00 21.98 337 ILE A C 1
ATOM 2450 O O . ILE A 1 357 ? 7.934 115.862 1.600 1.00 20.70 337 ILE A O 1
ATOM 2455 N N . ARG A 1 358 ? 8.019 116.213 -0.621 1.00 22.74 338 ARG A N 1
ATOM 2456 C CA . ARG A 1 358 ? 7.044 117.306 -0.559 1.00 23.35 338 ARG A CA 1
ATOM 2457 C C . ARG A 1 358 ? 5.716 116.831 0.062 1.00 23.01 338 ARG A C 1
ATOM 2458 O O . ARG A 1 358 ? 5.144 117.524 0.910 1.00 22.68 338 ARG A O 1
ATOM 2466 N N . ALA A 1 359 ? 5.252 115.649 -0.344 1.00 22.65 339 ALA A N 1
ATOM 2467 C CA . ALA A 1 359 ? 4.002 115.101 0.194 1.00 22.32 339 ALA A CA 1
ATOM 2468 C C . ALA A 1 359 ? 4.118 114.807 1.671 1.00 21.04 339 ALA A C 1
ATOM 2469 O O . ALA A 1 359 ? 3.195 115.052 2.438 1.00 21.37 339 ALA A O 1
ATOM 2471 N N . LEU A 1 360 ? 5.260 114.258 2.075 1.00 19.84 340 LEU A N 1
ATOM 2472 C CA . LEU A 1 360 ? 5.500 113.992 3.494 1.00 17.83 340 LEU A CA 1
ATOM 2473 C C . LEU A 1 360 ? 5.481 115.282 4.311 1.00 18.40 340 LEU A C 1
ATOM 2474 O O . LEU A 1 360 ? 4.856 115.352 5.380 1.00 18.60 340 LEU A O 1
ATOM 2479 N N . LEU A 1 361 ? 6.182 116.290 3.804 1.00 18.77 341 LEU A N 1
ATOM 2480 C CA . LEU A 1 361 ? 6.200 117.587 4.475 1.00 18.14 341 LEU A CA 1
ATOM 2481 C C . LEU A 1 361 ? 4.801 118.191 4.547 1.00 19.35 341 LEU A C 1
ATOM 2482 O O . LEU A 1 361 ? 4.464 118.832 5.539 1.00 19.27 341 LEU A O 1
ATOM 2487 N N . GLN A 1 362 ? 3.988 117.993 3.505 1.00 19.02 342 GLN A N 1
ATOM 2488 C CA . GLN A 1 362 ? 2.583 118.430 3.543 1.00 20.34 342 GLN A CA 1
ATOM 2489 C C . GLN A 1 362 ? 1.794 117.718 4.635 1.00 19.60 342 GLN A C 1
ATOM 2490 O O . GLN A 1 362 ? 1.048 118.352 5.369 1.00 19.56 342 GLN A O 1
ATOM 2496 N N . ARG A 1 363 ? 1.998 116.409 4.782 1.00 18.92 343 ARG A N 1
ATOM 2497 C CA . ARG A 1 363 ? 1.363 115.681 5.877 1.00 19.39 343 ARG A CA 1
ATOM 2498 C C . ARG A 1 363 ? 1.794 116.237 7.244 1.00 18.44 343 ARG A C 1
ATOM 2499 O O . ARG A 1 363 ? 0.962 116.426 8.124 1.00 19.26 343 ARG A O 1
ATOM 2507 N N . ALA A 1 364 ? 3.091 116.507 7.404 1.00 17.60 344 ALA A N 1
ATOM 2508 C CA . ALA A 1 364 ? 3.601 117.012 8.683 1.00 16.55 344 ALA A CA 1
ATOM 2509 C C . ALA A 1 364 ? 3.109 118.427 8.961 1.00 17.02 344 ALA A C 1
ATOM 2510 O O . ALA A 1 364 ? 2.878 118.785 10.107 1.00 17.19 344 ALA A O 1
ATOM 2512 N N . PHE A 1 365 ? 2.884 119.198 7.893 1.00 17.62 345 PHE A N 1
ATOM 2513 C CA . PHE A 1 365 ? 2.350 120.555 8.022 1.00 18.81 345 PHE A CA 1
ATOM 2514 C C . PHE A 1 365 ? 0.940 120.523 8.598 1.00 19.64 345 PHE A C 1
ATOM 2515 O O . PHE A 1 365 ? 0.581 121.342 9.436 1.00 20.18 345 PHE A O 1
ATOM 2523 N N . GLU A 1 366 ? 0.156 119.552 8.135 1.00 20.13 346 GLU A N 1
ATOM 2524 C CA . GLU A 1 366 ? -1.221 119.388 8.533 1.00 21.83 346 GLU A CA 1
ATOM 2525 C C . GLU A 1 366 ? -1.366 118.821 9.947 1.00 21.62 346 GLU A C 1
ATOM 2526 O O . GLU A 1 366 ? -2.284 119.181 10.666 1.00 22.48 346 GLU A O 1
ATOM 2532 N N . GLY A 1 367 ? -0.455 117.928 10.338 1.00 20.26 347 GLY A N 1
ATOM 2533 C CA . GLY A 1 367 ? -0.416 117.429 11.713 1.00 20.20 347 GLY A CA 1
ATOM 2534 C C . GLY A 1 367 ? -1.448 116.376 12.100 1.00 19.85 347 GLY A C 1
ATOM 2535 O O . GLY A 1 367 ? -1.664 116.168 13.286 1.00 21.13 347 GLY A O 1
ATOM 2536 N N . ALA A 1 368 ? -2.058 115.720 11.114 1.00 21.18 348 ALA A N 1
ATOM 2537 C CA . ALA A 1 368 ? -3.024 114.649 11.376 1.00 21.49 348 ALA A CA 1
ATOM 2538 C C . ALA A 1 368 ? -2.314 113.324 11.587 1.00 21.21 348 ALA A C 1
ATOM 2539 O O . ALA A 1 368 ? -1.172 113.142 11.152 1.00 20.37 348 ALA A O 1
ATOM 2541 N N . ARG A 1 369 ? -3.011 112.384 12.226 1.00 21.33 349 ARG A N 1
ATOM 2542 C CA . ARG A 1 369 ? -2.429 111.054 12.468 1.00 21.56 349 ARG A CA 1
ATOM 2543 C C . ARG A 1 369 ? -2.017 110.449 11.120 1.00 22.19 349 ARG A C 1
ATOM 2544 O O . ARG A 1 369 ? -2.797 110.503 10.161 1.00 23.83 349 ARG A O 1
ATOM 2552 N N . PRO A 1 370 ? -0.805 109.851 11.027 1.00 22.01 350 PRO A N 1
ATOM 2553 C CA . PRO A 1 370 ? -0.398 109.226 9.762 1.00 23.62 350 PRO A CA 1
ATOM 2554 C C . PRO A 1 370 ? -1.374 108.130 9.292 1.00 26.10 350 PRO A C 1
ATOM 2555 O O . PRO A 1 370 ? -2.102 107.563 10.119 1.00 26.97 350 PRO A O 1
ATOM 2559 N N . MET B 1 21 ? 20.032 103.561 39.527 1.00 40.56 1 MET B N 1
ATOM 2560 C CA . MET B 1 21 ? 20.959 102.704 38.737 1.00 38.86 1 MET B CA 1
ATOM 2561 C C . MET B 1 21 ? 22.340 102.642 39.370 1.00 38.32 1 MET B C 1
ATOM 2562 O O . MET B 1 21 ? 22.838 103.648 39.891 1.00 39.60 1 MET B O 1
ATOM 2567 N N . GLN B 1 22 ? 22.959 101.467 39.297 1.00 36.59 2 GLN B N 1
ATOM 2568 C CA . GLN B 1 22 ? 24.364 101.320 39.659 1.00 35.83 2 GLN B CA 1
ATOM 2569 C C . GLN B 1 22 ? 25.183 102.202 38.713 1.00 33.27 2 GLN B C 1
ATOM 2570 O O . GLN B 1 22 ? 25.067 102.060 37.502 1.00 32.92 2 GLN B O 1
ATOM 2576 N N . PRO B 1 23 ? 25.984 103.135 39.267 1.00 31.95 3 PRO B N 1
ATOM 2577 C CA . PRO B 1 23 ? 26.866 103.941 38.418 1.00 29.73 3 PRO B CA 1
ATOM 2578 C C . PRO B 1 23 ? 27.894 103.074 37.706 1.00 27.86 3 PRO B C 1
ATOM 2579 O O . PRO B 1 23 ? 28.199 101.950 38.141 1.00 28.22 3 PRO B O 1
ATOM 2583 N N . PHE B 1 24 ? 28.430 103.588 36.609 1.00 25.51 4 PHE B N 1
ATOM 2584 C CA . PHE B 1 24 ? 29.377 102.817 35.833 1.00 23.74 4 PHE B CA 1
ATOM 2585 C C . PHE B 1 24 ? 30.278 103.729 35.017 1.00 22.89 4 PHE B C 1
ATOM 2586 O O . PHE B 1 24 ? 29.980 104.913 34.868 1.00 21.85 4 PHE B O 1
ATOM 2594 N N . VAL B 1 25 ? 31.392 103.180 34.545 1.00 23.09 5 VAL B N 1
ATOM 2595 C CA . VAL B 1 25 ? 32.184 103.796 33.495 1.00 23.63 5 VAL B CA 1
ATOM 2596 C C . VAL B 1 25 ? 32.196 102.833 32.321 1.00 22.67 5 VAL B C 1
ATOM 2597 O O . VAL B 1 25 ? 32.463 101.647 32.490 1.00 23.79 5 VAL B O 1
ATOM 2601 N N . TYR B 1 26 ? 31.864 103.344 31.143 1.00 20.99 6 TYR B N 1
ATOM 2602 C CA . TYR B 1 26 ? 31.902 102.567 29.922 1.00 20.36 6 TYR B CA 1
ATOM 2603 C C . TYR B 1 26 ? 32.986 103.153 29.031 1.00 20.20 6 TYR B C 1
ATOM 2604 O O . TYR B 1 26 ? 32.880 104.298 28.582 1.00 20.06 6 TYR B O 1
ATOM 2613 N N . THR B 1 27 ? 34.032 102.363 28.803 1.00 20.81 7 THR B N 1
ATOM 2614 C CA . THR B 1 27 ? 35.161 102.805 27.990 1.00 20.83 7 THR B CA 1
ATOM 2615 C C . THR B 1 27 ? 35.263 101.934 26.761 1.00 20.61 7 THR B C 1
ATOM 2616 O O . THR B 1 27 ? 35.145 100.710 26.856 1.00 21.06 7 THR B O 1
ATOM 2620 N N . THR B 1 28 ? 35.445 102.563 25.603 1.00 20.41 8 THR B N 1
ATOM 2621 C CA . THR B 1 28 ? 35.715 101.812 24.366 1.00 21.33 8 THR B CA 1
ATOM 2622 C C . THR B 1 28 ? 37.046 102.201 23.762 1.00 21.31 8 THR B C 1
ATOM 2623 O O . THR B 1 28 ? 37.558 103.288 24.008 1.00 21.81 8 THR B O 1
ATOM 2627 N N . ALA B 1 29 ? 37.608 101.273 22.988 1.00 21.32 9 ALA B N 1
ATOM 2628 C CA . ALA B 1 29 ? 38.840 101.481 22.231 1.00 22.95 9 ALA B CA 1
ATOM 2629 C C . ALA B 1 29 ? 38.538 101.273 20.743 1.00 22.77 9 ALA B C 1
ATOM 2630 O O . ALA B 1 29 ? 37.497 100.750 20.398 1.00 21.41 9 ALA B O 1
ATOM 2632 N N . PRO B 1 30 ? 39.458 101.655 19.858 1.00 23.48 10 PRO B N 1
ATOM 2633 C CA . PRO B 1 30 ? 39.222 101.450 18.424 1.00 23.90 10 PRO B CA 1
ATOM 2634 C C . PRO B 1 30 ? 39.184 99.962 18.039 1.00 22.93 10 PRO B C 1
ATOM 2635 O O . PRO B 1 30 ? 40.109 99.215 18.345 1.00 24.28 10 PRO B O 1
ATOM 2639 N N . ALA B 1 31 ? 38.102 99.535 17.387 1.00 21.32 11 ALA B N 1
ATOM 2640 C CA . ALA B 1 31 ? 38.014 98.162 16.851 1.00 18.89 11 ALA B CA 1
ATOM 2641 C C . ALA B 1 31 ? 37.017 98.162 15.719 1.00 17.85 11 ALA B C 1
ATOM 2642 O O . ALA B 1 31 ? 36.018 98.895 15.752 1.00 18.10 11 ALA B O 1
ATOM 2644 N N . ARG B 1 32 ? 37.319 97.388 14.687 1.00 16.45 12 ARG B N 1
ATOM 2645 C CA . ARG B 1 32 ? 36.398 97.198 13.604 1.00 15.62 12 ARG B CA 1
ATOM 2646 C C . ARG B 1 32 ? 36.143 95.706 13.471 1.00 14.91 12 ARG B C 1
ATOM 2647 O O . ARG B 1 32 ? 37.091 94.924 13.347 1.00 15.11 12 ARG B O 1
ATOM 2655 N N . ILE B 1 33 ? 34.878 95.326 13.583 1.00 14.58 13 ILE B N 1
ATOM 2656 C CA . ILE B 1 33 ? 34.452 93.926 13.569 1.00 14.05 13 ILE B CA 1
ATOM 2657 C C . ILE B 1 33 ? 33.635 93.689 12.304 1.00 14.77 13 ILE B C 1
ATOM 2658 O O . ILE B 1 33 ? 32.550 94.249 12.147 1.00 15.50 13 ILE B O 1
ATOM 2663 N N . VAL B 1 34 ? 34.159 92.868 11.412 1.00 14.79 14 VAL B N 1
ATOM 2664 C CA . VAL B 1 34 ? 33.525 92.579 10.131 1.00 15.54 14 VAL B CA 1
ATOM 2665 C C . VAL B 1 34 ? 32.903 91.204 10.273 1.00 15.94 14 VAL B C 1
ATOM 2666 O O . VAL B 1 34 ? 33.601 90.247 10.630 1.00 16.78 14 VAL B O 1
ATOM 2670 N N . PHE B 1 35 ? 31.607 91.082 10.038 1.00 14.91 15 PHE B N 1
ATOM 2671 C CA . PHE B 1 35 ? 30.932 89.834 10.325 1.00 15.17 15 PHE B CA 1
ATOM 2672 C C . PHE B 1 35 ? 30.107 89.393 9.129 1.00 16.94 15 PHE B C 1
ATOM 2673 O O . PHE B 1 35 ? 29.256 90.132 8.653 1.00 17.36 15 PHE B O 1
ATOM 2681 N N . GLY B 1 36 ? 30.349 88.188 8.646 1.00 17.26 16 GLY B N 1
ATOM 2682 C CA . GLY B 1 36 ? 29.502 87.646 7.585 1.00 19.47 16 GLY B CA 1
ATOM 2683 C C . GLY B 1 36 ? 30.129 86.436 6.941 1.00 19.61 16 GLY B C 1
ATOM 2684 O O . GLY B 1 36 ? 31.344 86.342 6.800 1.00 18.84 16 GLY B O 1
ATOM 2685 N N . THR B 1 37 ? 29.286 85.500 6.515 1.00 22.04 17 THR B N 1
ATOM 2686 C CA . THR B 1 37 ? 29.793 84.342 5.780 1.00 24.02 17 THR B CA 1
ATOM 2687 C C . THR B 1 37 ? 30.474 84.816 4.498 1.00 24.65 17 THR B C 1
ATOM 2688 O O . THR B 1 37 ? 29.943 85.673 3.767 1.00 26.37 17 THR B O 1
ATOM 2692 N N . GLY B 1 38 ? 31.672 84.286 4.265 1.00 23.83 18 GLY B N 1
ATOM 2693 C CA . GLY B 1 38 ? 32.497 84.697 3.124 1.00 24.31 18 GLY B CA 1
ATOM 2694 C C . GLY B 1 38 ? 33.315 85.958 3.352 1.00 23.79 18 GLY B C 1
ATOM 2695 O O . GLY B 1 38 ? 34.058 86.378 2.463 1.00 25.61 18 GLY B O 1
ATOM 2696 N N . SER B 1 39 ? 33.231 86.552 4.541 1.00 21.73 19 SER B N 1
ATOM 2697 C CA . SER B 1 39 ? 33.885 87.841 4.767 1.00 21.66 19 SER B CA 1
ATOM 2698 C C . SER B 1 39 ? 35.409 87.763 4.703 1.00 22.11 19 SER B C 1
ATOM 2699 O O . SER B 1 39 ? 36.073 88.787 4.510 1.00 22.74 19 SER B O 1
ATOM 2702 N N . SER B 1 40 ? 35.968 86.566 4.851 1.00 21.86 20 SER B N 1
ATOM 2703 C CA . SER B 1 40 ? 37.424 86.449 4.891 1.00 23.12 20 SER B CA 1
ATOM 2704 C C . SER B 1 40 ? 38.061 86.738 3.527 1.00 25.29 20 SER B C 1
ATOM 2705 O O . SER B 1 40 ? 39.278 86.861 3.421 1.00 26.28 20 SER B O 1
ATOM 2708 N N . VAL B 1 41 ? 37.238 86.867 2.494 1.00 27.49 21 VAL B N 1
ATOM 2709 C CA . VAL B 1 41 ? 37.770 87.263 1.185 1.00 30.35 21 VAL B CA 1
ATOM 2710 C C . VAL B 1 41 ? 38.267 88.714 1.220 1.00 29.90 21 VAL B C 1
ATOM 2711 O O . VAL B 1 41 ? 39.009 89.143 0.324 1.00 33.13 21 VAL B O 1
ATOM 2715 N N . GLY B 1 42 ? 37.898 89.434 2.275 1.00 28.27 22 GLY B N 1
ATOM 2716 C CA . GLY B 1 42 ? 38.145 90.877 2.392 1.00 27.05 22 GLY B CA 1
ATOM 2717 C C . GLY B 1 42 ? 39.385 91.283 3.180 1.00 25.91 22 GLY B C 1
ATOM 2718 O O . GLY B 1 42 ? 39.529 92.442 3.555 1.00 24.96 22 GLY B O 1
ATOM 2719 N N . VAL B 1 43 ? 40.307 90.352 3.405 1.00 24.90 23 VAL B N 1
ATOM 2720 C CA . VAL B 1 43 ? 41.496 90.673 4.193 1.00 24.80 23 VAL B CA 1
ATOM 2721 C C . VAL B 1 43 ? 42.313 91.804 3.569 1.00 25.33 23 VAL B C 1
ATOM 2722 O O . VAL B 1 43 ? 42.718 92.726 4.280 1.00 24.14 23 VAL B O 1
ATOM 2726 N N . ALA B 1 44 ? 42.551 91.743 2.250 1.00 26.06 24 ALA B N 1
ATOM 2727 C CA . ALA B 1 44 ? 43.324 92.787 1.567 1.00 27.64 24 ALA B CA 1
ATOM 2728 C C . ALA B 1 44 ? 42.729 94.158 1.803 1.00 27.12 24 ALA B C 1
ATOM 2729 O O . ALA B 1 44 ? 43.444 95.109 2.132 1.00 27.61 24 ALA B O 1
ATOM 2731 N N . GLU B 1 45 ? 41.409 94.255 1.649 1.00 26.91 25 GLU B N 1
ATOM 2732 C CA . GLU B 1 45 ? 40.707 95.501 1.867 1.00 27.23 25 GLU B CA 1
ATOM 2733 C C . GLU B 1 45 ? 40.935 96.034 3.287 1.00 25.74 25 GLU B C 1
ATOM 2734 O O . GLU B 1 45 ? 41.088 97.245 3.489 1.00 26.86 25 GLU B O 1
ATOM 2736 N N . GLU B 1 46 ? 40.934 95.140 4.278 1.00 24.19 26 GLU B N 1
ATOM 2737 C CA . GLU B 1 46 ? 41.142 95.580 5.651 1.00 23.24 26 GLU B CA 1
ATOM 2738 C C . GLU B 1 46 ? 42.555 96.064 5.927 1.00 23.61 26 GLU B C 1
ATOM 2739 O O . GLU B 1 46 ? 42.753 97.016 6.676 1.00 24.45 26 GLU B O 1
ATOM 2745 N N . ILE B 1 47 ? 43.540 95.426 5.301 1.00 24.38 27 ILE B N 1
ATOM 2746 C CA . ILE B 1 47 ? 44.905 95.918 5.401 1.00 25.44 27 ILE B CA 1
ATOM 2747 C C . ILE B 1 47 ? 45.014 97.315 4.781 1.00 27.03 27 ILE B C 1
ATOM 2748 O O . ILE B 1 47 ? 45.555 98.227 5.404 1.00 27.15 27 ILE B O 1
ATOM 2753 N N . ARG B 1 48 ? 44.467 97.476 3.579 1.00 28.28 28 ARG B N 1
ATOM 2754 C CA . ARG B 1 48 ? 44.482 98.771 2.896 1.00 29.49 28 ARG B CA 1
ATOM 2755 C C . ARG B 1 48 ? 43.777 99.864 3.700 1.00 29.08 28 ARG B C 1
ATOM 2756 O O . ARG B 1 48 ? 44.270 100.996 3.782 1.00 29.77 28 ARG B O 1
ATOM 2764 N N . ARG B 1 49 ? 42.649 99.517 4.317 1.00 27.63 29 ARG B N 1
ATOM 2765 C CA . ARG B 1 49 ? 41.854 100.492 5.058 1.00 28.49 29 ARG B CA 1
ATOM 2766 C C . ARG B 1 49 ? 42.660 101.080 6.217 1.00 28.51 29 ARG B C 1
ATOM 2767 O O . ARG B 1 49 ? 42.495 102.244 6.576 1.00 29.44 29 ARG B O 1
ATOM 2775 N N . LEU B 1 50 ? 43.522 100.248 6.803 1.00 28.38 30 LEU B N 1
ATOM 2776 C CA . LEU B 1 50 ? 44.405 100.666 7.892 1.00 28.84 30 LEU B CA 1
ATOM 2777 C C . LEU B 1 50 ? 45.594 101.511 7.402 1.00 30.10 30 LEU B C 1
ATOM 2778 O O . LEU B 1 50 ? 46.358 102.050 8.208 1.00 30.83 30 LEU B O 1
ATOM 2783 N N . GLY B 1 51 ? 45.756 101.603 6.085 1.00 30.46 31 GLY B N 1
ATOM 2784 C CA . GLY B 1 51 ? 46.901 102.295 5.490 1.00 31.98 31 GLY B CA 1
ATOM 2785 C C . GLY B 1 51 ? 48.199 101.526 5.627 1.00 32.28 31 GLY B C 1
ATOM 2786 O O . GLY B 1 51 ? 49.292 102.107 5.659 1.00 34.99 31 GLY B O 1
ATOM 2787 N N . LEU B 1 52 ? 48.078 100.205 5.674 1.00 31.18 32 LEU B N 1
ATOM 2788 C CA . LEU B 1 52 ? 49.219 99.312 5.862 1.00 31.63 32 LEU B CA 1
ATOM 2789 C C . LEU B 1 52 ? 49.444 98.509 4.593 1.00 32.27 32 LEU B C 1
ATOM 2790 O O . LEU B 1 52 ? 48.583 98.494 3.711 1.00 33.02 32 LEU B O 1
ATOM 2795 N N . SER B 1 53 ? 50.591 97.839 4.494 1.00 39.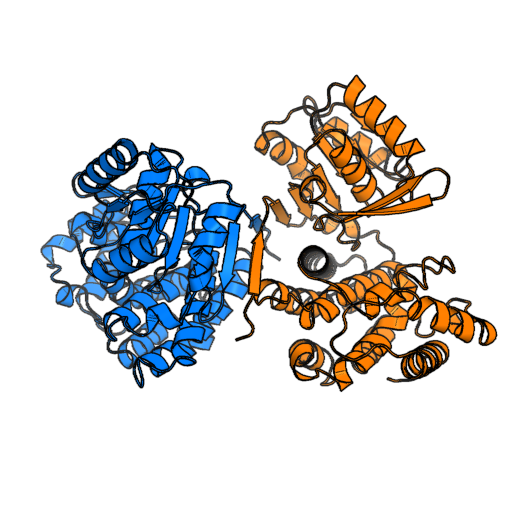70 33 SER B N 1
ATOM 2796 C CA . SER B 1 53 ? 50.973 97.263 3.210 1.00 41.49 33 SER B CA 1
ATOM 2797 C C . SER B 1 53 ? 51.910 96.065 3.304 1.00 40.64 33 SER B C 1
ATOM 2798 O O . SER B 1 53 ? 52.306 95.531 2.272 1.00 42.53 33 SER B O 1
ATOM 2801 N N . ARG B 1 54 ? 52.251 95.641 4.525 1.00 37.05 34 ARG B N 1
ATOM 2802 C CA . ARG B 1 54 ? 53.248 94.585 4.722 1.00 37.19 34 ARG B CA 1
ATOM 2803 C C . ARG B 1 54 ? 52.864 93.642 5.862 1.00 33.05 34 ARG B C 1
ATOM 2804 O O . ARG B 1 54 ? 53.463 93.683 6.945 1.00 32.68 34 ARG B O 1
ATOM 2812 N N . ALA B 1 55 ? 51.881 92.783 5.603 1.00 31.07 35 ALA B N 1
ATOM 2813 C CA . ALA B 1 55 ? 51.321 91.896 6.635 1.00 28.03 35 ALA B CA 1
ATOM 2814 C C . ALA B 1 55 ? 52.131 90.611 6.823 1.00 27.61 35 ALA B C 1
ATOM 2815 O O . ALA B 1 55 ? 52.491 89.955 5.855 1.00 31.22 35 ALA B O 1
ATOM 2817 N N . LEU B 1 56 ? 52.427 90.266 8.076 1.00 25.36 36 LEU B N 1
ATOM 2818 C CA . LEU B 1 56 ? 53.004 88.963 8.378 1.00 25.07 36 LEU B CA 1
ATOM 2819 C C . LEU B 1 56 ? 51.815 88.075 8.736 1.00 22.91 36 LEU B C 1
ATOM 2820 O O . LEU B 1 56 ? 51.088 88.343 9.710 1.00 21.52 36 LEU B O 1
ATOM 2825 N N . VAL B 1 57 ? 51.584 87.058 7.920 1.00 23.55 37 VAL B N 1
ATOM 2826 C CA . VAL B 1 57 ? 50.443 86.156 8.106 1.00 22.72 37 VAL B CA 1
ATOM 2827 C C . VAL B 1 57 ? 50.892 85.078 9.077 1.00 21.37 37 VAL B C 1
ATOM 2828 O O . VAL B 1 57 ? 51.946 84.476 8.890 1.00 23.21 37 VAL B O 1
ATOM 2832 N N . LEU B 1 58 ? 50.100 84.888 10.133 1.00 20.31 38 LEU B N 1
ATOM 2833 C CA . LEU B 1 58 ? 50.449 83.952 11.214 1.00 19.28 38 LEU B CA 1
ATOM 2834 C C . LEU B 1 58 ? 49.532 82.749 11.221 1.00 19.67 38 LEU B C 1
ATOM 2835 O O . LEU B 1 58 ? 48.335 82.875 10.963 1.00 19.71 38 LEU B O 1
ATOM 2840 N N . SER B 1 59 ? 50.100 81.586 11.538 1.00 20.36 39 SER B N 1
ATOM 2841 C CA . SER B 1 59 ? 49.308 80.361 11.688 1.00 21.64 39 SER B CA 1
ATOM 2842 C C . SER B 1 59 ? 50.042 79.329 12.506 1.00 21.80 39 SER B C 1
ATOM 2843 O O . SER B 1 59 ? 51.205 79.517 12.865 1.00 22.09 39 SER B O 1
ATOM 2846 N N . THR B 1 60 ? 49.320 78.254 12.826 1.00 22.13 40 THR B N 1
ATOM 2847 C CA . THR B 1 60 ? 49.896 77.018 13.354 1.00 23.49 40 THR B CA 1
ATOM 2848 C C . THR B 1 60 ? 50.480 76.207 12.202 1.00 25.78 40 THR B C 1
ATOM 2849 O O . THR B 1 60 ? 50.208 76.487 11.034 1.00 26.21 40 THR B O 1
ATOM 2853 N N . PRO B 1 61 ? 51.283 75.180 12.525 1.00 27.39 41 PRO B N 1
ATOM 2854 C CA . PRO B 1 61 ? 51.779 74.310 11.457 1.00 29.84 41 PRO B CA 1
ATOM 2855 C C . PRO B 1 61 ? 50.660 73.692 10.607 1.00 32.23 41 PRO B C 1
ATOM 2856 O O . PRO B 1 61 ? 50.814 73.610 9.392 1.00 34.63 41 PRO B O 1
ATOM 2860 N N . HIS B 1 62 ? 49.542 73.284 11.211 1.00 32.73 42 HIS B N 1
ATOM 2861 C CA . HIS B 1 62 ? 48.432 72.726 10.409 1.00 36.12 42 HIS B CA 1
ATOM 2862 C C . HIS B 1 62 ? 47.878 73.695 9.377 1.00 35.56 42 HIS B C 1
ATOM 2863 O O . HIS B 1 62 ? 47.611 73.307 8.233 1.00 38.39 42 HIS B O 1
ATOM 2870 N N . GLN B 1 63 ? 47.693 74.950 9.780 1.00 32.12 43 GLN B N 1
ATOM 2871 C CA . GLN B 1 63 ? 47.079 75.935 8.899 1.00 32.26 43 GLN B CA 1
ATOM 2872 C C . GLN B 1 63 ? 48.109 76.645 8.011 1.00 31.87 43 GLN B C 1
ATOM 2873 O O . GLN B 1 63 ? 47.785 77.636 7.351 1.00 31.38 43 GLN B O 1
ATOM 2876 N N . LYS B 1 64 ? 49.332 76.109 7.967 1.00 32.85 44 LYS B N 1
ATOM 2877 C CA . LYS B 1 64 ? 50.392 76.667 7.132 1.00 33.85 44 LYS B CA 1
ATOM 2878 C C . LYS B 1 64 ? 49.936 76.801 5.677 1.00 36.38 44 LYS B C 1
ATOM 2879 O O . LYS B 1 64 ? 50.128 77.850 5.063 1.00 36.51 44 LYS B O 1
ATOM 2885 N N . GLY B 1 65 ? 49.318 75.744 5.149 1.00 39.34 45 GLY B N 1
ATOM 2886 C CA . GLY B 1 65 ? 48.775 75.749 3.787 1.00 42.67 45 GLY B CA 1
ATOM 2887 C C . GLY B 1 65 ? 47.771 76.865 3.559 1.00 42.09 45 GLY B C 1
ATOM 2888 O O . GLY B 1 65 ? 47.849 77.584 2.559 1.00 43.09 45 GLY B O 1
ATOM 2889 N N . ASP B 1 66 ? 46.836 77.007 4.499 1.00 40.61 46 ASP B N 1
ATOM 2890 C CA . ASP B 1 66 ? 45.820 78.060 4.454 1.00 40.18 46 ASP B CA 1
ATOM 2891 C C . ASP B 1 66 ? 46.447 79.453 4.538 1.00 37.78 46 ASP B C 1
ATOM 2892 O O . ASP B 1 66 ? 46.023 80.370 3.834 1.00 38.40 46 ASP B O 1
ATOM 2897 N N . ALA B 1 67 ? 47.472 79.588 5.379 1.00 35.60 47 ALA B N 1
ATOM 2898 C CA . ALA B 1 67 ? 48.193 80.850 5.541 1.00 33.88 47 ALA B CA 1
ATOM 2899 C C . ALA B 1 67 ? 48.953 81.250 4.283 1.00 36.10 47 ALA B C 1
ATOM 2900 O O . ALA B 1 67 ? 48.941 82.415 3.894 1.00 35.60 47 ALA B O 1
ATOM 2902 N N . GLU B 1 68 ? 49.626 80.282 3.665 1.00 38.57 48 GLU B N 1
ATOM 2903 C CA . GLU B 1 68 ? 50.352 80.523 2.421 1.00 41.55 48 GLU B CA 1
ATOM 2904 C C . GLU B 1 68 ? 49.397 80.869 1.269 1.00 44.11 48 GLU B C 1
ATOM 2905 O O . GLU B 1 68 ? 49.724 81.702 0.416 1.00 45.66 48 GLU B O 1
ATOM 2911 N N . ALA B 1 69 ? 48.219 80.243 1.257 1.00 44.53 49 ALA B N 1
ATOM 2912 C CA . ALA B 1 69 ? 47.203 80.532 0.240 1.00 47.35 49 ALA B CA 1
ATOM 2913 C C . ALA B 1 69 ? 46.642 81.944 0.415 1.00 45.52 49 ALA B C 1
ATOM 2914 O O . ALA B 1 69 ? 46.320 82.619 -0.571 1.00 48.37 49 ALA B O 1
ATOM 2916 N N . LEU B 1 70 ? 46.534 82.384 1.668 1.00 41.70 50 LEU B N 1
ATOM 2917 C CA . LEU B 1 70 ? 46.105 83.749 1.971 1.00 39.63 50 LEU B CA 1
ATOM 2918 C C . LEU B 1 70 ? 47.172 84.775 1.582 1.00 40.17 50 LEU B C 1
ATOM 2919 O O . LEU B 1 70 ? 46.853 85.799 0.963 1.00 41.74 50 LEU B O 1
ATOM 2924 N N . ALA B 1 71 ? 48.430 84.496 1.928 1.00 39.99 51 ALA B N 1
ATOM 2925 C CA . ALA B 1 71 ? 49.534 85.404 1.619 1.00 40.91 51 ALA B CA 1
ATOM 2926 C C . ALA B 1 71 ? 49.695 85.614 0.114 1.00 45.05 51 ALA B C 1
ATOM 2927 O O . ALA B 1 71 ? 49.958 86.734 -0.329 1.00 45.92 51 ALA B O 1
ATOM 2929 N N . ALA B 1 72 ? 49.527 84.535 -0.651 1.00 48.18 52 ALA B N 1
ATOM 2930 C CA . ALA B 1 72 ? 49.571 84.582 -2.115 1.00 53.13 52 ALA B CA 1
ATOM 2931 C C . ALA B 1 72 ? 48.507 85.528 -2.663 1.00 54.49 52 ALA B C 1
ATOM 2932 O O . ALA B 1 72 ? 48.800 86.363 -3.524 1.00 57.50 52 ALA B O 1
ATOM 2934 N N . ARG B 1 73 ? 47.282 85.377 -2.164 1.00 52.94 53 ARG B N 1
ATOM 2935 C CA . ARG B 1 73 ? 46.147 86.233 -2.525 1.00 54.22 53 ARG B CA 1
ATOM 2936 C C . ARG B 1 73 ? 46.371 87.705 -2.164 1.00 52.72 53 ARG B C 1
ATOM 2937 O O . ARG B 1 73 ? 45.884 88.594 -2.867 1.00 55.03 53 ARG B O 1
ATOM 2945 N N . LEU B 1 74 ? 47.097 87.956 -1.072 1.00 49.01 54 LEU B N 1
ATOM 2946 C CA . LEU B 1 74 ? 47.411 89.317 -0.623 1.00 47.36 54 LEU B CA 1
ATOM 2947 C C . LEU B 1 74 ? 48.389 90.095 -1.512 1.00 50.84 54 LEU B C 1
ATOM 2948 O O . LEU B 1 74 ? 48.417 91.333 -1.462 1.00 51.11 54 LEU B O 1
ATOM 2953 N N . GLY B 1 75 ? 49.180 89.370 -2.301 1.00 54.10 55 GLY B N 1
ATOM 2954 C CA . GLY B 1 75 ? 50.142 89.962 -3.238 1.00 57.30 55 GLY B CA 1
ATOM 2955 C C . GLY B 1 75 ? 51.113 90.938 -2.593 1.00 56.32 55 GLY B C 1
ATOM 2956 O O . GLY B 1 75 ? 51.854 90.559 -1.687 1.00 54.57 55 GLY B O 1
ATOM 2957 N N . PRO B 1 76 ? 51.084 92.220 -3.031 1.00 58.71 56 PRO B N 1
ATOM 2958 C CA . PRO B 1 76 ? 51.981 93.263 -2.516 1.00 58.40 56 PRO B CA 1
ATOM 2959 C C . PRO B 1 76 ? 51.853 93.488 -1.006 1.00 53.84 56 PRO B C 1
ATOM 2960 O O . PRO B 1 76 ? 52.793 93.983 -0.373 1.00 53.45 56 PRO B O 1
ATOM 2964 N N . LEU B 1 77 ? 50.700 93.111 -0.446 1.00 49.66 57 LEU B N 1
ATOM 2965 C CA . LEU B 1 77 ? 50.351 93.421 0.934 1.00 46.10 57 LEU B CA 1
ATOM 2966 C C . LEU B 1 77 ? 50.847 92.399 1.930 1.00 42.83 57 LEU B C 1
ATOM 2967 O O . LEU B 1 77 ? 50.701 92.593 3.135 1.00 39.51 57 LEU B O 1
ATOM 2972 N N . ALA B 1 78 ? 51.409 91.300 1.443 1.00 43.70 58 ALA B N 1
ATOM 2973 C CA . ALA B 1 78 ? 51.957 90.289 2.339 1.00 41.65 58 ALA B CA 1
ATOM 2974 C C . ALA B 1 78 ? 53.479 90.360 2.390 1.00 42.84 58 ALA B C 1
ATOM 2975 O O . ALA B 1 78 ? 54.149 90.423 1.354 1.00 46.58 58 ALA B O 1
ATOM 2977 N N . ALA B 1 79 ? 54.016 90.345 3.606 1.00 40.60 59 ALA B N 1
ATOM 2978 C CA . ALA B 1 79 ? 55.458 90.384 3.831 1.00 41.96 59 ALA B CA 1
ATOM 2979 C C . ALA B 1 79 ? 56.021 88.989 4.063 1.00 40.83 59 ALA B C 1
ATOM 2980 O O . ALA B 1 79 ? 57.223 88.769 3.921 1.00 42.74 59 ALA B O 1
ATOM 2982 N N . GLY B 1 80 ? 55.151 88.047 4.410 1.00 37.03 60 GLY B N 1
ATOM 2983 C CA . GLY B 1 80 ? 55.571 86.670 4.637 1.00 36.04 60 GLY B CA 1
ATOM 2984 C C . GLY B 1 80 ? 54.601 85.896 5.496 1.00 32.01 60 GLY B C 1
ATOM 2985 O O . GLY B 1 80 ? 53.529 86.398 5.860 1.00 30.32 60 GLY B O 1
ATOM 2986 N N . VAL B 1 81 ? 54.995 84.665 5.819 1.00 31.72 61 VAL B N 1
ATOM 2987 C CA . VAL B 1 81 ? 54.183 83.739 6.607 1.00 30.19 61 VAL B CA 1
ATOM 2988 C C . VAL B 1 81 ? 55.028 83.209 7.754 1.00 28.96 61 VAL B C 1
ATOM 2989 O O . VAL B 1 81 ? 56.165 82.816 7.553 1.00 30.65 61 VAL B O 1
ATOM 2993 N N . PHE B 1 82 ? 54.473 83.213 8.960 1.00 26.04 62 PHE B N 1
ATOM 2994 C CA . PHE B 1 82 ? 55.111 82.575 10.104 1.00 25.15 62 PHE B CA 1
ATOM 2995 C C . PHE B 1 82 ? 54.104 81.574 10.649 1.00 23.62 62 PHE B C 1
ATOM 2996 O O . PHE B 1 82 ? 53.034 81.964 11.126 1.00 22.47 62 PHE B O 1
ATOM 3004 N N . SER B 1 83 ? 54.452 80.291 10.545 1.00 24.85 63 SER B N 1
ATOM 3005 C CA . SER B 1 83 ? 53.469 79.225 10.768 1.00 25.82 63 SER B CA 1
ATOM 3006 C C . SER B 1 83 ? 53.829 78.312 11.934 1.00 25.84 63 SER B C 1
ATOM 3007 O O . SER B 1 83 ? 53.522 77.115 11.924 1.00 27.69 63 SER B O 1
ATOM 3010 N N . ASP B 1 84 ? 54.477 78.876 12.949 1.00 25.28 64 ASP B N 1
ATOM 3011 C CA . ASP B 1 84 ? 54.912 78.091 14.102 1.00 27.20 64 ASP B CA 1
ATOM 3012 C C . ASP B 1 84 ? 54.118 78.403 15.394 1.00 25.79 64 ASP B C 1
ATOM 3013 O O . ASP B 1 84 ? 54.572 78.074 16.492 1.00 26.86 64 ASP B O 1
ATOM 3018 N N . ALA B 1 85 ? 52.932 79.006 15.268 1.00 24.28 65 ALA B N 1
ATOM 3019 C CA . ALA B 1 85 ? 52.115 79.298 16.451 1.00 23.30 65 ALA B CA 1
ATOM 3020 C C . ALA B 1 85 ? 51.908 78.058 17.299 1.00 24.87 65 ALA B C 1
ATOM 3021 O O . ALA B 1 85 ? 51.620 76.981 16.772 1.00 26.02 65 ALA B O 1
ATOM 3023 N N . ALA B 1 86 ? 52.093 78.225 18.605 1.00 24.68 66 ALA B N 1
ATOM 3024 C CA . ALA B 1 86 ? 52.065 77.109 19.540 1.00 26.93 66 ALA B CA 1
ATOM 3025 C C . ALA B 1 86 ? 51.176 77.420 20.733 1.00 27.30 66 ALA B C 1
ATOM 3026 O O . ALA B 1 86 ? 51.030 78.586 21.126 1.00 26.09 66 ALA B O 1
ATOM 3028 N N . MET B 1 87 ? 50.589 76.374 21.312 1.00 29.87 67 MET B N 1
ATOM 3029 C CA . MET B 1 87 ? 49.735 76.534 22.479 1.00 31.12 67 MET B CA 1
ATOM 3030 C C . MET B 1 87 ? 50.490 77.218 23.613 1.00 30.38 67 MET B C 1
ATOM 3031 O O . MET B 1 87 ? 51.660 76.907 23.867 1.00 30.89 67 MET B O 1
ATOM 3036 N N . HIS B 1 88 ? 49.818 78.175 24.256 1.00 28.98 68 HIS B N 1
ATOM 3037 C CA . HIS B 1 88 ? 50.331 78.892 25.446 1.00 28.94 68 HIS B CA 1
ATOM 3038 C C . HIS B 1 88 ? 51.374 79.962 25.145 1.00 27.91 68 HIS B C 1
ATOM 3039 O O . HIS B 1 88 ? 51.954 80.534 26.064 1.00 29.00 68 HIS B O 1
ATOM 3046 N N . THR B 1 89 ? 51.561 80.244 23.855 1.00 24.84 69 THR B N 1
ATOM 3047 C CA . THR B 1 89 ? 52.333 81.413 23.396 1.00 23.73 69 THR B CA 1
ATOM 3048 C C . THR B 1 89 ? 53.720 81.485 24.058 1.00 25.52 69 THR B C 1
ATOM 3049 O O . THR B 1 89 ? 54.025 82.436 24.795 1.00 26.43 69 THR B O 1
ATOM 3053 N N . PRO B 1 90 ? 54.568 80.479 23.777 1.00 25.56 70 PRO B N 1
ATOM 3054 C CA . PRO B 1 90 ? 55.909 80.441 24.391 1.00 27.56 70 PRO B CA 1
ATOM 3055 C C . PRO B 1 90 ? 56.803 81.547 23.832 1.00 27.42 70 PRO B C 1
ATOM 3056 O O . PRO B 1 90 ? 56.794 81.817 22.627 1.00 25.72 70 PRO B O 1
ATOM 3060 N N . VAL B 1 91 ? 57.569 82.181 24.712 1.00 28.65 71 VAL B N 1
ATOM 3061 C CA . VAL B 1 91 ? 58.419 83.302 24.320 1.00 29.91 71 VAL B CA 1
ATOM 3062 C C . VAL B 1 91 ? 59.451 82.934 23.225 1.00 30.29 71 VAL B C 1
ATOM 3063 O O . VAL B 1 91 ? 59.727 83.779 22.363 1.00 30.70 71 VAL B O 1
ATOM 3067 N N . GLU B 1 92 ? 59.950 81.688 23.211 1.00 30.74 72 GLU B N 1
ATOM 3068 C CA . GLU B 1 92 ? 60.920 81.249 22.172 1.00 31.58 72 GLU B CA 1
ATOM 3069 C C . GLU B 1 92 ? 60.336 81.388 20.781 1.00 29.46 72 GLU B C 1
ATOM 3070 O O . GLU B 1 92 ? 61.026 81.764 19.832 1.00 30.67 72 GLU B O 1
ATOM 3076 N N . VAL B 1 93 ? 59.052 81.082 20.662 1.00 27.58 73 VAL B N 1
ATOM 3077 C CA . VAL B 1 93 ? 58.390 81.155 19.382 1.00 26.05 73 VAL B CA 1
ATOM 3078 C C . VAL B 1 93 ? 58.139 82.623 19.050 1.00 25.35 73 VAL B C 1
ATOM 3079 O O . VAL B 1 93 ? 58.420 83.065 17.932 1.00 25.51 73 VAL B O 1
ATOM 3083 N N . THR B 1 94 ? 57.651 83.380 20.031 1.00 25.64 74 THR B N 1
ATOM 3084 C CA . THR B 1 94 ? 57.435 84.829 19.843 1.00 25.47 74 THR B CA 1
ATOM 3085 C C . THR B 1 94 ? 58.691 85.552 19.388 1.00 26.84 74 THR B C 1
ATOM 3086 O O . THR B 1 94 ? 58.622 86.393 18.481 1.00 26.36 74 THR B O 1
ATOM 3090 N N . LYS B 1 95 ? 59.831 85.207 19.992 1.00 28.43 75 LYS B N 1
ATOM 3091 C CA . LYS B 1 95 ? 61.104 85.836 19.630 1.00 30.96 75 LYS B CA 1
ATOM 3092 C C . LYS B 1 95 ? 61.443 85.599 18.159 1.00 30.58 75 LYS B C 1
ATOM 3093 O O . LYS B 1 95 ? 61.872 86.532 17.459 1.00 32.18 75 LYS B O 1
ATOM 3099 N N . ARG B 1 96 ? 61.261 84.357 17.694 1.00 27.85 76 ARG B N 1
ATOM 3100 C CA . ARG B 1 96 ? 61.459 84.049 16.272 1.00 28.74 76 ARG B CA 1
ATOM 3101 C C . ARG B 1 96 ? 60.456 84.771 15.377 1.00 26.41 76 ARG B C 1
ATOM 3102 O O . ARG B 1 96 ? 60.814 85.293 14.313 1.00 27.14 76 ARG B O 1
ATOM 3110 N N . ALA B 1 97 ? 59.199 84.843 15.820 1.00 24.74 77 ALA B N 1
ATOM 3111 C CA . ALA B 1 97 ? 58.181 85.565 15.058 1.00 23.84 77 ALA B CA 1
ATOM 3112 C C . ALA B 1 97 ? 58.476 87.058 14.934 1.00 24.20 77 ALA B C 1
ATOM 3113 O O . ALA B 1 97 ? 58.326 87.629 13.855 1.00 24.12 77 ALA B O 1
ATOM 3115 N N . VAL B 1 98 ? 58.936 87.662 16.027 1.00 24.74 78 VAL B N 1
ATOM 3116 C CA . VAL B 1 98 ? 59.267 89.096 16.032 1.00 25.50 78 VAL B CA 1
ATOM 3117 C C . VAL B 1 98 ? 60.493 89.379 15.174 1.00 27.20 78 VAL B C 1
ATOM 3118 O O . VAL B 1 98 ? 60.522 90.369 14.429 1.00 27.58 78 VAL B O 1
ATOM 3122 N N . GLU B 1 99 ? 61.482 88.493 15.262 1.00 28.19 79 GLU B N 1
ATOM 3123 C CA . GLU B 1 99 ? 62.665 88.599 14.408 1.00 30.83 79 GLU B CA 1
ATOM 3124 C C . GLU B 1 99 ? 62.256 88.531 12.929 1.00 29.77 79 GLU B C 1
ATOM 3125 O O . GLU B 1 99 ? 62.747 89.316 12.117 1.00 31.42 79 GLU B O 1
ATOM 3131 N N . ALA B 1 100 ? 61.345 87.608 12.591 1.00 28.35 80 ALA B N 1
ATOM 3132 C CA . ALA B 1 100 ? 60.817 87.530 11.219 1.00 28.14 80 ALA B CA 1
ATOM 3133 C C . ALA B 1 100 ? 60.037 88.779 10.813 1.00 27.50 80 ALA B C 1
ATOM 3134 O O . ALA B 1 100 ? 60.211 89.302 9.714 1.00 28.38 80 ALA B O 1
ATOM 3136 N N . TYR B 1 101 ? 59.190 89.262 11.716 1.00 26.39 81 TYR B N 1
ATOM 3137 C CA . TYR B 1 101 ? 58.414 90.480 11.483 1.00 25.38 81 TYR B CA 1
ATOM 3138 C C . TYR B 1 101 ? 59.328 91.678 11.157 1.00 26.85 81 TYR B C 1
ATOM 3139 O O . TYR B 1 101 ? 59.110 92.400 10.165 1.00 27.46 81 TYR B O 1
ATOM 3148 N N . ARG B 1 102 ? 60.342 91.875 11.998 1.00 27.62 82 ARG B N 1
ATOM 3149 C CA . ARG B 1 102 ? 61.231 93.038 11.868 1.00 30.09 82 ARG B CA 1
ATOM 3150 C C . ARG B 1 102 ? 62.120 92.892 10.641 1.00 32.24 82 ARG B C 1
ATOM 3151 O O . ARG B 1 102 ? 62.338 93.872 9.922 1.00 33.24 82 ARG B O 1
ATOM 3159 N N . ALA B 1 103 ? 62.598 91.676 10.369 1.00 32.90 83 ALA B N 1
ATOM 3160 C CA . ALA B 1 103 ? 63.451 91.454 9.195 1.00 34.85 83 ALA B CA 1
ATOM 3161 C C . ALA B 1 103 ? 62.706 91.637 7.867 1.00 35.14 83 ALA B C 1
ATOM 3162 O O . ALA B 1 103 ? 63.297 92.066 6.883 1.00 36.52 83 ALA B O 1
ATOM 3164 N N . ALA B 1 104 ? 61.405 91.329 7.857 1.00 33.93 84 ALA B N 1
ATOM 3165 C CA . ALA B 1 104 ? 60.568 91.439 6.649 1.00 34.21 84 ALA B CA 1
ATOM 3166 C C . ALA B 1 104 ? 60.059 92.857 6.372 1.00 34.07 84 ALA B C 1
ATOM 3167 O O . ALA B 1 104 ? 59.440 93.101 5.332 1.00 35.09 84 ALA B O 1
ATOM 3169 N N . GLY B 1 105 ? 60.321 93.787 7.289 1.00 33.01 85 GLY B N 1
ATOM 3170 C CA . GLY B 1 105 ? 59.763 95.145 7.199 1.00 33.07 85 GLY B CA 1
ATOM 3171 C C . GLY B 1 105 ? 58.241 95.115 7.255 1.00 31.53 85 GLY B C 1
ATOM 3172 O O . GLY B 1 105 ? 57.557 95.887 6.575 1.00 32.72 85 GLY B O 1
ATOM 3173 N N . ALA B 1 106 ? 57.712 94.193 8.047 1.00 30.59 86 ALA B N 1
ATOM 3174 C CA . ALA B 1 106 ? 56.278 94.100 8.249 1.00 28.89 86 ALA B CA 1
ATOM 3175 C C . ALA B 1 106 ? 55.734 95.268 9.054 1.00 27.99 86 ALA B C 1
ATOM 3176 O O . ALA B 1 106 ? 56.447 95.896 9.843 1.00 29.09 86 ALA B O 1
ATOM 3178 N N . ASP B 1 107 ? 54.450 95.549 8.868 1.00 26.65 87 ASP B N 1
ATOM 3179 C CA . ASP B 1 107 ? 53.829 96.653 9.578 1.00 25.83 87 ASP B CA 1
ATOM 3180 C C . ASP B 1 107 ? 52.527 96.261 10.260 1.00 24.04 87 ASP B C 1
ATOM 3181 O O . ASP B 1 107 ? 51.902 97.096 10.912 1.00 25.15 87 ASP B O 1
ATOM 3186 N N . CYS B 1 108 ? 52.134 94.992 10.109 1.00 22.43 88 CYS B N 1
ATOM 3187 C CA . CYS B 1 108 ? 50.971 94.451 10.832 1.00 20.80 88 CYS B CA 1
ATOM 3188 C C . CYS B 1 108 ? 51.026 92.918 10.820 1.00 19.94 88 CYS B C 1
ATOM 3189 O O . CYS B 1 108 ? 51.873 92.324 10.154 1.00 20.68 88 CYS B O 1
ATOM 3192 N N . VAL B 1 109 ? 50.108 92.286 11.542 1.00 18.26 89 VAL B N 1
ATOM 3193 C CA . VAL B 1 109 ? 49.980 90.832 11.522 1.00 18.28 89 VAL B CA 1
ATOM 3194 C C . VAL B 1 109 ? 48.558 90.461 11.144 1.00 17.50 89 VAL B C 1
ATOM 3195 O O . VAL B 1 109 ? 47.595 91.163 11.531 1.00 16.70 89 VAL B O 1
ATOM 3199 N N . VAL B 1 110 ? 48.433 89.348 10.430 1.00 17.18 90 VAL B N 1
ATOM 3200 C CA . VAL B 1 110 ? 47.138 88.740 10.139 1.00 17.26 90 VAL B CA 1
ATOM 3201 C C . VAL B 1 110 ? 47.122 87.405 10.853 1.00 16.70 90 VAL B C 1
ATOM 3202 O O . VAL B 1 110 ? 47.913 86.513 10.535 1.00 18.10 90 VAL B O 1
ATOM 3206 N N . SER B 1 111 ? 46.259 87.268 11.857 1.00 16.44 91 SER B N 1
ATOM 3207 C CA . SER B 1 111 ? 46.247 86.062 12.705 1.00 15.62 91 SER B CA 1
ATOM 3208 C C . SER B 1 111 ? 45.156 85.117 12.267 1.00 16.70 91 SER B C 1
ATOM 3209 O O . SER B 1 111 ? 43.996 85.287 12.636 1.00 17.11 91 SER B O 1
ATOM 3212 N N . LEU B 1 112 ? 45.526 84.133 11.461 1.00 17.80 92 LEU B N 1
ATOM 3213 C CA . LEU B 1 112 ? 44.532 83.212 10.918 1.00 18.32 92 LEU B CA 1
ATOM 3214 C C . LEU B 1 112 ? 44.438 81.955 11.770 1.00 18.29 92 LEU B C 1
ATOM 3215 O O . LEU B 1 112 ? 45.412 81.206 11.867 1.00 19.36 92 LEU B O 1
ATOM 3220 N N . GLY B 1 113 ? 43.279 81.691 12.367 1.00 17.48 93 GLY B N 1
ATOM 3221 C CA . GLY B 1 113 ? 43.057 80.409 13.029 1.00 17.92 93 GLY B CA 1
ATOM 3222 C C . GLY B 1 113 ? 42.628 80.523 14.477 1.00 17.84 93 GLY B C 1
ATOM 3223 O O . GLY B 1 113 ? 41.890 81.452 14.846 1.00 17.96 93 GLY B O 1
ATOM 3224 N N . GLY B 1 114 ? 43.073 79.562 15.288 1.00 19.00 94 GLY B N 1
ATOM 3225 C CA . GLY B 1 114 ? 42.621 79.431 16.663 1.00 19.62 94 GLY B CA 1
ATOM 3226 C C . GLY B 1 114 ? 43.178 80.428 17.654 1.00 18.93 94 GLY B C 1
ATOM 3227 O O . GLY B 1 114 ? 43.903 81.368 17.292 1.00 17.93 94 GLY B O 1
ATOM 3228 N N . GLY B 1 115 ? 42.852 80.214 18.925 1.00 18.53 95 GLY B N 1
ATOM 3229 C CA . GLY B 1 115 ? 43.289 81.081 19.993 1.00 17.74 95 GLY B CA 1
ATOM 3230 C C . GLY B 1 115 ? 44.812 81.187 20.140 1.00 17.89 95 GLY B C 1
ATOM 3231 O O . GLY B 1 115 ? 45.334 82.245 20.508 1.00 18.79 95 GLY B O 1
ATOM 3232 N N A SER B 1 116 ? 45.529 80.105 19.854 0.50 18.43 96 SER B N 1
ATOM 3233 N N B SER B 1 116 ? 45.532 80.106 19.836 0.50 18.40 96 SER B N 1
ATOM 3234 C CA A SER B 1 116 ? 46.990 80.151 19.927 0.50 18.87 96 SER B CA 1
ATOM 3235 C CA B SER B 1 116 ? 47.001 80.139 19.931 0.50 18.84 96 SER B CA 1
ATOM 3236 C C A SER B 1 116 ? 47.526 81.156 18.911 0.50 18.16 96 SER B C 1
ATOM 3237 C C B SER B 1 116 ? 47.597 81.065 18.866 0.50 18.26 96 SER B C 1
ATOM 3238 O O A SER B 1 116 ? 48.452 81.915 19.207 0.50 18.35 96 SER B O 1
ATOM 3239 O O B SER B 1 116 ? 48.637 81.684 19.088 0.50 18.57 96 SER B O 1
ATOM 3244 N N . THR B 1 117 ? 46.928 81.178 17.723 1.00 17.31 97 THR B N 1
ATOM 3245 C CA . THR B 1 117 ? 47.388 82.076 16.663 1.00 16.77 97 THR B CA 1
ATOM 3246 C C . THR B 1 117 ? 47.033 83.518 17.037 1.00 16.21 97 THR B C 1
ATOM 3247 O O . THR B 1 117 ? 47.859 84.433 16.884 1.00 16.57 97 THR B O 1
ATOM 3251 N N . THR B 1 118 ? 45.840 83.728 17.602 1.00 16.06 98 THR B N 1
ATOM 3252 C CA . THR B 1 118 ? 45.516 85.072 18.109 1.00 15.08 98 THR B CA 1
ATOM 3253 C C . THR B 1 118 ? 46.536 85.502 19.190 1.00 15.43 98 THR B C 1
ATOM 3254 O O . THR B 1 118 ? 47.008 86.641 19.180 1.00 14.93 98 THR B O 1
ATOM 3258 N N . GLY B 1 119 ? 46.888 84.587 20.103 1.00 16.06 99 GLY B N 1
ATOM 3259 C CA . GLY B 1 119 ? 47.883 84.871 21.144 1.00 16.87 99 GLY B CA 1
ATOM 3260 C C . GLY B 1 119 ? 49.237 85.288 20.587 1.00 16.98 99 GLY B C 1
ATOM 3261 O O . GLY B 1 119 ? 49.844 86.254 21.072 1.00 18.14 99 GLY B O 1
ATOM 3262 N N . LEU B 1 120 ? 49.715 84.565 19.574 1.00 16.76 100 LEU B N 1
ATOM 3263 C CA . LEU B 1 120 ? 50.989 84.925 18.929 1.00 17.61 100 LEU B CA 1
ATOM 3264 C C . LEU B 1 120 ? 50.928 86.348 18.386 1.00 16.96 100 LEU B C 1
ATOM 3265 O O . LEU B 1 120 ? 51.847 87.137 18.600 1.00 17.05 100 LEU B O 1
ATOM 3270 N N . GLY B 1 121 ? 49.846 86.672 17.682 1.00 15.97 101 GLY B N 1
ATOM 3271 C CA . GLY B 1 121 ? 49.708 88.034 17.148 1.00 16.67 101 GLY B CA 1
ATOM 3272 C C . GLY B 1 121 ? 49.740 89.097 18.239 1.00 16.25 101 GLY B C 1
ATOM 3273 O O . GLY B 1 121 ? 50.353 90.155 18.067 1.00 17.47 101 GLY B O 1
ATOM 3274 N N . LYS B 1 122 ? 49.076 88.821 19.363 1.00 15.25 102 LYS B N 1
ATOM 3275 C CA . LYS B 1 122 ? 49.096 89.732 20.501 1.00 15.92 102 LYS B CA 1
ATOM 3276 C C . LYS B 1 122 ? 50.509 89.907 21.081 1.00 16.63 102 LYS B C 1
ATOM 3277 O O . LYS B 1 122 ? 50.912 91.030 21.436 1.00 18.29 102 LYS B O 1
ATOM 3283 N N . ALA B 1 123 ? 51.245 88.795 21.168 1.00 17.68 103 ALA B N 1
ATOM 3284 C CA . ALA B 1 123 ? 52.613 88.808 21.690 1.00 18.88 103 ALA B CA 1
ATOM 3285 C C . ALA B 1 123 ? 53.527 89.616 20.777 1.00 19.54 103 ALA B C 1
ATOM 3286 O O . ALA B 1 123 ? 54.415 90.323 21.251 1.00 20.97 103 ALA B O 1
ATOM 3288 N N . ILE B 1 124 ? 53.291 89.515 19.469 1.00 18.31 104 ILE B N 1
ATOM 3289 C CA . ILE B 1 124 ? 54.036 90.326 18.511 1.00 19.61 104 ILE B CA 1
ATOM 3290 C C . ILE B 1 124 ? 53.641 91.789 18.657 1.00 19.85 104 ILE B C 1
ATOM 3291 O O . ILE B 1 124 ? 54.508 92.669 18.676 1.00 20.28 104 ILE B O 1
ATOM 3296 N N . ALA B 1 125 ? 52.344 92.042 18.781 1.00 18.81 105 ALA B N 1
ATOM 3297 C CA . ALA B 1 125 ? 51.856 93.413 18.927 1.00 19.19 105 ALA B CA 1
ATOM 3298 C C . ALA B 1 125 ? 52.426 94.092 20.173 1.00 20.97 105 ALA B C 1
ATOM 3299 O O . ALA B 1 125 ? 52.788 95.284 20.151 1.00 21.64 105 ALA B O 1
ATOM 3301 N N . LEU B 1 126 ? 52.523 93.326 21.251 1.00 20.92 106 LEU B N 1
ATOM 3302 C CA . LEU B 1 126 ? 53.093 93.827 22.504 1.00 22.89 106 LEU B CA 1
ATOM 3303 C C . LEU B 1 126 ? 54.490 94.416 22.277 1.00 24.06 106 LEU B C 1
ATOM 3304 O O . LEU B 1 126 ? 54.832 95.476 22.816 1.00 25.74 106 LEU B O 1
ATOM 3309 N N . ARG B 1 127 ? 55.270 93.729 21.447 1.00 23.24 107 ARG B N 1
ATOM 3310 C CA . ARG B 1 127 ? 56.690 94.029 21.274 1.00 24.74 107 ARG B CA 1
ATOM 3311 C C . ARG B 1 127 ? 57.000 94.984 20.121 1.00 24.19 107 ARG B C 1
ATOM 3312 O O . ARG B 1 127 ? 58.063 95.605 20.103 1.00 26.21 107 ARG B O 1
ATOM 3320 N N . THR B 1 128 ? 56.077 95.087 19.164 1.00 22.90 108 THR B N 1
ATOM 3321 C CA . THR B 1 128 ? 56.327 95.802 17.905 1.00 22.83 108 THR B CA 1
ATOM 3322 C C . THR B 1 128 ? 55.296 96.868 17.583 1.00 22.42 108 THR B C 1
ATOM 3323 O O . THR B 1 128 ? 55.459 97.597 16.599 1.00 21.86 108 THR B O 1
ATOM 3327 N N . ASP B 1 129 ? 54.215 96.922 18.364 1.00 22.37 109 ASP B N 1
ATOM 3328 C CA . ASP B 1 129 ? 53.096 97.840 18.097 1.00 22.44 109 ASP B CA 1
ATOM 3329 C C . ASP B 1 129 ? 52.323 97.465 16.816 1.00 21.96 109 ASP B C 1
ATOM 3330 O O . ASP B 1 129 ? 51.490 98.238 16.340 1.00 22.55 109 ASP B O 1
ATOM 3335 N N . ALA B 1 130 ? 52.539 96.249 16.304 1.00 21.47 110 ALA B N 1
ATOM 3336 C CA . ALA B 1 130 ? 51.848 95.780 15.094 1.00 20.30 110 ALA B CA 1
ATOM 3337 C C . ALA B 1 130 ? 50.339 95.861 15.254 1.00 19.14 110 ALA B C 1
ATOM 3338 O O . ALA B 1 130 ? 49.795 95.274 16.190 1.00 18.74 110 ALA B O 1
ATOM 3340 N N . PRO B 1 131 ? 49.650 96.564 14.343 1.00 18.84 111 PRO B N 1
ATOM 3341 C CA . PRO B 1 131 ? 48.200 96.354 14.266 1.00 18.07 111 PRO B CA 1
ATOM 3342 C C . PRO B 1 131 ? 47.896 94.897 13.955 1.00 17.35 111 PRO B C 1
ATOM 3343 O O . PRO B 1 131 ? 48.687 94.214 13.293 1.00 18.14 111 PRO B O 1
ATOM 3347 N N . GLN B 1 132 ? 46.765 94.412 14.459 1.00 16.09 112 GLN B N 1
ATOM 3348 C CA . GLN B 1 132 ? 46.367 93.008 14.300 1.00 15.27 112 GLN B CA 1
ATOM 3349 C C . GLN B 1 132 ? 45.050 92.947 13.524 1.00 15.15 112 GLN B C 1
ATOM 3350 O O . GLN B 1 132 ? 44.092 93.654 13.853 1.00 15.99 112 GLN B O 1
ATOM 3356 N N . ILE B 1 133 ? 45.013 92.086 12.514 1.00 15.04 113 ILE B N 1
ATOM 3357 C CA . ILE B 1 133 ? 43.784 91.708 11.820 1.00 15.27 113 ILE B CA 1
ATOM 3358 C C . ILE B 1 133 ? 43.601 90.240 12.093 1.00 14.36 113 ILE B C 1
ATOM 3359 O O . ILE B 1 133 ? 44.434 89.425 11.655 1.00 15.83 113 ILE B O 1
ATOM 3364 N N . VAL B 1 134 ? 42.590 89.910 12.889 1.00 14.13 114 VAL B N 1
ATOM 3365 C CA . VAL B 1 134 ? 42.384 88.546 13.343 1.00 13.94 114 VAL B CA 1
ATOM 3366 C C . VAL B 1 134 ? 41.264 87.886 12.569 1.00 14.79 114 VAL B C 1
ATOM 3367 O O . VAL B 1 134 ? 40.206 88.491 12.352 1.00 15.26 114 VAL B O 1
ATOM 3371 N N . ILE B 1 135 ? 41.520 86.652 12.140 1.00 14.81 115 ILE B N 1
ATOM 3372 C CA . ILE B 1 135 ? 40.518 85.855 11.427 1.00 14.63 115 ILE B CA 1
ATOM 3373 C C . ILE B 1 135 ? 40.291 84.577 12.255 1.00 14.42 115 ILE B C 1
ATOM 3374 O O . ILE B 1 135 ? 40.933 83.541 12.007 1.00 14.56 115 ILE B O 1
ATOM 3379 N N . PRO B 1 136 ? 39.415 84.654 13.274 1.00 14.75 116 PRO B N 1
ATOM 3380 C CA . PRO B 1 136 ? 39.231 83.507 14.165 1.00 14.41 116 PRO B CA 1
ATOM 3381 C C . PRO B 1 136 ? 38.465 82.353 13.536 1.00 14.81 116 PRO B C 1
ATOM 3382 O O . PRO B 1 136 ? 37.531 82.559 12.772 1.00 16.25 116 PRO B O 1
ATOM 3386 N N . THR B 1 137 ? 38.887 81.141 13.871 1.00 14.45 117 THR B N 1
ATOM 3387 C CA . THR B 1 137 ? 38.233 79.929 13.385 1.00 15.11 117 THR B CA 1
ATOM 3388 C C . THR B 1 137 ? 37.624 79.110 14.523 1.00 15.49 117 THR B C 1
ATOM 3389 O O . THR B 1 137 ? 37.118 78.009 14.303 1.00 16.19 117 THR B O 1
ATOM 3393 N N . THR B 1 138 ? 37.680 79.650 15.744 1.00 14.05 118 THR B N 1
ATOM 3394 C CA . THR B 1 138 ? 37.168 78.960 16.936 1.00 14.25 118 THR B CA 1
ATOM 3395 C C . THR B 1 138 ? 36.344 79.910 17.780 1.00 13.86 118 THR B C 1
ATOM 3396 O O . THR B 1 138 ? 36.150 81.075 17.418 1.00 14.58 118 THR B O 1
ATOM 3400 N N . TYR B 1 139 ? 35.917 79.417 18.941 1.00 12.90 119 TYR B N 1
ATOM 3401 C CA . TYR B 1 139 ? 35.098 80.207 19.892 1.00 12.57 119 TYR B CA 1
ATOM 3402 C C . TYR B 1 139 ? 35.939 80.761 21.043 1.00 12.69 119 TYR B C 1
ATOM 3403 O O . TYR B 1 139 ? 35.367 81.193 22.052 1.00 13.67 119 TYR B O 1
ATOM 3412 N N . ALA B 1 140 ? 37.263 80.795 20.880 1.00 13.01 120 ALA B N 1
ATOM 3413 C CA . ALA B 1 140 ? 38.147 81.300 21.952 1.00 14.09 120 ALA B CA 1
ATOM 3414 C C . ALA B 1 140 ? 37.837 82.714 22.427 1.00 13.83 120 ALA B C 1
ATOM 3415 O O . ALA B 1 140 ? 37.964 82.999 23.616 1.00 14.62 120 ALA B O 1
ATOM 3417 N N . GLY B 1 141 ? 37.460 83.590 21.507 1.00 13.27 121 GLY B N 1
ATOM 3418 C CA . GLY B 1 141 ? 37.109 84.964 21.862 1.00 13.38 121 GLY B CA 1
ATOM 3419 C C . GLY B 1 141 ? 38.283 85.881 22.144 1.00 13.34 121 GLY B C 1
ATOM 3420 O O . GLY B 1 141 ? 38.082 87.067 22.414 1.00 13.55 121 GLY B O 1
ATOM 3421 N N . SER B 1 142 ? 39.503 85.343 22.033 1.00 13.16 122 SER B N 1
ATOM 3422 C CA . SER B 1 142 ? 40.711 86.120 22.316 1.00 14.03 122 SER B CA 1
ATOM 3423 C C . SER B 1 142 ? 40.827 87.342 21.418 1.00 14.13 122 SER B C 1
ATOM 3424 O O . SER B 1 142 ? 41.416 88.364 21.794 1.00 14.53 122 SER B O 1
ATOM 3427 N N . GLU B 1 143 ? 40.246 87.234 20.232 1.00 13.13 123 GLU B N 1
ATOM 3428 C CA . GLU B 1 143 ? 40.303 88.299 19.223 1.00 13.67 123 GLU B CA 1
ATOM 3429 C C . GLU B 1 143 ? 39.681 89.615 19.671 1.00 13.42 123 GLU B C 1
ATOM 3430 O O . GLU B 1 143 ? 39.939 90.659 19.044 1.00 13.76 123 GLU B O 1
ATOM 3436 N N . VAL B 1 144 ? 38.878 89.575 20.746 1.00 13.13 124 VAL B N 1
ATOM 3437 C CA . VAL B 1 144 ? 38.210 90.780 21.244 1.00 12.63 124 VAL B CA 1
ATOM 3438 C C . VAL B 1 144 ? 38.486 91.010 22.724 1.00 12.59 124 VAL B C 1
ATOM 3439 O O . VAL B 1 144 ? 37.704 91.680 23.414 1.00 14.35 124 VAL B O 1
ATOM 3443 N N . THR B 1 145 ? 39.641 90.523 23.189 1.00 13.72 125 THR B N 1
ATOM 3444 C CA . THR B 1 145 ? 40.096 90.874 24.520 1.00 14.57 125 THR B CA 1
ATOM 3445 C C . THR B 1 145 ? 41.470 91.543 24.500 1.00 15.83 125 THR B C 1
ATOM 3446 O O . THR B 1 145 ? 42.266 91.290 23.595 1.00 15.35 125 THR B O 1
ATOM 3450 N N . PRO B 1 146 ? 41.766 92.333 25.541 1.00 16.41 126 PRO B N 1
ATOM 3451 C CA . PRO B 1 146 ? 43.103 92.935 25.710 1.00 17.23 126 PRO B CA 1
ATOM 3452 C C . PRO B 1 146 ? 44.031 92.063 26.572 1.00 18.01 126 PRO B C 1
ATOM 3453 O O . PRO B 1 146 ? 45.041 92.560 27.103 1.00 19.57 126 PRO B O 1
ATOM 3457 N N . ILE B 1 147 ? 43.708 90.773 26.691 1.00 17.54 127 ILE B N 1
ATOM 3458 C CA . ILE B 1 147 ? 44.420 89.872 27.584 1.00 19.62 127 ILE B CA 1
ATOM 3459 C C . ILE B 1 147 ? 45.406 89.002 26.815 1.00 19.84 127 ILE B C 1
ATOM 3460 O O . ILE B 1 147 ? 45.075 88.421 25.792 1.00 18.22 127 ILE B O 1
ATOM 3465 N N . LEU B 1 148 ? 46.606 88.866 27.361 1.00 21.06 128 LEU B N 1
ATOM 3466 C CA . LEU B 1 148 ? 47.609 88.010 26.740 1.00 22.14 128 LEU B CA 1
ATOM 3467 C C . LEU B 1 148 ? 48.288 87.101 27.755 1.00 23.64 128 LEU B C 1
ATOM 3468 O O . LEU B 1 148 ? 48.901 87.575 28.715 1.00 24.96 128 LEU B O 1
ATOM 3473 N N . GLY B 1 149 ? 48.162 85.794 27.540 1.00 23.82 129 GLY B N 1
ATOM 3474 C CA . GLY B 1 149 ? 48.938 84.824 28.319 1.00 26.31 129 GLY B CA 1
ATOM 3475 C C . GLY B 1 149 ? 50.159 84.378 27.531 1.00 26.34 129 GLY B C 1
ATOM 3476 O O . GLY B 1 149 ? 50.070 84.163 26.330 1.00 25.44 129 GLY B O 1
ATOM 3477 N N . GLN B 1 150 ? 51.293 84.226 28.213 1.00 28.16 130 GLN B N 1
ATOM 3478 C CA . GLN B 1 150 ? 52.530 83.754 27.596 1.00 28.92 130 GLN B CA 1
ATOM 3479 C C . GLN B 1 150 ? 53.226 82.724 28.483 1.00 31.45 130 GLN B C 1
ATOM 3480 O O . GLN B 1 150 ? 52.938 82.640 29.675 1.00 33.57 130 GLN B O 1
ATOM 3486 N N . THR B 1 151 ? 54.140 81.953 27.898 1.00 32.32 131 THR B N 1
ATOM 3487 C CA . THR B 1 151 ? 54.992 81.030 28.659 1.00 34.85 131 THR B CA 1
ATOM 3488 C C . THR B 1 151 ? 56.455 81.361 28.349 1.00 36.87 131 THR B C 1
ATOM 3489 O O . THR B 1 151 ? 56.829 81.521 27.186 1.00 35.62 131 THR B O 1
ATOM 3493 N N . GLU B 1 152 ? 57.270 81.486 29.390 1.00 40.41 132 GLU B N 1
ATOM 3494 C CA . GLU B 1 152 ? 58.678 81.816 29.198 1.00 43.41 132 GLU B CA 1
ATOM 3495 C C . GLU B 1 152 ? 59.521 80.886 30.039 1.00 46.28 132 GLU B C 1
ATOM 3496 O O . GLU B 1 152 ? 59.418 80.894 31.269 1.00 47.62 132 GLU B O 1
ATOM 3502 N N . ASN B 1 153 ? 60.347 80.084 29.364 1.00 48.00 133 ASN B N 1
ATOM 3503 C CA . ASN B 1 153 ? 61.095 79.002 30.008 1.00 51.10 133 ASN B CA 1
ATOM 3504 C C . ASN B 1 153 ? 60.212 78.287 31.033 1.00 51.57 133 ASN B C 1
ATOM 3505 O O . ASN B 1 153 ? 60.611 78.095 32.180 1.00 53.76 133 ASN B O 1
ATOM 3510 N N . GLY B 1 154 ? 58.990 77.944 30.616 1.00 49.84 134 GLY B N 1
ATOM 3511 C CA . GLY B 1 154 ? 58.032 77.250 31.484 1.00 49.88 134 GLY B CA 1
ATOM 3512 C C . GLY B 1 154 ? 57.117 78.137 32.321 1.00 49.37 134 GLY B C 1
ATOM 3513 O O . GLY B 1 154 ? 56.115 77.667 32.858 1.00 49.27 134 GLY B O 1
ATOM 3514 N N . VAL B 1 155 ? 57.449 79.421 32.432 1.00 48.83 135 VAL B N 1
ATOM 3515 C CA . VAL B 1 155 ? 56.710 80.330 33.314 1.00 48.13 135 VAL B CA 1
ATOM 3516 C C . VAL B 1 155 ? 55.537 80.988 32.568 1.00 45.27 135 VAL B C 1
ATOM 3517 O O . VAL B 1 155 ? 55.750 81.808 31.673 1.00 43.99 135 VAL B O 1
ATOM 3521 N N . LYS B 1 156 ? 54.309 80.606 32.921 1.00 43.91 136 LYS B N 1
ATOM 3522 C CA . LYS B 1 156 ? 53.110 81.235 32.350 1.00 41.66 136 LYS B CA 1
ATOM 3523 C C . LYS B 1 156 ? 52.811 82.562 33.046 1.00 41.38 136 LYS B C 1
ATOM 3524 O O . LYS B 1 156 ? 52.855 82.660 34.275 1.00 42.74 136 LYS B O 1
ATOM 3526 N N . THR B 1 157 ? 52.538 83.585 32.244 1.00 38.93 137 THR B N 1
ATOM 3527 C CA . THR B 1 157 ? 52.245 84.930 32.736 1.00 38.53 137 THR B CA 1
ATOM 3528 C C . THR B 1 157 ? 51.016 85.452 31.998 1.00 35.54 137 THR B C 1
ATOM 3529 O O . THR B 1 157 ? 50.730 85.007 30.881 1.00 34.37 137 THR B O 1
ATOM 3533 N N . THR B 1 158 ? 50.287 86.374 32.621 1.00 34.96 138 THR B N 1
ATOM 3534 C CA . THR B 1 158 ? 49.141 87.022 31.967 1.00 33.34 138 THR B CA 1
ATOM 3535 C C . THR B 1 158 ? 49.276 88.531 32.105 1.00 33.21 138 THR B C 1
ATOM 3536 O O . THR B 1 158 ? 49.541 89.035 33.192 1.00 35.37 138 THR B O 1
ATOM 3540 N N . LEU B 1 159 ? 49.114 89.248 30.996 1.00 31.46 139 LEU B N 1
ATOM 3541 C CA . LEU B 1 159 ? 49.061 90.701 31.062 1.00 31.39 139 LEU B CA 1
ATOM 3542 C C . LEU B 1 159 ? 47.869 91.219 30.292 1.00 29.93 139 LEU B C 1
ATOM 3543 O O . LEU B 1 159 ? 47.269 90.499 29.488 1.00 27.46 139 LEU B O 1
ATOM 3548 N N . ARG B 1 160 ? 47.509 92.463 30.553 1.00 29.81 140 ARG B N 1
ATOM 3549 C CA . ARG B 1 160 ? 46.475 93.096 29.764 1.00 29.71 140 ARG B CA 1
ATOM 3550 C C . ARG B 1 160 ? 46.791 94.555 29.528 1.00 29.74 140 ARG B C 1
ATOM 3551 O O . ARG B 1 160 ? 47.444 95.217 30.341 1.00 31.26 140 ARG B O 1
ATOM 3559 N N . GLY B 1 161 ? 46.329 95.044 28.388 1.00 28.31 141 GLY B N 1
ATOM 3560 C CA . GLY B 1 161 ? 46.502 96.443 28.063 1.00 28.80 141 GLY B CA 1
ATOM 3561 C C . GLY B 1 161 ? 45.933 96.777 26.709 1.00 28.04 141 GLY B C 1
ATOM 3562 O O . GLY B 1 161 ? 45.692 95.882 25.899 1.00 25.60 141 GLY B O 1
ATOM 3563 N N . PRO B 1 162 ? 45.751 98.081 26.442 1.00 28.65 142 PRO B N 1
ATOM 3564 C CA . PRO B 1 162 ? 45.161 98.542 25.182 1.00 28.16 142 PRO B CA 1
ATOM 3565 C C . PRO B 1 162 ? 45.976 98.121 23.956 1.00 26.47 142 PRO B C 1
ATOM 3566 O O . PRO B 1 162 ? 45.398 97.925 22.886 1.00 26.08 142 PRO B O 1
ATOM 3570 N N . GLU B 1 163 ? 47.290 97.970 24.112 1.00 27.04 143 GLU B N 1
ATOM 3571 C CA . GLU B 1 163 ? 48.167 97.556 23.013 1.00 26.88 143 GLU B CA 1
ATOM 3572 C C . GLU B 1 163 ? 47.913 96.115 22.558 1.00 24.89 143 GLU B C 1
ATOM 3573 O O . GLU B 1 163 ? 48.281 95.720 21.452 1.00 25.05 143 GLU B O 1
ATOM 3579 N N . ILE B 1 164 ? 47.232 95.345 23.398 1.00 22.16 144 ILE B N 1
ATOM 3580 C CA . ILE B 1 164 ? 46.976 93.941 23.099 1.00 20.49 144 ILE B CA 1
ATOM 3581 C C . ILE B 1 164 ? 45.687 93.723 22.300 1.00 18.11 144 ILE B C 1
ATOM 3582 O O . ILE B 1 164 ? 45.592 92.767 21.538 1.00 17.63 144 ILE B O 1
ATOM 3587 N N . LEU B 1 165 ? 44.700 94.597 22.482 1.00 17.91 145 LEU B N 1
ATOM 3588 C CA . LEU B 1 165 ? 43.383 94.435 21.835 1.00 17.11 145 LEU B CA 1
ATOM 3589 C C . LEU B 1 165 ? 43.511 94.594 20.326 1.00 16.59 145 LEU B C 1
ATOM 3590 O O . LEU B 1 165 ? 43.961 95.630 19.854 1.00 17.01 145 LEU B O 1
ATOM 3595 N N . PRO B 1 166 ? 43.114 93.570 19.560 1.00 14.90 146 PRO B N 1
ATOM 3596 C CA . PRO B 1 166 ? 43.222 93.671 18.100 1.00 15.34 146 PRO B CA 1
ATOM 3597 C C . PRO B 1 166 ? 42.363 94.779 17.521 1.00 15.37 146 PRO B C 1
ATOM 3598 O O . PRO B 1 166 ? 41.234 95.009 17.983 1.00 15.72 146 PRO B O 1
ATOM 3602 N N . GLU B 1 167 ? 42.915 95.458 16.509 1.00 15.65 147 GLU B N 1
ATOM 3603 C CA . GLU B 1 167 ? 42.230 96.534 15.806 1.00 16.29 147 GLU B CA 1
ATOM 3604 C C . GLU B 1 167 ? 41.102 96.065 14.887 1.00 15.39 147 GLU B C 1
ATOM 3605 O O . GLU B 1 167 ? 40.128 96.782 14.689 1.00 15.92 147 GLU B O 1
ATOM 3611 N N . VAL B 1 168 ? 41.263 94.899 14.282 1.00 14.28 148 VAL B N 1
ATOM 3612 C CA . VAL B 1 168 ? 40.303 94.428 13.284 1.00 14.07 148 VAL B CA 1
ATOM 3613 C C . VAL B 1 168 ? 40.064 92.943 13.472 1.00 13.33 148 VAL B C 1
ATOM 3614 O O . VAL B 1 168 ? 41.010 92.185 13.651 1.00 13.43 148 VAL B O 1
ATOM 3618 N N . VAL B 1 169 ? 38.801 92.532 13.403 1.00 12.43 149 VAL B N 1
ATOM 3619 C CA . VAL B 1 169 ? 38.441 91.103 13.424 1.00 12.46 149 VAL B CA 1
ATOM 3620 C C . VAL B 1 169 ? 37.517 90.829 12.269 1.00 12.82 149 VAL B C 1
ATOM 3621 O O . VAL B 1 169 ? 36.583 91.605 12.027 1.00 14.14 149 VAL B O 1
ATOM 3625 N N . ILE B 1 170 ? 37.796 89.743 11.541 1.00 13.70 150 ILE B N 1
ATOM 3626 C CA . ILE B 1 170 ? 36.958 89.298 10.439 1.00 14.67 150 ILE B CA 1
ATOM 3627 C C . ILE B 1 170 ? 36.375 87.943 10.843 1.00 14.46 150 ILE B C 1
ATOM 3628 O O . ILE B 1 170 ? 37.115 86.947 10.947 1.00 14.30 150 ILE B O 1
ATOM 3633 N N . TYR B 1 171 ? 35.063 87.933 11.090 1.00 13.79 151 TYR B N 1
ATOM 3634 C CA . TYR B 1 171 ? 34.314 86.728 11.473 1.00 13.87 151 TYR B CA 1
ATOM 3635 C C . TYR B 1 171 ? 33.615 86.141 10.264 1.00 14.73 151 TYR B C 1
ATOM 3636 O O . TYR B 1 171 ? 32.647 86.718 9.762 1.00 14.94 151 TYR B O 1
ATOM 3645 N N . ASP B 1 172 ? 34.069 84.962 9.848 1.00 14.44 152 ASP B N 1
ATOM 3646 C CA . ASP B 1 172 ? 33.515 84.275 8.706 1.00 15.89 152 ASP B CA 1
ATOM 3647 C C . ASP B 1 172 ? 33.145 82.859 9.160 1.00 15.55 152 ASP B C 1
ATOM 3648 O O . ASP B 1 172 ? 34.018 82.012 9.335 1.00 15.67 152 ASP B O 1
ATOM 3653 N N . ALA B 1 173 ? 31.854 82.623 9.359 1.00 16.50 153 ALA B N 1
ATOM 3654 C CA . ALA B 1 173 ? 31.408 81.329 9.892 1.00 16.63 153 ALA B CA 1
ATOM 3655 C C . ALA B 1 173 ? 31.811 80.141 9.024 1.00 17.89 153 ALA B C 1
ATOM 3656 O O . ALA B 1 173 ? 31.873 79.020 9.511 1.00 17.88 153 ALA B O 1
ATOM 3658 N N . GLU B 1 174 ? 32.042 80.362 7.725 1.00 18.00 154 GLU B N 1
ATOM 3659 C CA . GLU B 1 174 ? 32.431 79.270 6.847 1.00 20.66 154 GLU B CA 1
ATOM 3660 C C . GLU B 1 174 ? 33.767 78.667 7.290 1.00 20.06 154 GLU B C 1
ATOM 3661 O O . GLU B 1 174 ? 34.056 77.508 6.982 1.00 22.52 154 GLU B O 1
ATOM 3667 N N . LEU B 1 175 ? 34.569 79.446 8.005 1.00 17.59 155 LEU B N 1
ATOM 3668 C CA . LEU B 1 175 ? 35.884 78.993 8.467 1.00 17.39 155 LEU B CA 1
ATOM 3669 C C . LEU B 1 175 ? 35.817 78.174 9.756 1.00 17.27 155 LEU B C 1
ATOM 3670 O O . LEU B 1 175 ? 36.852 77.655 10.216 1.00 17.50 155 LEU B O 1
ATOM 3675 N N . THR B 1 176 ? 34.608 77.995 10.303 1.00 16.50 156 THR B N 1
ATOM 3676 C CA . THR B 1 176 ? 34.431 77.294 11.587 1.00 16.00 156 THR B CA 1
ATOM 3677 C C . THR B 1 176 ? 33.773 75.922 11.447 1.00 16.64 156 THR B C 1
ATOM 3678 O O . THR B 1 176 ? 33.525 75.255 12.444 1.00 16.25 156 THR B O 1
ATOM 3682 N N . LEU B 1 177 ? 33.477 75.531 10.215 1.00 17.88 157 LEU B N 1
ATOM 3683 C CA . LEU B 1 177 ? 32.696 74.319 9.969 1.00 18.44 157 LEU B CA 1
ATOM 3684 C C . LEU B 1 177 ? 33.444 73.055 10.370 1.00 19.07 157 LEU B C 1
ATOM 3685 O O . LEU B 1 177 ? 32.797 72.061 10.713 1.00 21.07 157 LEU B O 1
ATOM 3690 N N . GLY B 1 178 ? 34.780 73.101 10.367 1.00 17.70 158 GLY B N 1
ATOM 3691 C CA . GLY B 1 178 ? 35.616 71.972 10.790 1.00 17.65 158 GLY B CA 1
ATOM 3692 C C . GLY B 1 178 ? 35.827 71.798 12.287 1.00 16.69 158 GLY B C 1
ATOM 3693 O O . GLY B 1 178 ? 36.465 70.823 12.711 1.00 17.66 158 GLY B O 1
ATOM 3694 N N . LEU B 1 179 ? 35.307 72.712 13.112 1.00 15.14 159 LEU B N 1
ATOM 3695 C CA . LEU B 1 179 ? 35.523 72.608 14.553 1.00 15.53 159 LEU B CA 1
ATOM 3696 C C . LEU B 1 179 ? 34.794 71.354 15.082 1.00 15.67 159 LEU B C 1
ATOM 3697 O O . LEU B 1 179 ? 33.579 71.238 14.904 1.00 16.23 159 LEU B O 1
ATOM 3702 N N . PRO B 1 180 ? 35.527 70.371 15.655 1.00 15.39 160 PRO B N 1
ATOM 3703 C CA . PRO B 1 180 ? 34.805 69.148 16.051 1.00 15.14 160 PRO B CA 1
ATOM 3704 C C . PRO B 1 180 ? 33.683 69.441 17.051 1.00 14.58 160 PRO B C 1
ATOM 3705 O O . PRO B 1 180 ? 33.721 70.433 17.788 1.00 14.57 160 PRO B O 1
ATOM 3709 N N . VAL B 1 181 ? 32.674 68.577 17.074 1.00 14.85 161 VAL B N 1
ATOM 3710 C CA . VAL B 1 181 ? 31.515 68.852 17.907 1.00 15.43 161 VAL B CA 1
ATOM 3711 C C . VAL B 1 181 ? 31.875 68.913 19.386 1.00 15.78 161 VAL B C 1
ATOM 3712 O O . VAL B 1 181 ? 31.397 69.818 20.091 1.00 15.43 161 VAL B O 1
ATOM 3716 N N . GLY B 1 182 ? 32.706 67.991 19.871 1.00 16.48 162 GLY B N 1
ATOM 3717 C CA . GLY B 1 182 ? 33.006 67.959 21.301 1.00 16.53 162 GLY B CA 1
ATOM 3718 C C . GLY B 1 182 ? 33.548 69.295 21.800 1.00 15.93 162 GLY B C 1
ATOM 3719 O O . GLY B 1 182 ? 33.014 69.887 22.749 1.00 15.98 162 GLY B O 1
ATOM 3720 N N . ILE B 1 183 ? 34.590 69.781 21.134 1.00 15.29 163 ILE B N 1
ATOM 3721 C CA . ILE B 1 183 ? 35.209 71.046 21.526 1.00 15.31 163 ILE B CA 1
ATOM 3722 C C . ILE B 1 183 ? 34.294 72.212 21.197 1.00 14.09 163 ILE B C 1
ATOM 3723 O O . ILE B 1 183 ? 34.332 73.228 21.894 1.00 13.35 163 ILE B O 1
ATOM 3728 N N . SER B 1 184 ? 33.465 72.092 20.159 1.00 13.33 164 SER B N 1
ATOM 3729 C CA . SER B 1 184 ? 32.474 73.150 19.892 1.00 13.34 164 SER B CA 1
ATOM 3730 C C . SER B 1 184 ? 31.572 73.331 21.097 1.00 12.66 164 SER B C 1
ATOM 3731 O O . SER B 1 184 ? 31.259 74.471 21.488 1.00 12.70 164 SER B O 1
ATOM 3734 N N . MET B 1 185 ? 31.148 72.224 21.695 1.00 13.77 165 MET B N 1
ATOM 3735 C CA . MET B 1 185 ? 30.243 72.315 22.847 1.00 13.79 165 MET B CA 1
ATOM 3736 C C . MET B 1 185 ? 30.932 72.864 24.087 1.00 13.81 165 MET B C 1
ATOM 3737 O O . MET B 1 185 ? 30.404 73.762 24.744 1.00 13.44 165 MET B O 1
ATOM 3742 N N . THR B 1 186 ? 32.114 72.339 24.402 1.00 13.91 166 THR B N 1
ATOM 3743 C CA . THR B 1 186 ? 32.782 72.771 25.625 1.00 13.59 166 THR B CA 1
ATOM 3744 C C . THR B 1 186 ? 33.353 74.172 25.520 1.00 12.80 166 THR B C 1
ATOM 3745 O O . THR B 1 186 ? 33.209 74.963 26.467 1.00 13.00 166 THR B O 1
ATOM 3749 N N . SER B 1 187 ? 33.913 74.518 24.361 1.00 12.24 167 SER B N 1
ATOM 3750 C CA . SER B 1 187 ? 34.347 75.900 24.136 1.00 11.82 167 SER B CA 1
ATOM 3751 C C . SER B 1 187 ? 33.158 76.860 24.080 1.00 11.43 167 SER B C 1
ATOM 3752 O O . SER B 1 187 ? 33.270 78.019 24.486 1.00 12.38 167 SER B O 1
ATOM 3755 N N . GLY B 1 188 ? 32.000 76.381 23.602 1.00 12.08 168 GLY B N 1
ATOM 3756 C CA . GLY B 1 188 ? 30.803 77.216 23.628 1.00 12.07 168 GLY B CA 1
ATOM 3757 C C . GLY B 1 188 ? 30.369 77.510 25.045 1.00 11.86 168 GLY B C 1
ATOM 3758 O O . GLY B 1 188 ? 30.008 78.661 25.366 1.00 12.10 168 GLY B O 1
ATOM 3759 N N . LEU B 1 189 ? 30.427 76.492 25.909 1.00 11.77 169 LEU B N 1
ATOM 3760 C CA . LEU B 1 189 ? 30.129 76.690 27.334 1.00 12.05 169 LEU B CA 1
ATOM 3761 C C . LEU B 1 189 ? 31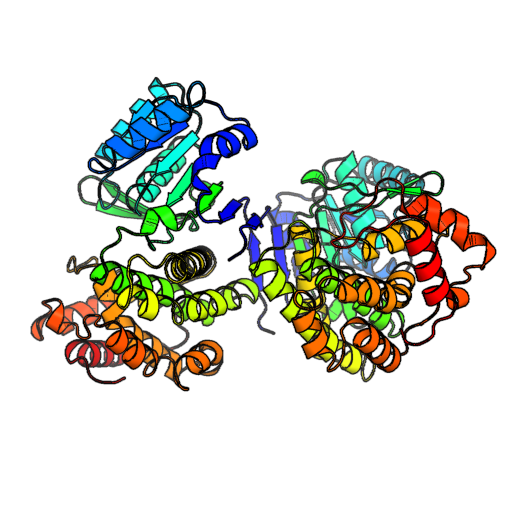.157 77.608 27.993 1.00 12.52 169 LEU B C 1
ATOM 3762 O O . LEU B 1 189 ? 30.774 78.446 28.817 1.00 12.41 169 LEU B O 1
ATOM 3767 N N . ASN B 1 190 ? 32.437 77.462 27.627 1.00 11.58 170 ASN B N 1
ATOM 3768 C CA . ASN B 1 190 ? 33.501 78.349 28.127 1.00 11.85 170 ASN B CA 1
ATOM 3769 C C . ASN B 1 190 ? 33.191 79.807 27.718 1.00 11.71 170 ASN B C 1
ATOM 3770 O O . ASN B 1 190 ? 33.353 80.732 28.529 1.00 13.06 170 ASN B O 1
ATOM 3775 N N . ALA B 1 191 ? 32.678 80.011 26.503 1.00 11.38 171 ALA B N 1
ATOM 3776 C CA . ALA B 1 191 ? 32.302 81.352 26.082 1.00 11.43 171 ALA B CA 1
ATOM 3777 C C . ALA B 1 191 ? 31.125 81.867 26.911 1.00 12.17 171 ALA B C 1
ATOM 3778 O O . ALA B 1 191 ? 31.144 83.012 27.419 1.00 11.62 171 ALA B O 1
ATOM 3780 N N . MET B 1 192 ? 30.120 81.006 27.098 1.00 12.07 172 MET B N 1
ATOM 3781 C CA . MET B 1 192 ? 28.964 81.381 27.933 1.00 11.46 172 MET B CA 1
ATOM 3782 C C . MET B 1 192 ? 29.394 81.804 29.330 1.00 11.72 172 MET B C 1
ATOM 3783 O O . MET B 1 192 ? 28.784 82.705 29.907 1.00 12.97 172 MET B O 1
ATOM 3788 N N . ALA B 1 193 ? 30.446 81.174 29.849 1.00 12.07 173 ALA B N 1
ATOM 3789 C CA . ALA B 1 193 ? 30.911 81.505 31.203 1.00 11.96 173 ALA B CA 1
ATOM 3790 C C . ALA B 1 193 ? 31.325 82.977 31.288 1.00 12.02 173 ALA B C 1
ATOM 3791 O O . ALA B 1 193 ? 31.077 83.635 32.308 1.00 13.33 173 ALA B O 1
ATOM 3793 N N . HIS B 1 194 ? 31.961 83.495 30.245 1.00 11.95 174 HIS B N 1
ATOM 3794 C CA . HIS B 1 194 ? 32.338 84.918 30.244 1.00 11.87 174 HIS B CA 1
ATOM 3795 C C . HIS B 1 194 ? 31.119 85.810 30.392 1.00 12.44 174 HIS B C 1
ATOM 3796 O O . HIS B 1 194 ? 31.118 86.772 31.176 1.00 12.87 174 HIS B O 1
ATOM 3803 N N . ALA B 1 195 ? 30.077 85.511 29.608 1.00 11.83 175 ALA B N 1
ATOM 3804 C CA . ALA B 1 195 ? 28.854 86.308 29.650 1.00 11.90 175 ALA B CA 1
ATOM 3805 C C . ALA B 1 195 ? 28.123 86.178 30.997 1.00 12.43 175 ALA B C 1
ATOM 3806 O O . ALA B 1 195 ? 27.611 87.179 31.528 1.00 13.25 175 ALA B O 1
ATOM 3808 N N . ALA B 1 196 ? 28.089 84.961 31.567 1.00 12.52 176 ALA B N 1
ATOM 3809 C CA . ALA B 1 196 ? 27.366 84.748 32.826 1.00 13.30 176 ALA B CA 1
ATOM 3810 C C . ALA B 1 196 ? 28.009 85.569 33.936 1.00 13.87 176 ALA B C 1
ATOM 3811 O O . ALA B 1 196 ? 27.309 86.275 34.688 1.00 14.23 176 ALA B O 1
ATOM 3813 N N . GLU B 1 197 ? 29.339 85.547 34.005 1.00 13.25 177 GLU B N 1
ATOM 3814 C CA . GLU B 1 197 ? 30.020 86.320 35.044 1.00 14.26 177 GLU B CA 1
ATOM 3815 C C . GLU B 1 197 ? 29.976 87.824 34.779 1.00 13.56 177 GLU B C 1
ATOM 3816 O O . GLU B 1 197 ? 29.958 88.624 35.723 1.00 14.57 177 GLU B O 1
ATOM 3822 N N . ALA B 1 198 ? 29.923 88.212 33.502 1.00 12.89 178 ALA B N 1
ATOM 3823 C CA . ALA B 1 198 ? 29.783 89.632 33.191 1.00 12.86 178 ALA B CA 1
ATOM 3824 C C . ALA B 1 198 ? 28.549 90.243 33.841 1.00 13.68 178 ALA B C 1
ATOM 3825 O O . ALA B 1 198 ? 28.574 91.405 34.213 1.00 13.97 178 ALA B O 1
ATOM 3827 N N . LEU B 1 199 ? 27.469 89.464 33.969 1.00 13.87 179 LEU B N 1
ATOM 3828 C CA . LEU B 1 199 ? 26.215 89.994 34.535 1.00 13.92 179 LEU B CA 1
ATOM 3829 C C . LEU B 1 199 ? 26.348 90.449 35.985 1.00 14.51 179 LEU B C 1
ATOM 3830 O O . LEU B 1 199 ? 25.594 91.337 36.424 1.00 15.49 179 LEU B O 1
ATOM 3835 N N . TYR B 1 200 ? 27.304 89.873 36.720 1.00 13.78 180 TYR B N 1
ATOM 3836 C CA . TYR B 1 200 ? 27.511 90.279 38.104 1.00 14.64 180 TYR B CA 1
ATOM 3837 C C . TYR B 1 200 ? 28.877 90.881 38.386 1.00 15.34 180 TYR B C 1
ATOM 3838 O O . TYR B 1 200 ? 29.267 91.014 39.546 1.00 16.10 180 TYR B O 1
ATOM 3847 N N . ALA B 1 201 ? 29.586 91.297 37.329 1.00 14.50 181 ALA B N 1
ATOM 3848 C CA . ALA B 1 201 ? 30.873 91.946 37.499 1.00 14.99 181 ALA B CA 1
ATOM 3849 C C . ALA B 1 201 ? 30.786 93.156 38.438 1.00 16.15 181 ALA B C 1
ATOM 3850 O O . ALA B 1 201 ? 29.790 93.892 38.444 1.00 17.18 181 ALA B O 1
ATOM 3852 N N . ARG B 1 202 ? 31.860 93.365 39.205 1.00 17.24 182 ARG B N 1
ATOM 3853 C CA . ARG B 1 202 ? 31.972 94.530 40.068 1.00 18.98 182 ARG B CA 1
ATOM 3854 C C . ARG B 1 202 ? 31.795 95.826 39.285 1.00 18.57 182 ARG B C 1
ATOM 3855 O O . ARG B 1 202 ? 31.161 96.778 39.772 1.00 19.75 182 ARG B O 1
ATOM 3863 N N . ASP B 1 203 ? 32.344 95.818 38.072 1.00 18.43 183 ASP B N 1
ATOM 3864 C CA . ASP B 1 203 ? 32.300 96.945 37.165 1.00 19.01 183 ASP B CA 1
ATOM 3865 C C . ASP B 1 203 ? 31.330 96.691 36.026 1.00 17.83 183 ASP B C 1
ATOM 3866 O O . ASP B 1 203 ? 31.576 97.128 34.893 1.00 18.97 183 ASP B O 1
ATOM 3871 N N . ARG B 1 204 ? 30.232 95.982 36.303 1.00 17.05 184 ARG B N 1
ATOM 3872 C CA . ARG B 1 204 ? 29.225 95.739 35.265 1.00 16.62 184 ARG B CA 1
ATOM 3873 C C . ARG B 1 204 ? 28.718 97.074 34.718 1.00 16.53 184 ARG B C 1
ATOM 3874 O O . ARG B 1 204 ? 28.684 98.086 35.427 1.00 18.80 184 ARG B O 1
ATOM 3882 N N . ASN B 1 205 ? 28.360 97.063 33.441 1.00 15.51 185 ASN B N 1
ATOM 3883 C CA . ASN B 1 205 ? 27.691 98.212 32.841 1.00 16.14 185 ASN B CA 1
ATOM 3884 C C . ASN B 1 205 ? 26.601 97.723 31.888 1.00 15.34 185 ASN B C 1
ATOM 3885 O O . ASN B 1 205 ? 26.611 96.559 31.472 1.00 14.91 185 ASN B O 1
ATOM 3890 N N . PRO B 1 206 ? 25.664 98.620 31.520 1.00 14.71 186 PRO B N 1
ATOM 3891 C CA . PRO B 1 206 ? 24.505 98.161 30.744 1.00 14.78 186 PRO B CA 1
ATOM 3892 C C . PRO B 1 206 ? 24.835 97.618 29.374 1.00 15.15 186 PRO B C 1
ATOM 3893 O O . PRO B 1 206 ? 24.111 96.729 28.898 1.00 15.05 186 PRO B O 1
ATOM 3897 N N . ILE B 1 207 ? 25.874 98.137 28.722 1.00 14.43 187 ILE B N 1
ATOM 3898 C CA . ILE B 1 207 ? 26.215 97.626 27.378 1.00 15.27 187 ILE B CA 1
ATOM 3899 C C . ILE B 1 207 ? 26.842 96.234 27.480 1.00 14.29 187 ILE B C 1
ATOM 3900 O O . ILE B 1 207 ? 26.413 95.306 26.773 1.00 14.94 187 ILE B O 1
ATOM 3905 N N . ALA B 1 208 ? 27.786 96.058 28.410 1.00 14.57 188 ALA B N 1
ATOM 3906 C CA . ALA B 1 208 ? 28.351 94.720 28.638 1.00 13.67 188 ALA B CA 1
ATOM 3907 C C . ALA B 1 208 ? 27.234 93.756 29.024 1.00 13.32 188 ALA B C 1
ATOM 3908 O O . ALA B 1 208 ? 27.202 92.618 28.534 1.00 13.37 188 ALA B O 1
ATOM 3910 N N . SER B 1 209 ? 26.296 94.216 29.868 1.00 14.04 189 SER B N 1
ATOM 3911 C CA . SER B 1 209 ? 25.243 93.297 30.293 1.00 14.38 189 SER B CA 1
ATOM 3912 C C . SER B 1 209 ? 24.314 92.918 29.136 1.00 14.26 189 SER B C 1
ATOM 3913 O O . SER B 1 209 ? 23.933 91.744 29.012 1.00 14.18 189 SER B O 1
ATOM 3916 N N . MET B 1 210 ? 23.955 93.882 28.273 1.00 14.57 190 MET B N 1
ATOM 3917 C CA . MET B 1 210 ? 23.115 93.568 27.110 1.00 14.79 190 MET B CA 1
ATOM 3918 C C . MET B 1 210 ? 23.833 92.625 26.156 1.00 14.08 190 MET B C 1
ATOM 3919 O O . MET B 1 210 ? 23.233 91.676 25.648 1.00 13.72 190 MET B O 1
ATOM 3924 N N A MET B 1 211 ? 25.119 92.885 25.934 0.50 13.68 191 MET B N 1
ATOM 3925 N N B MET B 1 211 ? 25.122 92.869 25.925 0.50 13.88 191 MET B N 1
ATOM 3926 C CA A MET B 1 211 ? 25.938 92.028 25.090 0.50 12.95 191 MET B CA 1
ATOM 3927 C CA B MET B 1 211 ? 25.898 92.003 25.039 0.50 13.24 191 MET B CA 1
ATOM 3928 C C A MET B 1 211 ? 25.986 90.623 25.655 0.50 12.72 191 MET B C 1
ATOM 3929 C C B MET B 1 211 ? 26.068 90.608 25.644 0.50 13.03 191 MET B C 1
ATOM 3930 O O A MET B 1 211 ? 25.893 89.649 24.896 0.50 12.58 191 MET B O 1
ATOM 3931 O O B MET B 1 211 ? 26.103 89.618 24.904 0.50 12.74 191 MET B O 1
ATOM 3940 N N . ALA B 1 212 ? 26.165 90.538 26.972 1.00 13.02 192 ALA B N 1
ATOM 3941 C CA . ALA B 1 212 ? 26.252 89.248 27.665 1.00 13.08 192 ALA B CA 1
ATOM 3942 C C . ALA B 1 212 ? 24.988 88.435 27.453 1.00 13.72 192 ALA B C 1
ATOM 3943 O O . ALA B 1 212 ? 25.062 87.247 27.093 1.00 14.49 192 ALA B O 1
ATOM 3945 N N . VAL B 1 213 ? 23.829 89.060 27.684 1.00 13.80 193 VAL B N 1
ATOM 3946 C CA . VAL B 1 213 ? 22.562 88.374 27.472 1.00 14.10 193 VAL B CA 1
ATOM 3947 C C . VAL B 1 213 ? 22.412 87.904 26.017 1.00 13.91 193 VAL B C 1
ATOM 3948 O O . VAL B 1 213 ? 21.981 86.765 25.770 1.00 14.68 193 VAL B O 1
ATOM 3952 N N . GLU B 1 214 ? 22.755 88.776 25.065 1.00 13.61 194 GLU B N 1
ATOM 3953 C CA . GLU B 1 214 ? 22.656 88.451 23.666 1.00 13.81 194 GLU B CA 1
ATOM 3954 C C . GLU B 1 214 ? 23.583 87.293 23.298 1.00 13.75 194 GLU B C 1
ATOM 3955 O O . GLU B 1 214 ? 23.190 86.406 22.542 1.00 14.12 194 GLU B O 1
ATOM 3961 N N . GLY B 1 215 ? 24.794 87.296 23.848 1.00 13.23 195 GLY B N 1
ATOM 3962 C CA . GLY B 1 215 ? 25.749 86.201 23.621 1.00 12.46 195 GLY B CA 1
ATOM 3963 C C . GLY B 1 215 ? 25.215 84.893 24.172 1.00 12.79 195 GLY B C 1
ATOM 3964 O O . GLY B 1 215 ? 25.366 83.836 23.558 1.00 13.56 195 GLY B O 1
ATOM 3965 N N . LEU B 1 216 ? 24.647 84.942 25.370 1.00 13.11 196 LEU B N 1
ATOM 3966 C CA . LEU B 1 216 ? 24.035 83.750 25.980 1.00 13.52 196 LEU B CA 1
ATOM 3967 C C . LEU B 1 216 ? 22.875 83.240 25.136 1.00 14.27 196 LEU B C 1
ATOM 3968 O O . LEU B 1 216 ? 22.774 82.031 24.899 1.00 14.45 196 LEU B O 1
ATOM 3973 N N . ARG B 1 217 ? 22.004 84.146 24.693 1.00 14.38 197 ARG B N 1
ATOM 3974 C CA . ARG B 1 217 ? 20.860 83.752 23.866 1.00 15.31 197 ARG B CA 1
ATOM 3975 C C . ARG B 1 217 ? 21.370 83.067 22.602 1.00 14.82 197 ARG B C 1
ATOM 3976 O O . ARG B 1 217 ? 20.842 82.029 22.207 1.00 15.74 197 ARG B O 1
ATOM 3984 N N . ALA B 1 218 ? 22.410 83.634 21.998 1.00 14.87 198 ALA B N 1
ATOM 3985 C CA . ALA B 1 218 ? 22.926 83.083 20.753 1.00 14.83 198 ALA B CA 1
ATOM 3986 C C . ALA B 1 218 ? 23.491 81.690 20.944 1.00 14.93 198 ALA B C 1
ATOM 3987 O O . ALA B 1 218 ? 23.196 80.794 20.134 1.00 15.64 198 ALA B O 1
ATOM 3989 N N A MET B 1 219 ? 24.302 81.499 21.990 0.50 14.34 199 MET B N 1
ATOM 3990 N N B MET B 1 219 ? 24.284 81.498 21.998 0.50 14.49 199 MET B N 1
ATOM 3991 C CA A MET B 1 219 ? 24.877 80.180 22.265 0.50 13.69 199 MET B CA 1
ATOM 3992 C CA B MET B 1 219 ? 24.865 80.188 22.263 0.50 13.99 199 MET B CA 1
ATOM 3993 C C A MET B 1 219 ? 23.793 79.160 22.617 0.50 14.41 199 MET B C 1
ATOM 3994 C C B MET B 1 219 ? 23.799 79.159 22.628 0.50 14.59 199 MET B C 1
ATOM 3995 O O A MET B 1 219 ? 23.880 77.997 22.214 0.50 14.57 199 MET B O 1
ATOM 3996 O O B MET B 1 219 ? 23.902 77.991 22.242 0.50 14.74 199 MET B O 1
ATOM 4005 N N . ILE B 1 220 ? 22.779 79.575 23.368 1.00 15.45 200 ILE B N 1
ATOM 4006 C CA . ILE B 1 220 ? 21.719 78.643 23.755 1.00 16.52 200 ILE B CA 1
ATOM 4007 C C . ILE B 1 220 ? 20.947 78.183 22.528 1.00 17.21 200 ILE B C 1
ATOM 4008 O O . ILE B 1 220 ? 20.550 77.009 22.441 1.00 18.13 200 ILE B O 1
ATOM 4013 N N . GLU B 1 221 ? 20.734 79.096 21.583 1.00 16.54 201 GLU B N 1
ATOM 4014 C CA . GLU B 1 221 ? 20.095 78.732 20.318 1.00 18.02 201 GLU B CA 1
ATOM 4015 C C . GLU B 1 221 ? 21.003 77.852 19.435 1.00 17.56 201 GLU B C 1
ATOM 4016 O O . GLU B 1 221 ? 20.555 76.833 18.866 1.00 19.62 201 GLU B O 1
ATOM 4022 N N . ALA B 1 222 ? 22.268 78.248 19.326 1.00 16.07 202 ALA B N 1
ATOM 4023 C CA . ALA B 1 222 ? 23.154 77.688 18.312 1.00 15.83 202 ALA B CA 1
ATOM 4024 C C . ALA B 1 222 ? 23.801 76.368 18.671 1.00 16.05 202 ALA B C 1
ATOM 4025 O O . ALA B 1 222 ? 23.937 75.493 17.803 1.00 16.70 202 ALA B O 1
ATOM 4027 N N . LEU B 1 223 ? 24.268 76.228 19.908 1.00 14.77 203 LEU B N 1
ATOM 4028 C CA . LEU B 1 223 ? 25.068 75.034 20.236 1.00 14.49 203 LEU B CA 1
ATOM 4029 C C . LEU B 1 223 ? 24.306 73.721 20.007 1.00 15.00 203 LEU B C 1
ATOM 4030 O O . LEU B 1 223 ? 24.869 72.796 19.448 1.00 15.43 203 LEU B O 1
ATOM 4035 N N . PRO B 1 224 ? 23.017 73.635 20.408 1.00 16.20 204 PRO B N 1
ATOM 4036 C CA . PRO B 1 224 ? 22.313 72.387 20.082 1.00 17.03 204 PRO B CA 1
ATOM 4037 C C . PRO B 1 224 ? 22.180 72.161 18.564 1.00 17.27 204 PRO B C 1
ATOM 4038 O O . PRO B 1 224 ? 22.196 71.016 18.098 1.00 18.80 204 PRO B O 1
ATOM 4042 N N . GLY B 1 225 ? 22.078 73.254 17.808 1.00 16.71 205 GLY B N 1
ATOM 4043 C CA . GLY B 1 225 ? 21.992 73.162 16.347 1.00 17.57 205 GLY B CA 1
ATOM 4044 C C . GLY B 1 225 ? 23.280 72.659 15.738 1.00 17.49 205 GLY B C 1
ATOM 4045 O O . GLY B 1 225 ? 23.284 71.864 14.799 1.00 19.14 205 GLY B O 1
ATOM 4046 N N . VAL B 1 226 ? 24.389 73.149 16.278 1.00 16.78 206 VAL B N 1
ATOM 4047 C CA . VAL B 1 226 ? 25.695 72.695 15.846 1.00 16.49 206 VAL B CA 1
ATOM 4048 C C . VAL B 1 226 ? 25.879 71.213 16.148 1.00 17.20 206 VAL B C 1
ATOM 4049 O O . VAL B 1 226 ? 26.389 70.467 15.325 1.00 17.99 206 VAL B O 1
ATOM 4053 N N . ARG B 1 227 ? 25.439 70.784 17.325 1.00 18.10 207 ARG B N 1
ATOM 4054 C CA . ARG B 1 227 ? 25.532 69.371 17.686 1.00 19.24 207 ARG B CA 1
ATOM 4055 C C . ARG B 1 227 ? 24.738 68.483 16.706 1.00 21.16 207 ARG B C 1
ATOM 4056 O O . ARG B 1 227 ? 25.217 67.426 16.276 1.00 22.44 207 ARG B O 1
ATOM 4064 N N . MET B 1 228 ? 23.535 68.930 16.357 1.00 21.87 208 MET B N 1
ATOM 4065 C CA . MET B 1 228 ? 22.669 68.211 15.401 1.00 24.57 208 MET B CA 1
ATOM 4066 C C . MET B 1 228 ? 23.248 68.179 13.990 1.00 23.98 208 MET B C 1
ATOM 4067 O O . MET B 1 228 ? 23.204 67.153 13.305 1.00 25.37 208 MET B O 1
ATOM 4072 N N . GLU B 1 229 ? 23.810 69.300 13.564 1.00 22.52 209 GLU B N 1
ATOM 4073 C CA . GLU B 1 229 ? 24.307 69.449 12.200 1.00 22.31 209 GLU B CA 1
ATOM 4074 C C . GLU B 1 229 ? 25.545 70.347 12.191 1.00 20.72 209 GLU B C 1
ATOM 4075 O O . GLU B 1 229 ? 25.457 71.573 12.024 1.00 19.86 209 GLU B O 1
ATOM 4077 N N . PRO B 1 230 ? 26.720 69.753 12.436 1.00 21.03 210 PRO B N 1
ATOM 4078 C CA . PRO B 1 230 ? 27.920 70.573 12.576 1.00 20.64 210 PRO B CA 1
ATOM 4079 C C . PRO B 1 230 ? 28.279 71.373 11.322 1.00 20.83 210 PRO B C 1
ATOM 4080 O O . PRO B 1 230 ? 29.029 72.345 11.412 1.00 20.20 210 PRO B O 1
ATOM 4084 N N . GLN B 1 231 ? 27.744 70.987 10.166 1.00 22.21 211 GLN B N 1
ATOM 4085 C CA . GLN B 1 231 ? 28.031 71.714 8.925 1.00 22.68 211 GLN B CA 1
ATOM 4086 C C . GLN B 1 231 ? 26.967 72.787 8.598 1.00 23.31 211 GLN B C 1
ATOM 4087 O O . GLN B 1 231 ? 27.050 73.438 7.556 1.00 25.04 211 GLN B O 1
ATOM 4093 N N . ASP B 1 232 ? 25.986 72.956 9.485 1.00 21.48 212 ASP B N 1
ATOM 4094 C CA . ASP B 1 232 ? 24.903 73.937 9.272 1.00 21.93 212 ASP B CA 1
ATOM 4095 C C . ASP B 1 232 ? 25.442 75.346 9.434 1.00 20.99 212 ASP B C 1
ATOM 4096 O O . ASP B 1 232 ? 25.803 75.768 10.530 1.00 19.20 212 ASP B O 1
ATOM 4101 N N A THR B 1 233 ? 25.503 76.099 8.347 0.50 21.52 213 THR B N 1
ATOM 4102 N N B THR B 1 233 ? 25.478 76.078 8.327 0.50 21.62 213 THR B N 1
ATOM 4103 C CA A THR B 1 233 ? 26.097 77.426 8.451 0.50 21.37 213 THR B CA 1
ATOM 4104 C CA B THR B 1 233 ? 26.011 77.435 8.326 0.50 21.71 213 THR B CA 1
ATOM 4105 C C A THR B 1 233 ? 25.241 78.409 9.261 0.50 21.17 213 THR B C 1
ATOM 4106 C C B THR B 1 233 ? 25.243 78.362 9.257 0.50 21.25 213 THR B C 1
ATOM 4107 O O A THR B 1 233 ? 25.787 79.331 9.868 0.50 20.07 213 THR B O 1
ATOM 4108 O O B THR B 1 233 ? 25.845 79.196 9.931 0.50 20.02 213 THR B O 1
ATOM 4115 N N . LYS B 1 234 ? 23.919 78.210 9.293 1.00 21.51 214 LYS B N 1
ATOM 4116 C CA . LYS B 1 234 ? 23.061 79.078 10.119 1.00 21.60 214 LYS B CA 1
ATOM 4117 C C . LYS B 1 234 ? 23.417 78.928 11.607 1.00 19.17 214 LYS B C 1
ATOM 4118 O O . LYS B 1 234 ? 23.675 79.912 12.298 1.00 18.76 214 LYS B O 1
ATOM 4124 N N . ALA B 1 235 ? 23.482 77.682 12.085 1.00 17.95 215 ALA B N 1
ATOM 4125 C CA . ALA B 1 235 ? 23.797 77.452 13.500 1.00 17.25 215 ALA B CA 1
ATOM 4126 C C . ALA B 1 235 ? 25.222 77.904 13.782 1.00 16.17 215 ALA B C 1
ATOM 4127 O O . ALA B 1 235 ? 25.487 78.477 14.836 1.00 15.18 215 ALA B O 1
ATOM 4129 N N . ARG B 1 236 ? 26.128 77.605 12.858 1.00 15.79 216 ARG B N 1
ATOM 4130 C CA . ARG B 1 236 ? 27.516 78.048 13.006 1.00 15.18 216 ARG B CA 1
ATOM 4131 C C . ARG B 1 236 ? 27.673 79.563 13.048 1.00 15.06 216 ARG B C 1
ATOM 4132 O O . ARG B 1 236 ? 28.441 80.081 13.881 1.00 15.22 216 ARG B O 1
ATOM 4140 N N A GLU B 1 237 ? 26.939 80.284 12.201 0.50 15.68 217 GLU B N 1
ATOM 4141 N N B GLU B 1 237 ? 26.937 80.287 12.206 0.50 16.07 217 GLU B N 1
ATOM 4142 C CA A GLU B 1 237 ? 26.999 81.739 12.255 0.50 15.24 217 GLU B CA 1
ATOM 4143 C CA B GLU B 1 237 ? 27.020 81.746 12.242 0.50 16.01 217 GLU B CA 1
ATOM 4144 C C A GLU B 1 237 ? 26.530 82.265 13.614 0.50 14.74 217 GLU B C 1
ATOM 4145 C C B GLU B 1 237 ? 26.473 82.337 13.560 0.50 15.29 217 GLU B C 1
ATOM 4146 O O A GLU B 1 237 ? 27.189 83.111 14.226 0.50 14.83 217 GLU B O 1
ATOM 4147 O O B GLU B 1 237 ? 27.036 83.295 14.100 0.50 15.09 217 GLU B O 1
ATOM 4158 N N . THR B 1 238 ? 25.391 81.759 14.085 1.00 14.97 218 THR B N 1
ATOM 4159 C CA . THR B 1 238 ? 24.863 82.192 15.378 1.00 14.82 218 THR B CA 1
ATOM 4160 C C . THR B 1 238 ? 25.825 81.891 16.527 1.00 13.87 218 THR B C 1
ATOM 4161 O O . THR B 1 238 ? 25.986 82.702 17.414 1.00 13.58 218 THR B O 1
ATOM 4165 N N . ALA B 1 239 ? 26.482 80.730 16.468 1.00 13.73 219 ALA B N 1
ATOM 4166 C CA . ALA B 1 239 ? 27.460 80.397 17.484 1.00 13.28 219 ALA B CA 1
ATOM 4167 C C . ALA B 1 239 ? 28.666 81.333 17.426 1.00 12.90 219 ALA B C 1
ATOM 4168 O O . ALA B 1 239 ? 29.181 81.708 18.470 1.00 12.94 219 ALA B O 1
ATOM 4170 N N . LEU B 1 240 ? 29.125 81.686 16.233 1.00 12.58 220 LEU B N 1
ATOM 4171 C CA . LEU B 1 240 ? 30.270 82.590 16.129 1.00 12.35 220 LEU B CA 1
ATOM 4172 C C . LEU B 1 240 ? 29.902 83.990 16.605 1.00 13.48 220 LEU B C 1
ATOM 4173 O O . LEU B 1 240 ? 30.722 84.655 17.259 1.00 12.70 220 LEU B O 1
ATOM 4178 N N . TYR B 1 241 ? 28.695 84.437 16.273 1.00 12.87 221 TYR B N 1
ATOM 4179 C CA . TYR B 1 241 ? 28.157 85.680 16.811 1.00 12.82 221 TYR B CA 1
ATOM 4180 C C . TYR B 1 241 ? 28.146 85.641 18.345 1.00 12.56 221 TYR B C 1
ATOM 4181 O O . TYR B 1 241 ? 28.585 86.589 19.006 1.00 12.20 221 TYR B O 1
ATOM 4190 N N . GLY B 1 242 ? 27.662 84.537 18.907 1.00 12.47 222 GLY B N 1
ATOM 4191 C CA . GLY B 1 242 ? 27.728 84.370 20.357 1.00 12.60 222 GLY B CA 1
ATOM 4192 C C . GLY B 1 242 ? 29.152 84.449 20.895 1.00 12.31 222 GLY B C 1
ATOM 4193 O O . GLY B 1 242 ? 29.393 85.073 21.925 1.00 12.23 222 GLY B O 1
ATOM 4194 N N . ALA B 1 243 ? 30.088 83.767 20.237 1.00 12.45 223 ALA B N 1
ATOM 4195 C CA . ALA B 1 243 ? 31.480 83.763 20.702 1.00 11.95 223 ALA B CA 1
ATOM 4196 C C . ALA B 1 243 ? 32.090 85.165 20.710 1.00 12.19 223 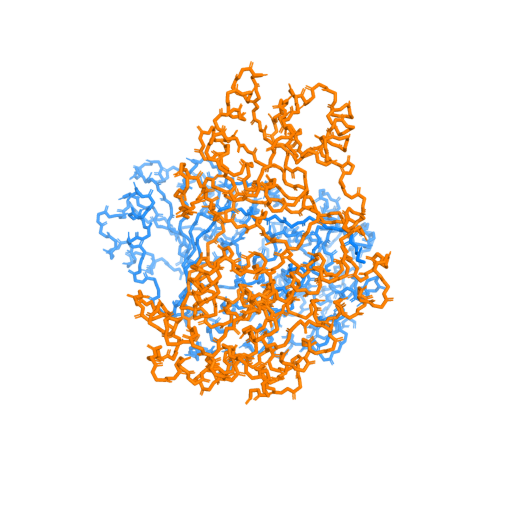ALA B C 1
ATOM 4197 O O . ALA B 1 243 ? 32.814 85.530 21.644 1.00 12.30 223 ALA B O 1
ATOM 4199 N N . TRP B 1 244 ? 31.761 85.954 19.696 1.00 12.15 224 TRP B N 1
ATOM 4200 C CA . TRP B 1 244 ? 32.198 87.346 19.607 1.00 12.30 224 TRP B CA 1
ATOM 4201 C C . TRP B 1 244 ? 31.703 88.130 20.821 1.00 11.88 224 TRP B C 1
ATOM 4202 O O . TRP B 1 244 ? 32.506 88.801 21.503 1.00 11.99 224 TRP B O 1
ATOM 4213 N N . LEU B 1 245 ? 30.404 88.049 21.099 1.00 12.21 225 LEU B N 1
ATOM 4214 C CA . LEU B 1 245 ? 29.860 88.832 22.218 1.00 12.07 225 LEU B CA 1
ATOM 4215 C C . LEU B 1 245 ? 30.392 88.335 23.560 1.00 12.21 225 LEU B C 1
ATOM 4216 O O . LEU B 1 245 ? 30.708 89.144 24.453 1.00 12.49 225 LEU B O 1
ATOM 4221 N N . CYS B 1 246 ? 30.531 87.011 23.710 1.00 11.46 226 CYS B N 1
ATOM 4222 C CA . CYS B 1 246 ? 31.063 86.483 24.995 1.00 12.46 226 CYS B CA 1
ATOM 4223 C C . CYS B 1 246 ? 32.514 86.883 25.199 1.00 12.36 226 CYS B C 1
ATOM 4224 O O . CYS B 1 246 ? 32.921 87.232 26.318 1.00 12.45 226 CYS B O 1
ATOM 4227 N N . GLY B 1 247 ? 33.299 86.848 24.127 1.00 11.99 227 GLY B N 1
ATOM 4228 C CA . GLY B 1 247 ? 34.687 87.327 24.199 1.00 12.09 227 GLY B CA 1
ATOM 4229 C C . GLY B 1 247 ? 34.731 88.808 24.533 1.00 12.54 227 GLY B C 1
ATOM 4230 O O . GLY B 1 247 ? 35.595 89.256 25.272 1.00 12.90 227 GLY B O 1
ATOM 4231 N N . THR B 1 248 ? 33.829 89.575 23.929 1.00 12.91 228 THR B N 1
ATOM 4232 C CA . THR B 1 248 ? 33.852 91.034 24.128 1.00 12.87 228 THR B CA 1
ATOM 4233 C C . THR B 1 248 ? 33.650 91.351 25.616 1.00 13.51 228 THR B C 1
ATOM 4234 O O . THR B 1 248 ? 34.336 92.195 26.155 1.00 14.98 228 THR B O 1
ATOM 4238 N N . VAL B 1 249 ? 32.713 90.663 26.261 1.00 12.72 229 VAL B N 1
ATOM 4239 C CA . VAL B 1 249 ? 32.449 90.974 27.672 1.00 13.32 229 VAL B CA 1
ATOM 4240 C C . VAL B 1 249 ? 33.559 90.454 28.573 1.00 13.79 229 VAL B C 1
ATOM 4241 O O . VAL B 1 249 ? 33.856 91.071 29.584 1.00 14.35 229 VAL B O 1
ATOM 4245 N N . LEU B 1 250 ? 34.186 89.341 28.193 1.00 12.93 230 LEU B N 1
ATOM 4246 C CA . LEU B 1 250 ? 35.416 88.910 28.879 1.00 14.48 230 LEU B CA 1
ATOM 4247 C C . LEU B 1 250 ? 36.437 90.050 28.851 1.00 14.94 230 LEU B C 1
ATOM 4248 O O . LEU B 1 250 ? 37.134 90.294 29.841 1.00 18.19 230 LEU B O 1
ATOM 4253 N N . GLY B 1 251 ? 36.513 90.724 27.710 1.00 15.81 231 GLY B N 1
ATOM 4254 C CA . GLY B 1 251 ? 37.456 91.829 27.512 1.00 17.50 231 GLY B CA 1
ATOM 4255 C C . GLY B 1 251 ? 37.056 93.112 28.221 1.00 17.88 231 GLY B C 1
ATOM 4256 O O . GLY B 1 251 ? 37.906 93.976 28.462 1.00 20.92 231 GLY B O 1
ATOM 4257 N N . ALA B 1 252 ? 35.778 93.248 28.571 1.00 16.22 232 ALA B N 1
ATOM 4258 C CA . ALA B 1 252 ? 35.226 94.541 29.025 1.00 16.19 232 ALA B CA 1
ATOM 4259 C C . ALA B 1 252 ? 35.126 94.726 30.543 1.00 16.12 232 ALA B C 1
ATOM 4260 O O . ALA B 1 252 ? 35.276 95.848 31.030 1.00 17.82 232 ALA B O 1
ATOM 4262 N N . VAL B 1 253 ? 34.770 93.659 31.254 1.00 15.34 233 VAL B N 1
ATOM 4263 C CA . VAL B 1 253 ? 34.458 93.766 32.687 1.00 15.52 233 VAL B CA 1
ATOM 4264 C C . VAL B 1 253 ? 35.188 92.655 33.427 1.00 15.04 233 VAL B C 1
ATOM 4265 O O . VAL B 1 253 ? 35.728 91.735 32.800 1.00 15.95 233 VAL B O 1
ATOM 4269 N N . GLY B 1 254 ? 35.194 92.755 34.752 1.00 16.69 234 GLY B N 1
ATOM 4270 C CA . GLY B 1 254 ? 35.944 91.823 35.588 1.00 17.41 234 GLY B CA 1
ATOM 4271 C C . GLY B 1 254 ? 35.228 90.507 35.803 1.00 17.25 234 GLY B C 1
ATOM 4272 O O . GLY B 1 254 ? 34.044 90.476 36.114 1.00 19.14 234 GLY B O 1
ATOM 4273 N N . MET B 1 255 ? 35.963 89.419 35.656 1.00 17.13 235 MET B N 1
ATOM 4274 C CA . MET B 1 255 ? 35.424 88.096 35.960 1.00 16.68 235 MET B CA 1
ATOM 4275 C C . MET B 1 255 ? 35.615 87.828 37.454 1.00 17.96 235 MET B C 1
ATOM 4276 O O . MET B 1 255 ? 36.168 88.660 38.167 1.00 19.98 235 MET B O 1
ATOM 4281 N N . SER B 1 256 ? 35.150 86.673 37.913 1.00 16.56 236 SER B N 1
ATOM 4282 C CA . SER B 1 256 ? 35.073 86.410 39.341 1.00 17.95 236 SER B CA 1
ATOM 4283 C C . SER B 1 256 ? 35.304 84.935 39.619 1.00 17.46 236 SER B C 1
ATOM 4284 O O . SER B 1 256 ? 36.135 84.292 38.976 1.00 17.17 236 SER B O 1
ATOM 4287 N N . LEU B 1 257 ? 34.569 84.396 40.591 1.00 17.19 237 LEU B N 1
ATOM 4288 C CA . LEU B 1 257 ? 34.749 83.025 41.050 1.00 17.71 237 LEU B CA 1
ATOM 4289 C C . LEU B 1 257 ? 34.916 81.987 39.965 1.00 17.45 237 LEU B C 1
ATOM 4290 O O . LEU B 1 257 ? 35.822 81.151 40.037 1.00 17.34 237 LEU B O 1
ATOM 4295 N N . HIS B 1 258 ? 34.028 82.004 38.980 1.00 16.68 238 HIS B N 1
ATOM 4296 C CA . HIS B 1 258 ? 34.108 80.944 37.995 1.00 16.57 238 HIS B CA 1
ATOM 4297 C C . HIS B 1 258 ? 35.434 80.957 37.252 1.00 16.83 238 HIS B C 1
ATOM 4298 O O . HIS B 1 258 ? 36.112 79.919 37.152 1.00 17.18 238 HIS B O 1
ATOM 4305 N N . HIS B 1 259 ? 35.830 82.127 36.766 1.00 16.42 239 HIS B N 1
ATOM 4306 C CA . HIS B 1 259 ? 37.073 82.199 36.003 1.00 16.30 239 HIS B CA 1
ATOM 4307 C C . HIS B 1 259 ? 38.288 81.976 36.881 1.00 17.76 239 HIS B C 1
ATOM 4308 O O . HIS B 1 259 ? 39.225 81.301 36.469 1.00 18.09 239 HIS B O 1
ATOM 4315 N N . LYS B 1 260 ? 38.261 82.493 38.100 1.00 18.89 240 LYS B N 1
ATOM 4316 C CA . LYS B 1 260 ? 39.416 82.342 38.983 1.00 20.33 240 LYS B CA 1
ATOM 4317 C C . LYS B 1 260 ? 39.577 80.860 39.312 1.00 20.68 240 LYS B C 1
ATOM 4318 O O . LYS B 1 260 ? 40.701 80.313 39.263 1.00 21.15 240 LYS B O 1
ATOM 4320 N N . LEU B 1 261 ? 38.465 80.170 39.552 1.00 20.68 241 LEU B N 1
ATOM 4321 C CA . LEU B 1 261 ? 38.505 78.738 39.829 1.00 22.19 241 LEU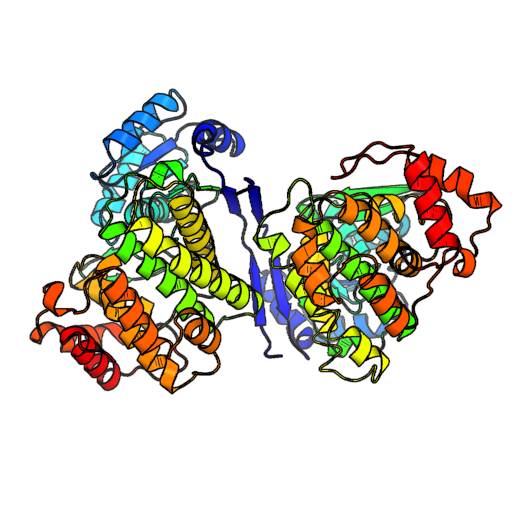 B CA 1
ATOM 4322 C C . LEU B 1 261 ? 39.013 77.913 38.648 1.00 21.10 241 LEU B C 1
ATOM 4323 O O . LEU B 1 261 ? 39.860 77.034 38.815 1.00 22.30 241 LEU B O 1
ATOM 4328 N N . CYS B 1 262 ? 38.518 78.200 37.451 1.00 18.41 242 CYS B N 1
ATOM 4329 C CA . CYS B 1 262 ? 38.989 77.476 36.258 1.00 18.87 242 CYS B CA 1
ATOM 4330 C C . CYS B 1 262 ? 40.467 77.724 35.968 1.00 19.46 242 CYS B C 1
ATOM 4331 O O . CYS B 1 262 ? 41.186 76.809 35.552 1.00 19.91 242 CYS B O 1
ATOM 4334 N N A HIS B 1 263 ? 40.905 78.969 36.160 0.50 19.34 243 HIS B N 1
ATOM 4335 N N B HIS B 1 263 ? 40.917 78.957 36.177 0.50 19.56 243 HIS B N 1
ATOM 4336 C CA A HIS B 1 263 ? 42.298 79.351 35.938 0.50 20.75 243 HIS B CA 1
ATOM 4337 C CA B HIS B 1 263 ? 42.302 79.302 35.896 0.50 21.09 243 HIS B CA 1
ATOM 4338 C C A HIS B 1 263 ? 43.230 78.610 36.872 0.50 22.67 243 HIS B C 1
ATOM 4339 C C B HIS B 1 263 ? 43.274 78.670 36.880 0.50 22.88 243 HIS B C 1
ATOM 4340 O O A HIS B 1 263 ? 44.223 78.014 36.448 0.50 22.56 243 HIS B O 1
ATOM 4341 O O B HIS B 1 263 ? 44.339 78.192 36.489 0.50 22.66 243 HIS B O 1
ATOM 4354 N N . THR B 1 264 ? 42.924 78.669 38.158 1.00 23.57 244 THR B N 1
ATOM 4355 C CA . THR B 1 264 ? 43.849 78.164 39.162 1.00 27.01 244 THR B CA 1
ATOM 4356 C C . THR B 1 264 ? 43.838 76.647 39.116 1.00 28.84 244 THR B C 1
ATOM 4357 O O . THR B 1 264 ? 44.887 75.993 39.150 1.00 29.21 244 THR B O 1
ATOM 4361 N N . LEU B 1 265 ? 42.651 76.096 38.944 1.00 29.84 245 LEU B N 1
ATOM 4362 C CA . LEU B 1 265 ? 42.427 74.677 39.077 1.00 32.17 245 LEU B CA 1
ATOM 4363 C C . LEU B 1 265 ? 42.875 73.951 37.804 1.00 32.31 245 LEU B C 1
ATOM 4364 O O . LEU B 1 265 ? 43.587 72.936 37.882 1.00 33.94 245 LEU B O 1
ATOM 4369 N N . GLY B 1 266 ? 42.526 74.509 36.642 1.00 31.95 246 GLY B N 1
ATOM 4370 C CA . GLY B 1 266 ? 42.991 74.056 35.340 1.00 31.49 246 GLY B CA 1
ATOM 4371 C C . GLY B 1 266 ? 44.493 74.226 35.142 1.00 32.33 246 GLY B C 1
ATOM 4372 O O . GLY B 1 266 ? 45.162 73.321 34.631 1.00 32.48 246 GLY B O 1
ATOM 4373 N N . GLY B 1 267 ? 45.029 75.372 35.570 1.00 28.81 247 GLY B N 1
ATOM 4374 C CA . GLY B 1 267 ? 46.461 75.651 35.504 1.00 28.23 247 GLY B CA 1
ATOM 4375 C C . GLY B 1 267 ? 47.319 74.733 36.371 1.00 29.24 247 GLY B C 1
ATOM 4376 O O . GLY B 1 267 ? 48.361 74.246 35.918 1.00 31.00 247 GLY B O 1
ATOM 4377 N N A SER B 1 268 ? 46.889 74.506 37.611 0.50 28.73 248 SER B N 1
ATOM 4378 N N B SER B 1 268 ? 46.882 74.490 37.605 0.50 28.53 248 SER B N 1
ATOM 4379 C CA A SER B 1 268 ? 47.654 73.694 38.564 0.50 29.64 248 SER B CA 1
ATOM 4380 C CA B SER B 1 268 ? 47.672 73.707 38.564 0.50 29.27 248 SER B CA 1
ATOM 4381 C C A SER B 1 268 ? 47.684 72.220 38.171 0.50 29.60 248 SER B C 1
ATOM 4382 C C B SER B 1 268 ? 47.610 72.193 38.329 0.50 29.39 248 SER B C 1
ATOM 4383 O O A SER B 1 268 ? 48.701 71.551 38.346 0.50 30.07 248 SER B O 1
ATOM 4384 O O B SER B 1 268 ? 48.497 71.465 38.776 0.50 29.94 248 SER B O 1
ATOM 4389 N N . LEU B 1 269 ? 46.570 71.729 37.633 1.00 28.18 249 LEU B N 1
ATOM 4390 C CA . LEU B 1 269 ? 46.426 70.310 37.291 1.00 29.07 249 LEU B CA 1
ATOM 4391 C C . LEU B 1 269 ? 46.549 70.060 35.794 1.00 28.29 249 LEU B C 1
ATOM 4392 O O . LEU B 1 269 ? 46.515 68.904 35.332 1.00 29.57 249 LEU B O 1
ATOM 4397 N N . ASP B 1 270 ? 46.726 71.139 35.041 1.00 27.49 250 ASP B N 1
ATOM 4398 C CA . ASP B 1 270 ? 46.751 71.072 33.570 1.00 27.23 250 ASP B CA 1
ATOM 4399 C C . ASP B 1 270 ? 45.548 70.314 33.011 1.00 27.31 250 ASP B C 1
ATOM 4400 O O . ASP B 1 270 ? 45.689 69.517 32.063 1.00 27.99 250 ASP B O 1
ATOM 4405 N N . LEU B 1 271 ? 44.377 70.578 33.594 1.00 26.35 251 LEU B N 1
ATOM 4406 C CA . LEU B 1 271 ? 43.117 69.968 33.167 1.00 25.73 251 LEU B CA 1
ATOM 4407 C C . LEU B 1 271 ? 42.715 70.590 31.847 1.00 25.33 251 LEU B C 1
ATOM 4408 O O . LEU B 1 271 ? 43.062 71.756 31.593 1.00 24.87 251 LEU B O 1
ATOM 4413 N N . PRO B 1 272 ? 41.989 69.823 31.002 1.00 25.07 252 PRO B N 1
ATOM 4414 C CA . PRO B 1 272 ? 41.524 70.352 29.725 1.00 24.55 252 PRO B CA 1
ATOM 4415 C C . PRO B 1 272 ? 40.710 71.619 29.989 1.00 23.65 252 PRO B C 1
ATOM 4416 O O . PRO B 1 272 ? 39.765 71.601 30.778 1.00 23.70 252 PRO B O 1
ATOM 4420 N N . HIS B 1 273 ? 41.122 72.701 29.336 1.00 23.82 253 HIS B N 1
ATOM 4421 C CA . HIS B 1 273 ? 40.650 74.038 29.637 1.00 22.65 253 HIS B CA 1
ATOM 4422 C C . HIS B 1 273 ? 39.126 74.269 29.451 1.00 20.20 253 HIS B C 1
ATOM 4423 O O . HIS B 1 273 ? 38.419 74.652 30.390 1.00 20.11 253 HIS B O 1
ATOM 4430 N N . ALA B 1 274 ? 38.639 74.061 28.230 1.00 18.38 254 ALA B N 1
ATOM 4431 C CA . ALA B 1 274 ? 37.220 74.283 27.943 1.00 16.50 254 ALA B CA 1
ATOM 4432 C C . ALA B 1 274 ? 36.365 73.304 28.747 1.00 16.36 254 ALA B C 1
ATOM 4433 O O . ALA B 1 274 ? 35.269 73.633 29.176 1.00 15.41 254 ALA B O 1
ATOM 4435 N N . GLU B 1 275 ? 36.888 72.090 28.936 1.00 17.06 255 GLU B N 1
ATOM 4436 C CA . GLU B 1 275 ? 36.141 71.070 29.648 1.00 16.32 255 GLU B CA 1
ATOM 4437 C C . GLU B 1 275 ? 35.971 71.443 31.111 1.00 15.86 255 GLU B C 1
ATOM 4438 O O . GLU B 1 275 ? 34.919 71.181 31.696 1.00 15.90 255 GLU B O 1
ATOM 4444 N N . THR B 1 276 ? 37.014 72.037 31.688 1.00 16.28 256 THR B N 1
ATOM 4445 C CA . THR B 1 276 ? 36.951 72.512 33.069 1.00 16.11 256 THR B CA 1
ATOM 4446 C C . THR B 1 276 ? 35.853 73.566 33.236 1.00 15.55 256 THR B C 1
ATOM 4447 O O . THR B 1 276 ? 35.058 73.529 34.187 1.00 14.76 256 THR B O 1
ATOM 4451 N N . HIS B 1 277 ? 35.804 74.503 32.287 1.00 14.45 257 HIS B N 1
ATOM 4452 C CA . HIS B 1 277 ? 34.724 75.492 32.268 1.00 14.19 257 HIS B CA 1
ATOM 4453 C C . HIS B 1 277 ? 33.364 74.841 32.161 1.00 14.45 257 HIS B C 1
ATOM 4454 O O . HIS B 1 277 ? 32.431 75.193 32.912 1.00 14.85 257 HIS B O 1
ATOM 4461 N N . ALA B 1 278 ? 33.232 73.898 31.230 1.00 14.98 258 ALA B N 1
ATOM 4462 C CA . ALA B 1 278 ? 31.965 73.234 31.026 1.00 15.06 258 ALA B CA 1
ATOM 4463 C C . ALA B 1 278 ? 31.481 72.513 32.283 1.00 15.68 258 ALA B C 1
ATOM 4464 O O . ALA B 1 278 ? 30.304 72.568 32.616 1.00 17.20 258 ALA B O 1
ATOM 4466 N N . VAL B 1 279 ? 32.382 71.826 32.983 1.00 15.40 259 VAL B N 1
ATOM 4467 C CA . VAL B 1 279 ? 31.976 71.123 34.197 1.00 15.24 259 VAL B CA 1
ATOM 4468 C C . VAL B 1 279 ? 31.623 72.072 35.349 1.00 15.59 259 VAL B C 1
ATOM 4469 O O . VAL B 1 279 ? 30.617 71.871 36.035 1.00 15.79 259 VAL B O 1
ATOM 4473 N N . LEU B 1 280 ? 32.471 73.084 35.572 1.00 15.01 260 LEU B N 1
ATOM 4474 C CA . LEU B 1 280 ? 32.291 73.971 36.729 1.00 15.20 260 LEU B CA 1
ATOM 4475 C C . LEU B 1 280 ? 31.158 74.990 36.614 1.00 15.21 260 LEU B C 1
ATOM 4476 O O . LEU B 1 280 ? 30.595 75.403 37.636 1.00 16.13 260 LEU B O 1
ATOM 4481 N N . LEU B 1 281 ? 30.831 75.402 35.388 1.00 14.55 261 LEU B N 1
ATOM 4482 C CA . LEU B 1 281 ? 29.924 76.552 35.241 1.00 14.73 261 LEU B CA 1
ATOM 4483 C C . LEU B 1 281 ? 28.592 76.443 35.982 1.00 15.15 261 LEU B C 1
ATOM 4484 O O . LEU B 1 281 ? 28.171 77.406 36.614 1.00 15.23 261 LEU B O 1
ATOM 4489 N N . PRO B 1 282 ? 27.888 75.304 35.885 1.00 15.05 262 PRO B N 1
ATOM 4490 C CA . PRO B 1 282 ? 26.608 75.262 36.604 1.00 16.22 262 PRO B CA 1
ATOM 4491 C C . PRO B 1 282 ? 26.757 75.496 38.103 1.00 16.53 262 PRO B C 1
ATOM 4492 O O . PRO B 1 282 ? 25.875 76.098 38.728 1.00 17.60 262 PRO B O 1
ATOM 4496 N N . TYR B 1 283 ? 27.876 75.030 38.668 1.00 16.54 263 TYR B N 1
ATOM 4497 C CA . TYR B 1 283 ? 28.079 75.071 40.127 1.00 17.40 263 TYR B CA 1
ATOM 4498 C C . TYR B 1 283 ? 28.520 76.426 40.594 1.00 17.96 263 TYR B C 1
ATOM 4499 O O . TYR B 1 283 ? 28.056 76.906 41.641 1.00 18.96 263 TYR B O 1
ATOM 4508 N N . THR B 1 284 ? 29.416 77.052 39.853 1.00 16.99 264 THR B N 1
ATOM 4509 C CA . THR B 1 284 ? 29.883 78.383 40.216 1.00 17.32 264 THR B CA 1
ATOM 4510 C C . THR B 1 284 ? 28.770 79.419 40.031 1.00 17.69 264 THR B C 1
ATOM 4511 O O . THR B 1 284 ? 28.573 80.301 40.904 1.00 18.27 264 THR B O 1
ATOM 4515 N N . ILE B 1 285 ? 28.008 79.301 38.937 1.00 16.17 265 ILE B N 1
ATOM 4516 C CA . ILE B 1 285 ? 26.858 80.185 38.736 1.00 17.65 265 ILE B CA 1
ATOM 4517 C C . ILE B 1 285 ? 25.816 79.959 39.824 1.00 19.00 265 ILE B C 1
ATOM 4518 O O . ILE B 1 285 ? 25.301 80.925 40.366 1.00 18.93 265 ILE B O 1
ATOM 4523 N N . ALA B 1 286 ? 25.534 78.701 40.168 1.00 18.69 266 ALA B N 1
ATOM 4524 C CA . ALA B 1 286 ? 24.564 78.417 41.235 1.00 20.01 266 ALA B CA 1
ATOM 4525 C C . ALA B 1 286 ? 24.997 79.075 42.541 1.00 20.15 266 ALA B C 1
ATOM 4526 O O . ALA B 1 286 ? 24.154 79.632 43.258 1.00 21.32 266 ALA B O 1
ATOM 4528 N N . TYR B 1 287 ? 26.300 79.030 42.829 1.00 21.14 267 TYR B N 1
ATOM 4529 C CA . TYR B 1 287 ? 26.883 79.579 44.082 1.00 21.12 267 TYR B CA 1
ATOM 4530 C C . TYR B 1 287 ? 26.600 81.082 44.146 1.00 20.46 267 TYR B C 1
ATOM 4531 O O . TYR B 1 287 ? 26.090 81.580 45.143 1.00 21.65 267 TYR B O 1
ATOM 4540 N N . VAL B 1 288 ? 26.877 81.782 43.044 1.00 18.12 268 VAL B N 1
ATOM 4541 C CA . VAL B 1 288 ? 26.728 83.235 43.029 1.00 18.12 268 VAL B CA 1
ATOM 4542 C C . VAL B 1 288 ? 25.254 83.623 42.996 1.00 17.78 268 VAL B C 1
ATOM 4543 O O . VAL B 1 288 ? 24.848 84.607 43.636 1.00 19.25 268 VAL B O 1
ATOM 4547 N N . GLU B 1 289 ? 24.466 82.820 42.293 1.00 18.18 269 GLU B N 1
ATOM 4548 C CA . GLU B 1 289 ? 23.026 83.039 42.164 1.00 19.62 269 GLU B CA 1
ATOM 4549 C C . GLU B 1 289 ? 22.281 83.037 43.478 1.00 21.38 269 GLU B C 1
ATOM 4550 O O . GLU B 1 289 ? 21.260 83.729 43.612 1.00 22.22 269 GLU B O 1
ATOM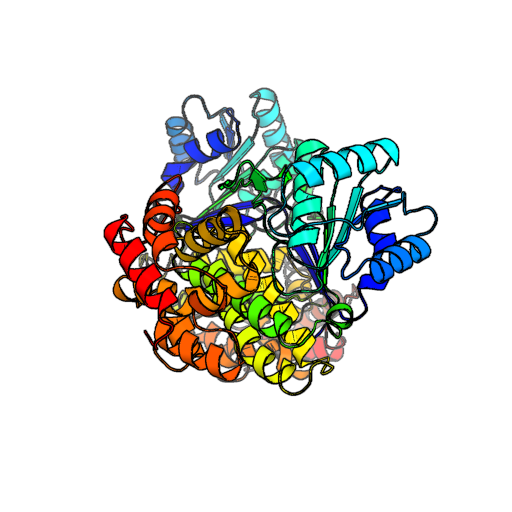 4556 N N . GLN B 1 290 ? 22.816 82.314 44.455 1.00 21.49 270 GLN B N 1
ATOM 4557 C CA . GLN B 1 290 ? 22.246 82.321 45.799 1.00 23.76 270 GLN B CA 1
ATOM 4558 C C . GLN B 1 290 ? 22.309 83.713 46.421 1.00 23.54 270 GLN B C 1
ATOM 4559 O O . GLN B 1 290 ? 21.436 84.070 47.206 1.00 24.89 270 GLN B O 1
ATOM 4565 N N . ALA B 1 291 ? 23.329 84.495 46.065 1.00 22.32 271 ALA B N 1
ATOM 4566 C CA . ALA B 1 291 ? 23.541 85.836 46.641 1.00 23.65 271 ALA B CA 1
ATOM 4567 C C . ALA B 1 291 ? 22.950 86.978 45.807 1.00 23.00 271 ALA B C 1
ATOM 4568 O O . ALA B 1 291 ? 22.394 87.935 46.371 1.00 24.73 271 ALA B O 1
ATOM 4570 N N . VAL B 1 292 ? 23.052 86.887 44.482 1.00 21.89 272 VAL B N 1
ATOM 4571 C CA . VAL B 1 292 ? 22.603 87.964 43.582 1.00 21.99 272 VAL B CA 1
ATOM 4572 C C . VAL B 1 292 ? 21.681 87.430 42.492 1.00 21.01 272 VAL B C 1
ATOM 4573 O O . VAL B 1 292 ? 21.956 87.547 41.296 1.00 20.46 272 VAL B O 1
ATOM 4577 N N . PRO B 1 293 ? 20.548 86.828 42.903 1.00 20.96 273 PRO B N 1
ATOM 4578 C CA . PRO B 1 293 ? 19.683 86.237 41.884 1.00 21.31 273 PRO B CA 1
ATOM 4579 C C . PRO B 1 293 ? 19.166 87.231 40.843 1.00 21.14 273 PRO B C 1
ATOM 4580 O O . PRO B 1 293 ? 18.998 86.869 39.675 1.00 21.23 273 PRO B O 1
ATOM 4584 N N . ASP B 1 294 ? 18.947 88.486 41.245 1.00 21.99 274 ASP B N 1
ATOM 4585 C CA . ASP B 1 294 ? 18.441 89.497 40.322 1.00 23.07 274 ASP B CA 1
ATOM 4586 C C . ASP B 1 294 ? 19.385 89.797 39.167 1.00 21.65 274 ASP B C 1
ATOM 4587 O O . ASP B 1 294 ? 18.939 90.033 38.050 1.00 21.25 274 ASP B O 1
ATOM 4592 N N . GLN B 1 295 ? 20.683 89.778 39.451 1.00 20.35 275 GLN B N 1
ATOM 4593 C CA . GLN B 1 295 ? 21.672 90.056 38.401 1.00 19.43 275 GLN B CA 1
ATOM 4594 C C . GLN B 1 295 ? 21.761 88.923 37.385 1.00 18.43 275 GLN B C 1
ATOM 4595 O O . GLN B 1 295 ? 22.084 89.140 36.205 1.00 18.45 275 GLN B O 1
ATOM 4601 N N . LEU B 1 296 ? 21.454 87.707 37.845 1.00 18.00 276 LEU B N 1
ATOM 4602 C CA . LEU B 1 296 ? 21.494 86.551 36.968 1.00 17.33 276 LEU B CA 1
ATOM 4603 C C . LEU B 1 296 ? 20.127 86.256 36.365 1.00 17.77 276 LEU B C 1
ATOM 4604 O O . LEU B 1 296 ? 20.020 85.369 35.518 1.00 17.96 276 LEU B O 1
ATOM 4609 N N . ALA B 1 297 ? 19.101 87.020 36.751 1.00 18.69 277 ALA B N 1
ATOM 4610 C CA . ALA B 1 297 ? 17.751 86.759 36.249 1.00 20.19 277 ALA B CA 1
ATOM 4611 C C . ALA B 1 297 ? 17.639 86.715 34.707 1.00 19.82 277 ALA B C 1
ATOM 4612 O O . ALA B 1 297 ? 16.906 85.880 34.177 1.00 20.55 277 ALA B O 1
ATOM 4614 N N . PRO B 1 298 ? 18.372 87.586 33.988 1.00 20.48 278 PRO B N 1
ATOM 4615 C CA . PRO B 1 298 ? 18.234 87.548 32.530 1.00 20.71 278 PRO B CA 1
ATOM 4616 C C . PRO B 1 298 ? 18.755 86.248 31.932 1.00 20.09 278 PRO B C 1
ATOM 4617 O O . PRO B 1 298 ? 18.233 85.782 30.914 1.00 21.18 278 PRO B O 1
ATOM 4621 N N . LEU B 1 299 ? 19.737 85.634 32.586 1.00 18.82 279 LEU B N 1
ATOM 4622 C CA . LEU B 1 299 ? 20.167 84.316 32.181 1.00 17.78 279 LEU B CA 1
ATOM 4623 C C . LEU B 1 299 ? 19.210 83.219 32.652 1.00 18.66 279 LEU B C 1
ATOM 4624 O O . LEU B 1 299 ? 18.891 82.309 31.878 1.00 18.86 279 LEU B O 1
ATOM 4629 N N . ALA B 1 300 ? 18.769 83.290 33.915 1.00 18.73 280 ALA B N 1
ATOM 4630 C CA . ALA B 1 300 ? 17.834 82.301 34.431 1.00 19.65 280 ALA B CA 1
ATOM 4631 C C . ALA B 1 300 ? 16.630 82.170 33.493 1.00 20.73 280 ALA B C 1
ATOM 4632 O O . ALA B 1 300 ? 16.151 81.063 33.239 1.00 21.82 280 ALA B O 1
ATOM 4634 N N . ALA B 1 301 ? 16.178 83.307 32.969 1.00 21.77 281 ALA B N 1
ATOM 4635 C CA . ALA B 1 301 ? 15.013 83.337 32.088 1.00 23.37 281 ALA B CA 1
ATOM 4636 C C . ALA B 1 301 ? 15.237 82.593 30.766 1.00 23.46 281 ALA B C 1
ATOM 4637 O O . ALA B 1 301 ? 14.273 82.169 30.134 1.00 25.87 281 ALA B O 1
ATOM 4639 N N . LEU B 1 302 ? 16.499 82.411 30.367 1.00 22.35 282 LEU B N 1
ATOM 4640 C CA . LEU B 1 302 ? 16.835 81.712 29.128 1.00 21.63 282 LEU B CA 1
ATOM 4641 C C . LEU B 1 302 ? 16.955 80.201 29.302 1.00 22.34 282 LEU B C 1
ATOM 4642 O O . LEU B 1 302 ? 17.000 79.476 28.311 1.00 23.35 282 LEU B O 1
ATOM 4647 N N . VAL B 1 303 ? 17.049 79.735 30.554 1.00 22.10 283 VAL B N 1
ATOM 4648 C CA . VAL B 1 303 ? 17.383 78.328 30.851 1.00 22.58 283 VAL B CA 1
ATOM 4649 C C . VAL B 1 303 ? 16.419 77.691 31.865 1.00 23.58 283 VAL B C 1
ATOM 4650 O O . VAL B 1 303 ? 16.780 76.742 32.578 1.00 23.84 283 VAL B O 1
ATOM 4654 N N . GLY B 1 304 ? 15.196 78.210 31.923 1.00 24.56 284 GLY B N 1
ATOM 4655 C CA . GLY B 1 304 ? 14.123 77.542 32.676 1.00 25.74 284 GLY B CA 1
ATOM 4656 C C . GLY B 1 304 ? 13.807 78.073 34.068 1.00 25.90 284 GLY B C 1
ATOM 4657 O O . GLY B 1 304 ? 12.994 77.479 34.787 1.00 27.63 284 GLY B O 1
ATOM 4658 N N . GLY B 1 305 ? 14.451 79.173 34.455 1.00 25.72 285 GLY B N 1
ATOM 4659 C CA . GLY B 1 305 ? 14.050 79.943 35.638 1.00 25.54 285 GLY B CA 1
ATOM 4660 C C . GLY B 1 305 ? 15.099 80.028 36.723 1.00 24.54 285 GLY B C 1
ATOM 4661 O O . GLY B 1 305 ? 14.987 80.833 37.641 1.00 25.60 285 GLY B O 1
ATOM 4662 N N . ARG B 1 306 ? 16.125 79.187 36.622 1.00 23.45 286 ARG B N 1
ATOM 4663 C CA . ARG B 1 306 ? 17.267 79.260 37.517 1.00 23.10 286 ARG B CA 1
ATOM 4664 C C . ARG B 1 306 ? 18.526 79.095 36.685 1.00 20.94 286 ARG B C 1
ATOM 4665 O O . ARG B 1 306 ? 18.649 78.138 35.914 1.00 20.51 286 ARG B O 1
ATOM 4673 N N . ALA B 1 307 ? 19.465 80.022 36.847 1.00 20.53 287 ALA B N 1
ATOM 4674 C CA . ALA B 1 307 ? 20.655 80.057 35.994 1.00 19.38 287 ALA B CA 1
ATOM 4675 C C . ALA B 1 307 ? 21.566 78.845 36.211 1.00 19.60 287 ALA B C 1
ATOM 4676 O O . ALA B 1 307 ? 21.981 78.202 35.236 1.00 19.21 287 ALA B O 1
ATOM 4678 N N . GLY B 1 308 ? 21.885 78.531 37.469 1.00 19.78 288 GLY B N 1
ATOM 4679 C CA . GLY B 1 308 ? 22.857 77.464 37.763 1.00 19.32 288 GLY B CA 1
ATOM 4680 C C . GLY B 1 308 ? 22.336 76.098 37.348 1.00 19.63 288 GLY B C 1
ATOM 4681 O O . GLY B 1 308 ? 22.965 75.392 36.546 1.00 19.99 288 GLY B O 1
ATOM 4682 N N A THR B 1 309 ? 21.175 75.725 37.878 0.50 20.49 289 THR B N 1
ATOM 4683 N N B THR B 1 309 ? 21.176 75.726 37.881 0.50 20.05 289 THR B N 1
ATOM 4684 C CA A THR B 1 309 ? 20.568 74.446 37.526 0.50 21.06 289 THR B CA 1
ATOM 4685 C CA B THR B 1 309 ? 20.560 74.463 37.507 0.50 20.23 289 THR B CA 1
ATOM 4686 C C A THR B 1 309 ? 20.165 74.403 36.035 0.50 20.24 289 THR B C 1
ATOM 4687 C C B THR B 1 309 ? 20.274 74.434 36.005 0.50 19.50 289 THR B C 1
ATOM 4688 O O A THR B 1 309 ? 20.234 73.354 35.401 0.50 20.08 289 THR B O 1
ATOM 4689 O O B THR B 1 309 ? 20.501 73.427 35.342 0.50 18.94 289 THR B O 1
ATOM 4696 N N . GLY B 1 310 ? 19.786 75.555 35.476 1.00 19.42 290 GLY B N 1
ATOM 4697 C CA . GLY B 1 310 ? 19.475 75.654 34.044 1.00 19.93 290 GLY B CA 1
ATOM 4698 C C . GLY B 1 310 ? 20.696 75.384 33.171 1.00 19.33 290 GLY B C 1
ATOM 4699 O O . GLY B 1 310 ? 20.604 74.700 32.148 1.00 19.46 290 GLY B O 1
ATOM 4700 N N . LEU B 1 311 ? 21.848 75.917 33.569 1.00 18.52 291 LEU B N 1
ATOM 4701 C CA . LEU B 1 311 ? 23.089 75.641 32.853 1.00 18.03 291 LEU B CA 1
ATOM 4702 C C . LEU B 1 311 ? 23.506 74.181 32.957 1.00 18.07 291 LEU B C 1
ATOM 4703 O O . LEU B 1 311 ? 24.021 73.625 31.999 1.00 18.48 291 LEU B O 1
ATOM 4708 N N . TYR B 1 312 ? 23.220 73.547 34.089 1.00 18.68 292 TYR B N 1
ATOM 4709 C CA . TYR B 1 312 ? 23.490 72.106 34.235 1.00 18.96 292 TYR B CA 1
ATOM 4710 C C . TYR B 1 312 ? 22.675 71.306 33.229 1.00 19.72 292 TYR B C 1
ATOM 4711 O O . TYR B 1 312 ? 23.195 70.409 32.568 1.00 20.17 292 TYR B O 1
ATOM 4720 N N . ASP B 1 313 ? 21.397 71.665 33.099 1.00 19.35 293 ASP B N 1
ATOM 4721 C CA . ASP B 1 313 ? 20.508 70.993 32.163 1.00 20.25 293 ASP B CA 1
ATOM 4722 C C . ASP B 1 313 ? 20.924 71.266 30.728 1.00 20.25 293 ASP B C 1
ATOM 4723 O O . ASP B 1 313 ? 20.920 70.365 29.880 1.00 21.59 293 ASP B O 1
ATOM 4728 N N . PHE B 1 314 ? 21.311 72.508 30.456 1.00 18.96 294 PHE B N 1
ATOM 4729 C CA . PHE B 1 314 ? 21.732 72.872 29.113 1.00 18.35 294 PHE B CA 1
ATOM 4730 C C . PHE B 1 314 ? 23.008 72.119 28.715 1.00 18.49 294 PHE B C 1
ATOM 4731 O O . PHE B 1 314 ? 23.105 71.598 27.601 1.00 19.32 294 PHE B O 1
ATOM 4739 N N . ALA B 1 315 ? 23.977 72.069 29.618 1.00 19.22 295 ALA B N 1
ATOM 4740 C CA . ALA B 1 315 ? 25.228 71.391 29.332 1.00 18.91 295 ALA B CA 1
ATOM 4741 C C . ALA B 1 315 ? 24.989 69.916 29.058 1.00 20.51 295 ALA B C 1
ATOM 4742 O O . ALA B 1 315 ? 25.591 69.357 28.144 1.00 19.72 295 ALA B O 1
ATOM 4744 N N . ALA B 1 316 ? 24.071 69.303 29.813 1.00 21.58 296 ALA B N 1
ATOM 4745 C CA . ALA B 1 316 ? 23.758 67.884 29.589 1.00 22.80 296 ALA B CA 1
ATOM 4746 C C . ALA B 1 316 ? 23.190 67.649 28.186 1.00 23.27 296 ALA B C 1
ATOM 4747 O O . ALA B 1 316 ? 23.478 66.640 27.533 1.00 24.95 296 ALA B O 1
ATOM 4749 N N . ARG B 1 317 ? 22.381 68.590 27.732 1.00 23.66 297 ARG B N 1
ATOM 4750 C CA . ARG B 1 317 ? 21.815 68.615 26.391 1.00 24.17 297 ARG B CA 1
ATOM 4751 C C . ARG B 1 317 ? 22.877 68.577 25.268 1.00 23.52 297 ARG B C 1
ATOM 4752 O O . ARG B 1 317 ? 22.658 68.028 24.184 1.00 24.68 297 ARG B O 1
ATOM 4760 N N . LEU B 1 318 ? 24.036 69.162 25.554 1.00 21.00 298 LEU B N 1
ATOM 4761 C CA . LEU B 1 318 ? 25.142 69.227 24.593 1.00 19.59 298 LEU B CA 1
ATOM 4762 C C . LEU B 1 318 ? 26.061 68.008 24.650 1.00 19.22 298 LEU B C 1
ATOM 4763 O O . LEU B 1 318 ? 26.963 67.874 23.830 1.00 18.98 298 LEU B O 1
ATOM 4768 N N . GLY B 1 319 ? 25.866 67.161 25.661 1.00 20.11 299 GLY B N 1
ATOM 4769 C CA . GLY B 1 319 ? 26.730 65.997 25.862 1.00 21.24 299 GLY B CA 1
ATOM 4770 C C . GLY B 1 319 ? 28.100 66.345 26.435 1.00 20.79 299 GLY B C 1
ATOM 4771 O O . GLY B 1 319 ? 29.064 65.580 26.282 1.00 21.84 299 GLY B O 1
ATOM 4772 N N . ALA B 1 320 ? 28.198 67.515 27.077 1.00 20.07 300 ALA B N 1
ATOM 4773 C CA . ALA B 1 320 ? 29.437 67.961 27.691 1.00 21.00 300 ALA B CA 1
ATOM 4774 C C . ALA B 1 320 ? 29.758 67.117 28.910 1.00 21.42 300 ALA B C 1
ATOM 4775 O O . ALA B 1 320 ? 28.837 66.618 29.561 1.00 22.38 300 ALA B O 1
ATOM 4777 N N . PRO B 1 321 ? 31.054 66.949 29.228 1.00 22.09 301 PRO B N 1
ATOM 4778 C CA . PRO B 1 321 ? 31.367 66.258 30.483 1.00 22.81 301 PRO B CA 1
ATOM 4779 C C . PRO B 1 321 ? 30.704 66.986 31.636 1.00 22.50 301 PRO B C 1
ATOM 4780 O O . PRO B 1 321 ? 30.600 68.221 31.623 1.00 22.20 301 PRO B O 1
ATOM 4784 N N . ALA B 1 322 ? 30.236 66.222 32.619 1.00 22.98 302 ALA B N 1
ATOM 4785 C CA . ALA B 1 322 ? 29.378 66.781 33.650 1.00 21.84 302 ALA B CA 1
ATOM 4786 C C . ALA B 1 322 ? 29.985 66.750 35.046 1.00 20.80 302 ALA B C 1
ATOM 4787 O O . ALA B 1 322 ? 29.404 67.322 35.983 1.00 21.39 302 ALA B O 1
ATOM 4789 N N . SER B 1 323 ? 31.140 66.100 35.188 1.00 19.04 303 SER B N 1
ATOM 4790 C CA . SER B 1 323 ? 31.743 66.011 36.517 1.00 18.45 303 SER B CA 1
ATOM 4791 C C . SER B 1 323 ? 33.255 66.184 36.462 1.00 18.07 303 SER B C 1
ATOM 4792 O O . SER B 1 323 ? 33.899 65.900 35.433 1.00 17.34 303 SER B O 1
ATOM 4795 N N . LEU B 1 324 ? 33.820 66.600 37.585 1.00 18.07 304 LEU B N 1
ATOM 4796 C CA . LEU B 1 324 ? 35.277 66.636 37.701 1.00 17.65 304 LEU B CA 1
ATOM 4797 C C . LEU B 1 324 ? 35.864 65.231 37.654 1.00 18.19 304 LEU B C 1
ATOM 4798 O O . LEU B 1 324 ? 36.968 65.046 37.154 1.00 18.34 304 LEU B O 1
ATOM 4803 N N . ALA B 1 325 ? 35.109 64.239 38.127 1.00 17.89 305 ALA B N 1
ATOM 4804 C CA . ALA B 1 325 ? 35.558 62.849 38.072 1.00 18.88 305 ALA B CA 1
ATOM 4805 C C . ALA B 1 325 ? 35.772 62.394 36.626 1.00 18.88 305 ALA B C 1
ATOM 4806 O O . ALA B 1 325 ? 36.683 61.615 36.339 1.00 20.37 305 ALA B O 1
ATOM 4808 N N . ALA B 1 326 ? 34.955 62.913 35.714 1.00 18.06 306 ALA B N 1
ATOM 4809 C CA . ALA B 1 326 ? 35.110 62.604 34.280 1.00 18.32 306 ALA B CA 1
ATOM 4810 C C . ALA B 1 326 ? 36.358 63.231 33.659 1.00 18.73 306 ALA B C 1
ATOM 4811 O O . ALA B 1 326 ? 36.815 62.803 32.596 1.00 18.76 306 ALA B O 1
ATOM 4813 N N . LEU B 1 327 ? 36.917 64.227 34.331 1.00 17.90 307 LEU B N 1
ATOM 4814 C CA . LEU B 1 327 ? 38.143 64.889 33.878 1.00 18.25 307 LEU B CA 1
ATOM 4815 C C . LEU B 1 327 ? 39.408 64.330 34.518 1.00 19.41 307 LEU B C 1
ATOM 4816 O O . LEU B 1 327 ? 40.485 64.912 34.393 1.00 20.05 307 LEU B O 1
ATOM 4821 N N . GLY B 1 328 ? 39.278 63.197 35.206 1.00 19.38 308 GLY B N 1
ATOM 4822 C CA . GLY B 1 328 ? 40.427 62.520 35.800 1.00 20.15 308 GLY B CA 1
ATOM 4823 C C . GLY B 1 328 ? 40.774 62.955 37.209 1.00 20.99 308 GLY B C 1
ATOM 4824 O O . GLY B 1 328 ? 41.775 62.507 37.768 1.00 22.19 308 GLY B O 1
ATOM 4825 N N . VAL B 1 329 ? 39.975 63.854 37.770 1.00 20.87 309 VAL B N 1
ATOM 4826 C CA . VAL B 1 329 ? 40.181 64.319 39.150 1.00 21.67 309 VAL B CA 1
ATOM 4827 C C . VAL B 1 329 ? 39.780 63.231 40.147 1.00 22.58 309 VAL B C 1
ATOM 4828 O O . VAL B 1 329 ? 38.748 62.584 39.978 1.00 22.84 309 VAL B O 1
ATOM 4832 N N . GLY B 1 330 ? 40.595 63.030 41.182 1.00 24.76 310 GLY B N 1
ATOM 4833 C CA . GLY B 1 330 ? 40.309 62.034 42.214 1.00 27.26 310 GLY B CA 1
ATOM 4834 C C . GLY B 1 330 ? 39.775 62.721 43.452 1.00 28.68 310 GLY B C 1
ATOM 4835 O O . GLY B 1 330 ? 40.050 63.903 43.680 1.00 28.20 310 GLY B O 1
ATOM 4836 N N . GLY B 1 331 ? 39.002 61.980 44.243 1.00 30.65 311 GLY B N 1
ATOM 4837 C CA . GLY B 1 331 ? 38.457 62.499 45.498 1.00 32.61 311 GLY B CA 1
ATOM 4838 C C . GLY B 1 331 ? 39.543 63.087 46.383 1.00 34.17 311 GLY B C 1
ATOM 4839 O O . GLY B 1 331 ? 39.323 64.097 47.052 1.00 34.50 311 GLY B O 1
ATOM 4840 N N . GLU B 1 332 ? 40.725 62.481 46.349 1.00 36.03 312 GLU B N 1
ATOM 4841 C CA . GLU B 1 332 ? 41.864 62.934 47.151 1.00 38.53 312 GLU B CA 1
ATOM 4842 C C . GLU B 1 332 ? 42.495 64.241 46.654 1.00 38.12 312 GLU B C 1
ATOM 4843 O O . GLU B 1 332 ? 43.362 64.791 47.329 1.00 39.52 312 GLU B O 1
ATOM 4849 N N . ASP B 1 333 ? 42.066 64.734 45.492 1.00 36.75 313 ASP B N 1
ATOM 4850 C CA . ASP B 1 333 ? 42.606 65.983 44.921 1.00 36.29 313 ASP B CA 1
ATOM 4851 C C . ASP B 1 333 ? 41.847 67.215 45.393 1.00 35.76 313 ASP B C 1
ATOM 4852 O O . ASP B 1 333 ? 42.357 68.339 45.310 1.00 35.42 313 ASP B O 1
ATOM 4857 N N . LEU B 1 334 ? 40.622 66.999 45.862 1.00 35.57 314 LEU B N 1
ATOM 4858 C CA . LEU B 1 334 ? 39.700 68.104 46.123 1.00 34.71 314 LEU B CA 1
ATOM 4859 C C . LEU B 1 334 ? 40.189 69.062 47.221 1.00 35.42 314 LEU B C 1
ATOM 4860 O O . LEU B 1 334 ? 40.048 70.280 47.072 1.00 35.24 314 LEU B O 1
ATOM 4865 N N . ASP B 1 335 ? 40.765 68.507 48.290 1.00 36.03 315 ASP B N 1
ATOM 4866 C CA . ASP B 1 335 ? 41.354 69.284 49.396 1.00 36.61 315 ASP B CA 1
ATOM 4867 C C . ASP B 1 335 ? 42.332 70.336 48.825 1.00 35.99 315 ASP B C 1
ATOM 4868 O O . ASP B 1 335 ? 42.143 71.534 49.030 1.00 35.13 315 ASP B O 1
ATO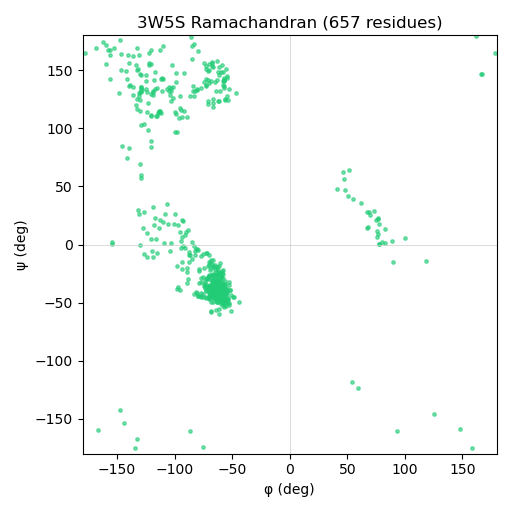M 4873 N N . ALA B 1 336 ? 43.336 69.876 48.074 1.00 36.14 316 ALA B N 1
ATOM 4874 C CA . ALA B 1 336 ? 44.353 70.757 47.469 1.00 35.60 316 ALA B CA 1
ATOM 4875 C C . ALA B 1 336 ? 43.754 71.806 46.539 1.00 34.10 316 ALA B C 1
ATOM 4876 O O . ALA B 1 336 ? 44.188 72.961 46.517 1.00 33.63 316 ALA B O 1
ATOM 4878 N N . MET B 1 337 ? 42.754 71.394 45.765 1.00 32.64 317 MET B N 1
ATOM 4879 C CA . MET B 1 337 ? 42.039 72.302 44.894 1.00 31.18 317 MET B CA 1
ATOM 4880 C C . MET B 1 337 ? 41.331 73.415 45.672 1.00 30.32 317 MET B C 1
ATOM 4881 O O . MET B 1 337 ? 41.357 74.572 45.243 1.00 28.87 317 MET B O 1
ATOM 4886 N N . ALA B 1 338 ? 40.713 73.058 46.799 1.00 30.36 318 ALA B N 1
ATOM 4887 C CA . ALA B 1 338 ? 40.052 74.046 47.651 1.00 30.38 318 ALA B CA 1
ATOM 4888 C C . ALA B 1 338 ? 41.080 75.003 48.257 1.00 31.21 318 ALA B C 1
ATOM 4889 O O . ALA B 1 338 ? 40.829 76.196 48.361 1.00 31.45 318 ALA B O 1
ATOM 4891 N N . GLU B 1 339 ? 42.245 74.481 48.625 1.00 32.14 319 GLU B N 1
ATOM 4892 C CA . GLU B 1 339 ? 43.312 75.337 49.157 1.00 33.39 319 GLU B CA 1
ATOM 4893 C C . GLU B 1 339 ? 43.766 76.326 48.083 1.00 32.39 319 GLU B C 1
ATOM 4894 O O . GLU B 1 339 ? 43.839 77.528 48.324 1.00 32.37 319 GLU B O 1
ATOM 4900 N N . LEU B 1 340 ? 44.050 75.817 46.887 1.00 31.90 320 LEU B N 1
ATOM 4901 C CA . LEU B 1 340 ? 44.470 76.671 45.783 1.00 31.88 320 LEU B CA 1
ATOM 4902 C C . LEU B 1 340 ? 43.427 77.735 45.428 1.00 31.22 320 LEU B C 1
ATOM 4903 O O . LEU B 1 340 ? 43.774 78.889 45.148 1.00 30.39 320 LEU B O 1
ATOM 4908 N N . ALA B 1 341 ? 42.153 77.339 45.466 1.00 31.02 321 ALA B N 1
ATOM 4909 C CA . ALA B 1 341 ? 41.034 78.210 45.114 1.00 31.49 321 ALA B CA 1
ATOM 4910 C C . ALA B 1 341 ? 40.900 79.415 46.039 1.00 32.11 321 ALA B C 1
ATOM 4911 O O . ALA B 1 341 ? 40.381 80.456 45.626 1.00 32.48 321 ALA B O 1
ATOM 4913 N N . THR B 1 342 ? 41.369 79.259 47.275 1.00 33.66 322 THR B N 1
ATOM 4914 C CA . THR B 1 342 ? 41.208 80.277 48.301 1.00 34.66 322 THR B CA 1
ATOM 4915 C C . THR B 1 342 ? 42.550 80.880 48.708 1.00 36.52 322 THR B C 1
ATOM 4916 O O . THR B 1 342 ? 42.640 81.552 49.739 1.00 37.49 322 THR B O 1
ATOM 4920 N N . ALA B 1 343 ? 43.584 80.621 47.905 1.00 36.77 323 ALA B N 1
ATOM 4921 C CA . ALA B 1 343 ? 44.949 81.091 48.180 1.00 39.15 323 ALA B CA 1
ATOM 4922 C C . ALA B 1 343 ? 45.150 82.574 47.847 1.00 39.85 323 ALA B C 1
ATOM 4923 O O . ALA B 1 343 ? 45.926 83.271 48.513 1.00 41.55 323 ALA B O 1
ATOM 4925 N N . ASN B 1 344 ? 44.440 83.042 46.825 1.00 39.57 324 ASN B N 1
ATOM 4926 C CA . ASN B 1 344 ? 44.589 84.401 46.305 1.00 40.52 324 ASN B CA 1
ATOM 4927 C C . ASN B 1 344 ? 43.245 85.138 46.333 1.00 39.80 324 ASN B C 1
ATOM 4928 O O . ASN B 1 344 ? 42.415 84.953 45.436 1.00 38.36 324 ASN B O 1
ATOM 4933 N N . PRO B 1 345 ? 43.025 85.972 47.371 1.00 40.75 325 PRO B N 1
ATOM 4934 C CA . PRO B 1 345 ? 41.774 86.725 47.557 1.00 40.11 325 PRO B CA 1
ATOM 4935 C C . PRO B 1 345 ? 41.441 87.643 46.376 1.00 38.48 325 PRO B C 1
ATOM 4936 O O . PRO B 1 345 ? 42.342 88.253 45.782 1.00 39.13 325 PRO B O 1
ATOM 4940 N N . TYR B 1 346 ? 40.152 87.709 46.039 1.00 36.35 326 TYR B N 1
ATOM 4941 C CA . TYR B 1 346 ? 39.631 88.532 44.943 1.00 34.22 326 TYR B CA 1
ATOM 4942 C C . TYR B 1 346 ? 38.136 88.804 45.175 1.00 33.30 326 TYR B C 1
ATOM 4943 O O . TYR B 1 346 ? 37.501 88.148 46.016 1.00 32.84 326 TYR B O 1
ATOM 4952 N N . TRP B 1 347 ? 37.583 89.744 44.405 1.00 32.18 327 TRP B N 1
ATOM 4953 C CA . TRP B 1 347 ? 36.186 90.168 44.544 1.00 31.20 327 TRP B CA 1
ATOM 4954 C C . TRP B 1 347 ? 35.160 89.201 43.943 1.00 28.90 327 TRP B C 1
ATOM 4955 O O . TRP B 1 347 ? 35.309 88.739 42.824 1.00 28.07 327 TRP B O 1
ATOM 4966 N N . CYS B 1 348 ? 34.094 88.941 44.700 1.00 27.59 328 CYS B N 1
ATOM 4967 C CA . CYS B 1 348 ? 32.949 88.138 44.262 1.00 25.34 328 CYS B CA 1
ATOM 4968 C C . CYS B 1 348 ? 31.706 88.723 44.944 1.00 24.54 328 CYS B C 1
ATOM 4969 O O . CYS B 1 348 ? 31.818 89.259 46.038 1.00 25.23 328 CYS B O 1
ATOM 4972 N N . PRO B 1 349 ? 30.513 88.621 44.323 1.00 23.27 329 PRO B N 1
ATOM 4973 C CA . PRO B 1 349 ? 29.322 89.206 44.990 1.00 24.56 329 PRO B CA 1
ATOM 4974 C C . PRO B 1 349 ? 28.915 88.454 46.254 1.00 26.33 329 PRO B C 1
ATOM 4975 O O . PRO B 1 349 ? 28.191 89.004 47.102 1.00 27.15 329 PRO B O 1
ATOM 4979 N N . ARG B 1 350 ? 29.368 87.204 46.359 1.00 26.97 330 ARG B N 1
ATOM 4980 C CA . ARG B 1 350 ? 29.186 86.353 47.540 1.00 29.94 330 ARG B CA 1
ATOM 4981 C C . ARG B 1 350 ? 30.582 86.086 48.105 1.00 31.05 330 ARG B C 1
ATOM 4982 O O . ARG B 1 350 ? 31.481 85.724 47.347 1.00 30.59 330 ARG B O 1
ATOM 4988 N N . PRO B 1 351 ? 30.761 86.205 49.436 1.00 33.76 331 PRO B N 1
ATOM 4989 C CA . PRO B 1 351 ? 32.043 85.795 50.024 1.00 34.75 331 PRO B CA 1
ATOM 4990 C C . PRO B 1 351 ? 32.555 84.422 49.529 1.00 33.98 331 PRO B C 1
ATOM 4991 O O . PRO B 1 351 ? 31.803 83.444 49.487 1.00 33.84 331 PRO B O 1
ATOM 4995 N N . VAL B 1 352 ? 33.812 84.369 49.111 1.00 50.18 332 VAL B N 1
ATOM 4996 C CA . VAL B 1 352 ? 34.396 83.099 48.710 1.00 47.15 332 VAL B CA 1
ATOM 4997 C C . VAL B 1 352 ? 35.095 82.535 49.925 1.00 48.42 332 VAL B C 1
ATOM 4998 O O . VAL B 1 352 ? 36.104 83.066 50.392 1.00 51.63 332 VAL B O 1
ATOM 5002 N N . GLU B 1 353 ? 34.517 81.466 50.449 1.00 46.78 333 GLU B N 1
ATOM 5003 C CA . GLU B 1 353 ? 34.980 80.865 51.673 1.00 47.55 333 GLU B CA 1
ATOM 5004 C C . GLU B 1 353 ? 35.271 79.400 51.426 1.00 44.49 333 GLU B C 1
ATOM 5005 O O . GLU B 1 353 ? 34.533 78.729 50.704 1.00 41.34 333 GLU B O 1
ATOM 5008 N N . LYS B 1 354 ? 36.352 78.915 52.023 1.00 45.40 334 LYS B N 1
ATOM 5009 C CA . LYS B 1 354 ? 36.840 77.572 51.753 1.00 42.79 334 LYS B CA 1
ATOM 5010 C C . LYS B 1 354 ? 35.777 76.483 51.962 1.00 41.05 334 LYS B C 1
ATOM 5011 O O . LYS B 1 354 ? 35.630 75.614 51.103 1.00 37.94 334 LYS B O 1
ATOM 5017 N N . THR B 1 355 ? 35.028 76.551 53.066 1.00 42.17 335 THR B N 1
ATOM 5018 C CA . THR B 1 355 ? 33.954 75.577 53.346 1.00 41.03 335 THR B CA 1
ATOM 5019 C C . THR B 1 355 ? 32.967 75.443 52.183 1.00 37.48 335 THR B C 1
ATOM 5020 O O . THR B 1 355 ? 32.690 74.332 51.716 1.00 35.71 335 THR B O 1
ATOM 5024 N N . ALA B 1 356 ? 32.451 76.581 51.720 1.00 36.91 336 ALA B N 1
ATOM 5025 C CA . ALA B 1 356 ? 31.526 76.615 50.596 1.00 34.12 336 ALA B CA 1
ATOM 5026 C C . ALA B 1 356 ? 32.182 76.126 49.298 1.00 31.49 336 ALA B C 1
ATOM 5027 O O . ALA B 1 356 ? 31.533 75.460 48.495 1.00 29.88 336 ALA B O 1
ATOM 5029 N N . ILE B 1 357 ? 33.464 76.454 49.113 1.00 31.59 337 ILE B N 1
ATOM 5030 C CA . ILE B 1 357 ? 34.220 76.022 47.930 1.00 29.65 337 ILE B CA 1
ATOM 5031 C C . ILE B 1 357 ? 34.447 74.504 47.929 1.00 28.81 337 ILE B C 1
ATOM 5032 O O . ILE B 1 357 ? 34.372 73.869 46.876 1.00 26.32 337 ILE B O 1
ATOM 5037 N N . ARG B 1 358 ? 34.694 73.942 49.108 1.00 30.14 338 ARG B N 1
ATOM 5038 C CA . ARG B 1 358 ? 34.772 72.487 49.262 1.00 28.80 338 ARG B CA 1
ATOM 5039 C C . ARG B 1 358 ? 33.479 71.830 48.813 1.00 27.74 338 ARG B C 1
ATOM 5040 O O . ARG B 1 358 ? 33.509 70.818 48.112 1.00 26.53 338 ARG B O 1
ATOM 5048 N N . ALA B 1 359 ? 32.348 72.394 49.232 1.00 28.44 339 ALA B N 1
ATOM 5049 C CA . ALA B 1 359 ? 31.040 71.820 48.901 1.00 27.36 339 ALA B CA 1
ATOM 5050 C C . ALA B 1 359 ? 30.749 71.940 47.414 1.00 24.98 339 ALA B C 1
ATOM 5051 O O . ALA B 1 359 ? 30.246 70.999 46.789 1.00 23.97 339 ALA B O 1
ATOM 5053 N N . LEU B 1 360 ? 31.106 73.094 46.855 1.00 23.47 340 LEU B N 1
ATOM 5054 C CA . LEU B 1 360 ? 31.002 73.318 45.429 1.00 21.40 340 LEU B CA 1
ATOM 5055 C C . LEU B 1 360 ? 31.842 72.295 44.657 1.00 21.21 340 LEU B C 1
ATOM 5056 O O . LEU B 1 360 ? 31.337 71.634 43.744 1.00 19.49 340 LEU B O 1
ATOM 5061 N N . LEU B 1 361 ? 33.101 72.130 45.047 1.00 21.26 341 LEU B N 1
ATOM 5062 C CA . LEU B 1 361 ? 33.946 71.152 44.362 1.00 21.20 341 LEU B CA 1
ATOM 5063 C C . LEU B 1 361 ? 33.437 69.724 44.505 1.00 20.64 341 LEU B C 1
ATOM 5064 O O . LEU B 1 361 ? 33.537 68.940 43.572 1.00 20.50 341 LEU B O 1
ATOM 5069 N N . GLN B 1 362 ? 32.882 69.373 45.667 1.00 20.64 342 GLN B N 1
ATOM 5070 C CA . GLN B 1 362 ? 32.328 68.035 45.840 1.00 20.87 342 GLN B CA 1
ATOM 5071 C C . GLN B 1 362 ? 31.129 67.811 44.914 1.00 19.92 342 GLN B C 1
ATOM 5072 O O . GLN B 1 362 ? 30.986 66.743 44.313 1.00 19.74 342 GLN B O 1
ATOM 5078 N N . ARG B 1 363 ? 30.267 68.817 44.803 1.00 19.86 343 ARG B N 1
ATOM 5079 C CA . ARG B 1 363 ? 29.107 68.690 43.918 1.00 20.33 343 ARG B CA 1
ATOM 5080 C C . ARG B 1 363 ? 29.567 68.516 42.467 1.00 19.19 343 ARG B C 1
ATOM 5081 O O . ARG B 1 363 ? 29.030 67.670 41.744 1.00 19.00 343 ARG B O 1
ATOM 5089 N N . ALA B 1 364 ? 30.550 69.321 42.069 1.00 18.82 344 ALA B N 1
ATOM 5090 C CA . ALA B 1 364 ? 31.106 69.244 40.716 1.00 17.80 344 ALA B CA 1
ATOM 5091 C C . ALA B 1 364 ? 31.802 67.906 40.487 1.00 18.34 344 ALA B C 1
ATOM 5092 O O . ALA B 1 364 ? 31.724 67.338 39.386 1.00 18.15 344 ALA B O 1
ATOM 5094 N N . PHE B 1 365 ? 32.465 67.392 41.519 1.00 18.50 345 PHE B N 1
ATOM 5095 C CA . PHE B 1 365 ? 33.104 66.081 41.425 1.00 18.74 345 PHE B CA 1
ATOM 5096 C C . PHE B 1 365 ? 32.077 64.969 41.163 1.00 19.71 345 PHE B C 1
ATOM 5097 O O . PHE B 1 365 ? 32.321 64.061 40.363 1.00 20.72 345 PHE B O 1
ATOM 5105 N N . GLU B 1 366 ? 30.923 65.050 41.828 1.00 20.43 346 GLU B N 1
ATOM 5106 C CA . GLU B 1 366 ? 29.852 64.057 41.715 1.00 21.30 346 GLU B CA 1
ATOM 5107 C C . GLU B 1 366 ? 29.014 64.228 40.451 1.00 21.45 346 GLU B C 1
ATOM 5108 O O . GLU B 1 366 ? 28.331 63.288 40.013 1.00 22.64 346 GLU B O 1
ATOM 5114 N N . GLY B 1 367 ? 29.048 65.423 39.877 1.00 20.57 347 GLY B N 1
ATOM 5115 C CA . GLY B 1 367 ? 28.237 65.734 38.707 1.00 21.27 347 GLY B CA 1
ATOM 5116 C C . GLY B 1 367 ? 26.765 65.799 39.038 1.00 22.94 347 GLY B C 1
ATOM 5117 O O . GLY B 1 367 ? 25.932 65.604 38.159 1.00 23.46 347 GLY B O 1
ATOM 5118 N N . ALA B 1 368 ? 26.472 66.100 40.301 1.00 24.54 348 ALA B N 1
ATOM 5119 C CA . ALA B 1 368 ? 25.110 66.235 40.813 1.00 26.94 348 ALA B CA 1
ATOM 5120 C C . ALA B 1 368 ? 24.446 67.539 40.361 1.00 27.11 348 ALA B C 1
ATOM 5121 O O . ALA B 1 368 ? 25.124 68.499 40.073 1.00 25.06 348 ALA B O 1
ATOM 5123 N N . ARG B 1 369 ? 23.114 67.570 40.338 1.00 29.84 349 ARG B N 1
ATOM 5124 C CA . ARG B 1 369 ? 22.384 68.813 40.048 1.00 31.38 349 ARG B CA 1
ATOM 5125 C C . ARG B 1 369 ? 22.757 69.897 41.050 1.00 32.14 349 ARG B C 1
ATOM 5126 O O . ARG B 1 369 ? 22.857 69.621 42.250 1.00 33.39 349 ARG B O 1
ATOM 5134 N N . PRO B 1 370 ? 22.965 71.138 40.574 1.00 31.49 350 PRO B N 1
ATOM 5135 C CA . PRO B 1 370 ? 23.114 72.237 41.516 1.00 33.08 350 PRO B CA 1
ATOM 5136 C C . PRO B 1 370 ? 21.766 72.596 42.137 1.00 35.35 350 PRO B C 1
ATOM 5137 O O . PRO B 1 370 ? 21.568 72.393 43.327 1.00 39.44 350 PRO B O 1
#

Radius of gyration: 26.85 Å; Cα contacts (8 Å, |Δi|>4): 1554; chains: 2; bounding box: 66×72×58 Å

InterPro domains:
  IPR001670 Alcohol dehydrogenase, iron-type/glycerol dehydrogenase GldA [PF00465] (10-152)
  IPR034786 Maleylacetate reductase [cd08177] (10-345)
  IPR039697 Iron-type alcohol dehydrogenase-like [PTHR11496] (8-345)
  IPR056798 Fe-containing alcohol dehydrogenase-like, C-terminal [PF25137] (165-345)

Nearest PDB structures (foldseek):
  3w5s-assembly1_B  TM=9.336E-01  e=1.904E-58  Rhizobium sp. MTP-10005
  3hl0-assembly1_B  TM=9.388E-01  e=6.660E-56  Agrobacterium fabrum str. C58
  3ox4-assembly2_C  TM=9.496E-01  e=8.118E-24  Zymomonas mobilis
  3bfj-assembly1_A  TM=9.157E-01  e=4.613E-24  Klebsiella pneumoniae
  6jkp-assembly1_A  TM=8.418E-01  e=1.583E-23  Bifidobacterium catenulatum PV20-2

Foldseek 3Di:
DDDADFDDDAAAEAADAVQVLCPLVVCVVVVFAEEEEEAALVCQVVSVVVLVVSVRSYLYYDHHQDPQAEVVSLVVVLVVCVVSVGQAYEQEEAPSSLLSRLSSLVVPVHAYEYEYQALQLQQAAQKHWYADPQATDIDGDPSRHHHYYYYHLQSNLPPDLQRNLLSLLNLLQLLQFLLFFPRRDVVLVVLSLQLLLLSLVQSLVCLVPSNPSVSSSSSSSSSNSSSNSCRTRNGALLVLLLRLCCRNVVFDRSLSSLQQVLLVSVVQCVPCVVSNVSCCVSLVHRNNLSSLVSSVSSVGDHAVVVRVDDLVCLLVSLVSSPPPHGDGPDDRHSVNSSVSNVCSNVRDRD/DPDFDFDDDAAAEAAEAVQVLCPLVVCVVVVFAEEEEEEAQVCQVVSVVVLVSNPRRYLYYQHHQDPQAEVVSLVVVLVSCVVSVHQAYEQEEAPSSLQSRLSNLVVPVHAYEYEYQALQLQQQAQKHWHAYPRRIDIDGDPSRHHNYYYYHLQSNLPPDLQCNLLSLLVLLLLLLQLLVFPNRDDVLVVLSLQLLLLSLVQSLVCLVPSNDSVSSSSSNSSSNSSSNSSRGTDGDLLVLLLCQVCVVVVFDRSLSSLLQRLLSSQVQCVQCVVSNQSCCVSQPNGNSLSSLVSSVSSVRDQAVVVRVDDPVCLLVSLCSSPVDDDDGSDDDDSVSSSVSNVCRHVSHGD

Organism: Rhizobium sp. (strain MTP-10005) (NCBI:txid267998)

B-factor: mean 22.61, std 8.46, range [6.37, 79.53]

Secondary structure (DSSP, 8-state):
---EEEEE--EEEEESTTGGGGHHHHHHHTT---EEEE--GGGHHHHHHHHHHHGGGEEEEE----TT-BHHHHHHHHHHHHHTT-SEEEEEESHHHHHHHHHHHHHH---EEEEE-SS--GGG-SEEEEEETTEEEEEE-TTTS-SEEEE-GGGGTTS-HHHHHHHHHHHHHHHHHHTT-TT--HHHHHHHHHHHHHHHHHHHHHHH-TT-HHHHHHHHHHHHHHHHHHHHH---HHHHHHHHHHHHHT--HHHHHHHHHHHHHHHHHTT-HHHHHHHHHHHTS-HHHHHHHHHHHHT----TGGGT--GGGHHHHHHHHTSSPPP-SS---HHHHHHHHHHHHHT---/---EEEEE--EEEEESTTGGGGHHHHHHHTT---EEEE--STTHHHHHHHHHHHGGGEEEEE----TT-BHHHHHHHHHHHHHTT--EEEEEESHHHHHHHHHHHHHH---EEEEE-SS--GGG-SEEEEEETTEEEEEE-TTTS-SEEEE-GGGGTTS-HHHHHHHHHHHHHHHHHHTT-TT--HHHHHHHHHHHHHHHHHHHHHHH-TT-HHHHHHHHHHHHHHHHHHHHS---HHHHHHHHHHHHHT--HHHHHHHHHHHHHHHHHTT-HHHHHHHHTTTTS-HHHHHHHHHHHTT----SGGGT--GGGHHHHHHHHTSS----SS---HHHHHHHHHHHHHT---

CATH classification: 3.40.50.1970 (+1 more: 1.20.1090.10)

Sequence (700 aa):
MQPFVYTTAPARIVFGTGSSVGVAEEIRRLGLSRALVLSTPHQKGDAEALAARLGPLAAGVFSDAAMHTPVEVTKRAVEAYRAAGADCVVSLGGGSTTGLGKAIALRTDAPQIVIPTTYAGSEVTPILGQTENGVKTTTLRGPEILPEVVIYDAELTLGLPVVGISMTSGLNAMAHAAEALYARDRNPIASMMAVEGLRAMIEALPGVRMMEPQDTTKARETALYGAWLCGTVLGAVGMSLHHKLCHTLGGSLDLPHAETHAVLLPYTIAYVEQAVPDDQLAPLAALVGGRAGTGLYDFAARLGAPASLAALGVGGEDLDAMAELATANPYWCPRPVEKTAIRALLQRAFEGARPMQPFVYTTAPARIVFGTGSSVGVAEEIRRLGLSRALVLSTPHQKGDAEALAARLGPLAAGVFSDAAMHTPVEVTKRAVEAYRAAGADCVVSLGGGSSTTGLGKAIALRTDAPQIVIPTTYAGSEVTPILGQTENGVKTTLRGPEILPEVVIYDAELTLGLPVGISMTSGLNAMAHAAEALYARDRNPIASMMMAVEGLRAMMIEALPGVRMEPQDTTKAREETALYGAWLCGTVLGAVGMSLHHKLCHHTLGGSSLDLPHAETHAVLLPYTIAYVEQAVPDQLAPLAALVGGRAGTTGLYDFAARLGAPASLAALGVGGEDLDAMAELATANPYWCPRPVEKTAIRALLQRAFEGARP